Protein AF-A0A9X8ZG47-F1 (afdb_monomer_lite)

pLDDT: mean 78.27, std 25.85, range [23.31, 98.88]

Structure (mmCIF, N/CA/C/O backbone):
data_AF-A0A9X8ZG47-F1
#
_entry.id   AF-A0A9X8ZG47-F1
#
loop_
_atom_site.group_PDB
_atom_site.id
_atom_site.type_symbol
_atom_site.label_atom_id
_atom_site.label_alt_id
_atom_site.label_comp_id
_atom_site.label_asym_id
_atom_site.label_entity_id
_atom_site.label_seq_id
_atom_site.pdbx_PDB_ins_code
_atom_site.Cartn_x
_atom_site.Cartn_y
_atom_site.Cartn_z
_atom_site.occupancy
_atom_site.B_iso_or_equiv
_atom_site.auth_seq_id
_atom_site.auth_comp_id
_atom_site.auth_asym_id
_atom_site.auth_atom_id
_atom_site.pdbx_PDB_model_num
ATOM 1 N N . MET A 1 1 ? 20.220 78.985 -13.118 1.00 42.97 1 MET A N 1
ATOM 2 C CA . MET A 1 1 ? 18.973 78.542 -12.452 1.00 42.97 1 MET A CA 1
ATOM 3 C C . MET A 1 1 ? 18.704 77.088 -12.823 1.00 42.97 1 MET A C 1
ATOM 5 O O . MET A 1 1 ? 18.451 76.799 -13.985 1.00 42.97 1 MET A O 1
ATOM 9 N N . LYS A 1 2 ? 18.893 76.164 -11.870 1.00 37.84 2 LYS A N 1
ATOM 10 C CA . LYS A 1 2 ? 18.808 74.706 -12.073 1.00 37.84 2 LYS A CA 1
ATOM 11 C C . LYS A 1 2 ? 17.337 74.267 -12.140 1.00 37.84 2 LYS A C 1
ATOM 13 O O . LYS A 1 2 ? 16.583 74.550 -11.216 1.00 37.84 2 LYS A O 1
ATOM 18 N N . LYS A 1 3 ? 16.946 73.574 -13.214 1.00 39.94 3 LYS A N 1
ATOM 19 C CA . LYS A 1 3 ? 15.638 72.910 -13.342 1.00 39.94 3 LYS A CA 1
ATOM 20 C C . LYS A 1 3 ? 15.705 71.523 -12.693 1.00 39.94 3 LYS A C 1
ATOM 22 O O . LYS A 1 3 ? 16.535 70.702 -13.077 1.00 39.94 3 LYS A O 1
ATOM 27 N N . SER A 1 4 ? 14.842 71.301 -11.704 1.00 38.25 4 SER A N 1
ATOM 28 C CA . SER A 1 4 ? 14.604 70.013 -11.045 1.00 38.25 4 SER A CA 1
ATOM 29 C C . SER A 1 4 ? 13.901 69.045 -12.006 1.00 38.25 4 SER A C 1
ATOM 31 O O . SER A 1 4 ? 12.936 69.428 -12.668 1.00 38.25 4 SER A O 1
ATOM 33 N N . LYS A 1 5 ? 14.400 67.806 -12.109 1.00 45.50 5 LYS A N 1
ATOM 34 C CA . LYS A 1 5 ? 13.756 66.701 -12.837 1.00 45.50 5 LYS A CA 1
ATOM 35 C C . LYS A 1 5 ? 12.817 65.962 -11.877 1.00 45.50 5 LYS A C 1
ATOM 37 O O . LYS A 1 5 ? 13.266 65.472 -10.846 1.00 45.50 5 LYS A O 1
ATOM 42 N N . MET A 1 6 ? 11.539 65.856 -12.241 1.00 40.28 6 MET A N 1
ATOM 43 C CA . MET A 1 6 ? 10.558 64.993 -11.573 1.00 40.28 6 MET A CA 1
ATOM 44 C C . MET A 1 6 ? 10.901 63.511 -11.789 1.00 40.28 6 MET A C 1
ATOM 46 O O . MET A 1 6 ? 11.086 63.076 -12.927 1.00 40.28 6 MET A O 1
ATOM 50 N N . LEU A 1 7 ? 10.955 62.742 -10.699 1.00 38.28 7 LEU A N 1
ATOM 51 C CA . LEU A 1 7 ? 11.038 61.279 -10.693 1.00 38.28 7 LEU A CA 1
ATOM 52 C C . LEU A 1 7 ? 9.624 60.676 -10.656 1.00 38.28 7 LEU A C 1
ATOM 54 O O . LEU A 1 7 ? 8.742 61.190 -9.971 1.00 38.28 7 LEU A O 1
ATOM 58 N N . LYS A 1 8 ? 9.417 59.589 -11.409 1.00 42.28 8 LYS A N 1
ATOM 59 C CA . LYS A 1 8 ? 8.184 58.782 -11.401 1.00 42.28 8 LYS A CA 1
ATOM 60 C C . LYS A 1 8 ? 8.103 57.928 -10.121 1.00 42.28 8 LYS A C 1
ATOM 62 O O . LYS A 1 8 ? 9.154 57.526 -9.620 1.00 42.28 8 LYS A O 1
ATOM 67 N N . PRO A 1 9 ? 6.897 57.608 -9.617 1.00 36.56 9 PRO A N 1
ATOM 68 C CA . PRO A 1 9 ? 6.737 56.771 -8.433 1.00 36.56 9 PRO A CA 1
ATOM 69 C C . PRO A 1 9 ? 7.138 55.313 -8.704 1.00 36.56 9 PRO A C 1
ATOM 71 O O . PRO A 1 9 ? 6.795 54.733 -9.735 1.00 36.56 9 PRO A O 1
ATOM 74 N N . ILE A 1 10 ? 7.874 54.741 -7.750 1.00 37.72 10 ILE A N 1
ATOM 75 C CA . ILE A 1 10 ? 8.268 53.332 -7.681 1.00 37.72 10 ILE A CA 1
ATOM 76 C C . ILE A 1 10 ? 7.136 52.573 -6.980 1.00 37.72 10 ILE A C 1
ATOM 78 O O . ILE A 1 10 ? 6.814 52.877 -5.834 1.00 37.72 10 ILE A O 1
ATOM 82 N N . ASN A 1 11 ? 6.551 51.578 -7.651 1.00 34.84 11 ASN A N 1
ATOM 83 C CA . ASN A 1 11 ? 5.698 50.584 -7.000 1.00 34.84 11 ASN A CA 1
ATOM 84 C C . ASN A 1 11 ? 6.593 49.609 -6.229 1.00 34.84 11 ASN A C 1
ATOM 86 O O . ASN A 1 11 ? 7.281 48.785 -6.830 1.00 34.84 11 ASN A O 1
ATOM 90 N N . VAL A 1 12 ? 6.588 49.709 -4.901 1.00 34.34 12 VAL A N 1
ATOM 91 C CA . VAL A 1 12 ? 7.212 48.722 -4.017 1.00 34.34 12 VAL A CA 1
ATOM 92 C C . VAL A 1 12 ? 6.168 47.645 -3.732 1.00 34.34 12 VAL A C 1
ATOM 94 O O . VAL A 1 12 ? 5.206 47.892 -3.010 1.00 34.34 12 VAL A O 1
ATOM 97 N N . MET A 1 13 ? 6.335 46.455 -4.316 1.00 31.58 13 MET A N 1
ATOM 98 C CA . MET A 1 13 ? 5.649 45.258 -3.825 1.00 31.58 13 MET A CA 1
ATOM 99 C C . MET A 1 13 ? 6.174 44.955 -2.421 1.00 31.58 13 MET A C 1
ATOM 101 O O . MET A 1 13 ? 7.351 44.652 -2.241 1.00 31.58 13 MET A O 1
ATOM 105 N N . THR A 1 14 ? 5.301 45.036 -1.425 1.00 32.19 14 THR A N 1
ATOM 106 C CA . THR A 1 14 ? 5.534 44.486 -0.092 1.00 32.19 14 THR A CA 1
ATOM 107 C C . THR A 1 14 ? 5.512 42.964 -0.166 1.00 32.19 14 THR A C 1
ATOM 109 O O . THR A 1 14 ? 4.447 42.351 -0.212 1.00 32.19 14 THR A O 1
ATOM 112 N N . THR A 1 15 ? 6.691 42.349 -0.178 1.00 31.95 15 THR A N 1
ATOM 113 C CA . THR A 1 15 ? 6.857 40.917 0.072 1.00 31.95 15 THR A CA 1
ATOM 114 C C . THR A 1 15 ? 6.769 40.694 1.580 1.00 31.95 15 THR A C 1
ATOM 116 O O . THR A 1 15 ? 7.703 41.003 2.319 1.00 31.95 15 THR A O 1
ATOM 119 N N . SER A 1 16 ? 5.639 40.183 2.064 1.00 30.53 16 SER A N 1
ATOM 120 C CA . SER A 1 16 ? 5.529 39.690 3.437 1.00 30.53 16 SER A CA 1
ATOM 121 C C . SER A 1 16 ? 6.283 38.364 3.548 1.00 30.53 16 SER A C 1
ATOM 123 O O . SER A 1 16 ? 5.798 37.324 3.112 1.00 30.53 16 SER A O 1
ATOM 125 N N . PHE A 1 17 ? 7.484 38.403 4.124 1.00 26.41 17 PHE A N 1
ATOM 126 C CA . PHE A 1 17 ? 8.181 37.217 4.614 1.00 26.41 17 PHE A CA 1
ATOM 127 C C . PHE A 1 17 ? 7.493 36.743 5.902 1.00 26.41 17 PHE A C 1
ATOM 129 O O . PHE A 1 17 ? 7.670 37.337 6.963 1.00 26.41 17 PHE A O 1
ATOM 136 N N . LEU A 1 18 ? 6.706 35.671 5.817 1.00 27.38 18 LEU A N 1
ATOM 137 C CA . LEU A 1 18 ? 6.360 34.864 6.986 1.00 27.38 18 LEU A CA 1
ATOM 138 C C . LEU A 1 18 ? 7.563 33.965 7.290 1.00 27.38 18 LEU A C 1
ATOM 140 O O . LEU A 1 18 ? 7.805 32.982 6.593 1.00 27.38 18 LEU A O 1
ATOM 144 N N . LEU A 1 19 ? 8.339 34.322 8.318 1.00 26.02 19 LEU A N 1
ATOM 145 C CA . LEU A 1 19 ? 9.260 33.382 8.950 1.00 26.02 19 LEU A CA 1
ATOM 146 C C . LEU A 1 19 ? 8.425 32.293 9.631 1.00 26.02 19 LEU A C 1
ATOM 148 O O . LEU A 1 19 ? 7.833 32.520 10.685 1.00 26.02 19 LEU A O 1
ATOM 152 N N . ALA A 1 20 ? 8.390 31.103 9.038 1.00 28.97 20 ALA A N 1
ATOM 153 C CA . ALA A 1 20 ? 8.012 29.897 9.753 1.00 28.97 20 ALA A CA 1
ATOM 154 C C . ALA A 1 20 ? 9.140 29.569 10.746 1.00 28.97 20 ALA A C 1
ATOM 156 O O . ALA A 1 20 ? 10.148 28.965 10.385 1.00 28.97 20 ALA A O 1
ATOM 157 N N . SER A 1 21 ? 8.995 30.015 11.995 1.00 26.64 21 SER A N 1
ATOM 158 C CA . SER A 1 21 ? 9.805 29.508 13.101 1.00 26.64 21 SER A CA 1
ATOM 159 C C . SER A 1 21 ? 9.472 28.035 13.311 1.00 26.64 21 SER A C 1
ATOM 161 O O . SER A 1 21 ? 8.395 27.691 13.793 1.00 26.64 21 SER A O 1
ATOM 163 N N . SER A 1 22 ? 10.416 27.168 12.961 1.00 27.94 22 SER A N 1
ATOM 164 C CA . SER A 1 22 ? 10.452 25.774 13.382 1.00 27.94 22 SER A CA 1
ATOM 165 C C . SER A 1 22 ? 10.577 25.711 14.907 1.00 27.94 22 SER A C 1
ATOM 167 O O . SER A 1 22 ? 11.676 25.807 15.458 1.00 27.94 22 SER A O 1
ATOM 169 N N . LEU A 1 23 ? 9.451 25.561 15.604 1.00 26.14 23 LEU A N 1
ATOM 170 C CA . LEU A 1 23 ? 9.442 25.120 16.994 1.00 26.14 23 LEU A CA 1
ATOM 171 C C . LEU A 1 23 ? 9.782 23.626 17.022 1.00 26.14 23 LEU A C 1
ATOM 173 O O . LEU A 1 23 ? 8.924 22.758 16.892 1.00 26.14 23 LEU A O 1
ATOM 177 N N . LEU A 1 24 ? 11.077 23.358 17.177 1.00 28.17 24 LEU A N 1
ATOM 178 C CA . LEU A 1 24 ? 11.599 22.126 17.753 1.00 28.17 24 LEU A CA 1
ATOM 179 C C . LEU A 1 24 ? 10.936 21.927 19.121 1.00 28.17 24 LEU A C 1
ATOM 181 O O . LEU A 1 24 ? 11.204 22.689 20.051 1.00 28.17 24 LEU A O 1
ATOM 185 N N . MET A 1 25 ? 10.075 20.919 19.253 1.00 31.69 25 MET A N 1
ATOM 186 C CA . MET A 1 25 ? 9.689 20.432 20.574 1.00 31.69 25 MET A CA 1
ATOM 187 C C . MET A 1 25 ? 10.754 19.444 21.068 1.00 31.69 25 MET A C 1
ATOM 189 O O . MET A 1 25 ? 11.058 18.480 20.360 1.00 31.69 25 MET A O 1
ATOM 193 N N . PRO A 1 26 ? 11.346 19.671 22.252 1.00 27.97 26 PRO A N 1
ATOM 194 C CA . PRO A 1 26 ? 12.305 18.749 22.833 1.00 27.97 26 PRO A CA 1
ATOM 195 C C . PRO A 1 26 ? 11.611 17.479 23.333 1.00 27.97 26 PRO A C 1
ATOM 197 O O . PRO A 1 26 ? 10.560 17.522 23.972 1.00 27.97 26 PRO A O 1
ATOM 200 N N . SER A 1 27 ? 12.261 16.344 23.082 1.00 30.17 27 SER A N 1
ATOM 201 C CA . SER A 1 27 ? 12.022 15.085 23.776 1.00 30.17 27 SER A CA 1
ATOM 202 C C . SER A 1 27 ? 12.250 15.285 25.277 1.00 30.17 27 SER A C 1
ATOM 204 O O . SER A 1 27 ? 13.394 15.382 25.727 1.00 30.17 27 SER A O 1
ATOM 206 N N . ALA A 1 28 ? 11.179 15.354 26.061 1.00 29.38 28 ALA A N 1
ATOM 207 C CA . ALA A 1 28 ? 11.282 15.274 27.509 1.00 29.38 28 ALA A CA 1
ATOM 208 C C . ALA A 1 28 ? 11.387 13.798 27.903 1.00 29.38 28 ALA A C 1
ATOM 210 O O . ALA A 1 28 ? 10.394 13.074 27.959 1.00 29.38 28 ALA A O 1
ATOM 211 N N . GLY A 1 29 ? 12.620 13.357 28.142 1.00 23.91 29 GLY A N 1
ATOM 212 C CA . GLY A 1 29 ? 12.871 12.224 29.015 1.00 23.91 29 GLY A CA 1
ATOM 213 C C . GLY A 1 29 ? 12.545 12.630 30.448 1.00 23.91 29 GLY A C 1
ATOM 214 O O . GLY A 1 29 ? 12.997 13.672 30.915 1.00 23.91 29 GLY A O 1
ATOM 215 N N . PHE A 1 30 ? 11.775 11.799 31.136 1.00 27.14 30 PHE A N 1
ATOM 216 C CA . PHE A 1 30 ? 11.761 11.760 32.589 1.00 27.14 30 PHE A CA 1
ATOM 217 C C . PHE A 1 30 ? 12.083 10.331 33.001 1.00 27.14 30 PHE A C 1
ATOM 219 O O . PHE A 1 30 ? 11.343 9.394 32.706 1.00 27.14 30 PHE A O 1
ATOM 226 N N . ALA A 1 31 ? 13.251 10.192 33.618 1.00 25.41 31 ALA A N 1
ATOM 227 C CA . ALA A 1 31 ? 13.596 9.071 34.463 1.00 25.41 31 ALA A CA 1
ATOM 228 C C . ALA A 1 31 ? 13.069 9.379 35.866 1.00 25.41 31 ALA A C 1
ATOM 230 O O . ALA A 1 31 ? 13.272 10.490 36.353 1.00 25.41 31 ALA A O 1
ATOM 231 N N . GLU A 1 32 ? 12.461 8.397 36.523 1.00 26.39 32 GLU A N 1
ATOM 232 C CA . GLU A 1 32 ? 12.517 8.317 37.977 1.00 26.39 32 GLU A CA 1
ATOM 233 C C . GLU A 1 32 ? 12.564 6.849 38.416 1.00 26.39 32 GLU A C 1
ATOM 235 O O . GLU A 1 32 ? 11.992 5.955 37.790 1.00 26.39 32 GLU A O 1
ATOM 240 N N . GLU A 1 33 ? 13.387 6.633 39.432 1.00 25.11 33 GLU A N 1
ATOM 241 C CA . GLU A 1 33 ? 13.992 5.393 39.896 1.00 25.11 33 GLU A CA 1
ATOM 242 C C . GLU A 1 33 ? 13.132 4.636 40.927 1.00 25.11 33 GLU A C 1
ATOM 244 O O . GLU A 1 33 ? 12.466 5.234 41.763 1.00 25.11 33 GLU A O 1
ATOM 249 N N . LEU A 1 34 ? 13.293 3.305 40.907 1.00 23.31 34 LEU A N 1
ATOM 250 C CA . LEU A 1 34 ? 13.369 2.355 42.036 1.00 23.31 34 LEU A CA 1
ATOM 251 C C . LEU A 1 34 ? 12.230 2.263 43.076 1.00 23.31 34 LEU A C 1
ATOM 253 O O . LEU A 1 34 ? 12.088 3.082 43.977 1.00 23.31 34 LEU A O 1
ATOM 257 N N . SER A 1 35 ? 11.619 1.074 43.157 1.00 26.53 35 SER A N 1
ATOM 258 C CA . SER A 1 35 ? 11.989 0.080 44.192 1.00 26.53 35 SER A CA 1
ATOM 259 C C . SER A 1 35 ? 11.192 -1.231 44.067 1.00 26.53 35 SER A C 1
ATOM 261 O O . SER A 1 35 ? 9.967 -1.254 44.034 1.00 26.53 35 SER A O 1
ATOM 263 N N . THR A 1 36 ? 11.912 -2.354 44.013 1.00 26.31 36 THR A N 1
ATOM 264 C CA . THR A 1 36 ? 11.404 -3.712 44.291 1.00 26.31 36 THR A CA 1
ATOM 265 C C . THR A 1 36 ? 11.399 -3.984 45.798 1.00 26.31 36 THR A C 1
ATOM 267 O O . THR A 1 36 ? 12.233 -3.420 46.511 1.00 26.31 36 THR A O 1
ATOM 270 N N . PRO A 1 37 ? 10.612 -4.968 46.268 1.00 28.08 37 PRO A N 1
ATOM 271 C CA . PRO A 1 37 ? 11.280 -6.199 46.704 1.00 28.08 37 PRO A CA 1
ATOM 272 C C . PRO A 1 37 ? 10.606 -7.512 46.266 1.00 28.08 37 PRO A C 1
ATOM 274 O O . PRO A 1 37 ? 9.421 -7.581 45.951 1.00 28.08 37 PRO A O 1
ATOM 277 N N . LYS A 1 38 ? 11.453 -8.548 46.263 1.00 25.08 38 LYS A N 1
ATOM 278 C CA . LYS A 1 38 ? 11.225 -9.975 45.995 1.00 25.08 38 LYS A CA 1
ATOM 279 C C . LYS A 1 38 ? 10.224 -10.635 46.955 1.00 25.08 38 LYS A C 1
ATOM 281 O O . LYS A 1 38 ? 10.162 -10.250 48.118 1.00 25.08 38 LYS A O 1
ATOM 286 N N . ASN A 1 39 ? 9.617 -11.740 46.505 1.00 25.08 39 ASN A N 1
ATOM 287 C CA . ASN A 1 39 ? 9.741 -13.036 47.187 1.00 25.08 39 ASN A CA 1
ATOM 288 C C . ASN A 1 39 ? 9.451 -14.220 46.242 1.00 25.08 39 ASN A C 1
ATOM 290 O O . ASN A 1 39 ? 8.519 -14.186 45.442 1.00 25.08 39 ASN A O 1
ATOM 294 N N . GLU A 1 40 ? 10.312 -15.233 46.364 1.00 24.41 40 GLU A N 1
ATOM 295 C CA . GLU A 1 40 ? 10.196 -16.635 45.923 1.00 24.41 40 GLU A CA 1
ATOM 296 C C . GLU A 1 40 ? 9.009 -17.303 46.683 1.00 24.41 40 GLU A C 1
ATOM 298 O O . GLU A 1 40 ? 8.522 -16.736 47.655 1.00 24.41 40 GLU A O 1
ATOM 303 N N . GLU A 1 41 ? 8.421 -18.460 46.364 1.00 24.75 41 GLU A N 1
ATOM 304 C CA . GLU A 1 41 ? 8.914 -19.688 45.741 1.00 24.75 41 GLU A CA 1
ATOM 305 C C . GLU A 1 41 ? 7.727 -20.664 45.491 1.00 24.75 41 GLU A C 1
ATOM 307 O O . GLU A 1 41 ? 6.677 -20.555 46.128 1.00 24.75 41 GLU A O 1
ATOM 312 N N . SER A 1 42 ? 7.988 -21.705 44.684 1.00 24.59 42 SER A N 1
ATOM 313 C CA . SER A 1 42 ? 7.358 -23.049 44.673 1.00 24.59 42 SER A CA 1
ATOM 314 C C . SER A 1 42 ? 5.941 -23.224 44.072 1.00 24.59 42 SER A C 1
ATOM 316 O O . SER A 1 42 ? 5.104 -22.338 44.156 1.00 24.59 42 SER A O 1
ATOM 318 N N . SER A 1 43 ? 5.501 -24.363 43.519 1.00 24.88 43 SER A N 1
ATOM 319 C CA . SER A 1 43 ? 6.065 -25.509 42.770 1.00 24.88 43 SER A CA 1
ATOM 320 C C . SER A 1 43 ? 4.921 -26.534 42.598 1.00 24.88 43 SER A C 1
ATOM 322 O O . SER A 1 43 ? 4.185 -26.719 43.561 1.00 24.88 43 SER A O 1
ATOM 324 N N . ASN A 1 44 ? 4.872 -27.271 41.471 1.00 25.45 44 ASN A N 1
ATOM 325 C CA . ASN A 1 44 ? 4.183 -28.574 41.279 1.00 25.45 44 ASN A CA 1
ATOM 326 C C . ASN A 1 44 ? 2.638 -28.627 41.441 1.00 25.45 44 ASN A C 1
ATOM 328 O O . ASN A 1 44 ? 2.052 -27.943 42.257 1.00 25.45 44 ASN A O 1
ATOM 332 N N . SER A 1 45 ? 1.859 -29.472 40.762 1.00 26.94 45 SER A N 1
ATOM 333 C CA . SER A 1 45 ? 2.078 -30.465 39.708 1.00 26.94 45 SER A CA 1
ATOM 334 C C . SER A 1 45 ? 0.720 -31.086 39.324 1.00 26.94 45 SER A C 1
ATOM 336 O O . SER A 1 45 ? -0.218 -31.050 40.112 1.00 26.94 45 SER A O 1
ATOM 338 N N . GLN A 1 46 ? 0.731 -31.799 38.197 1.00 25.98 46 GLN A N 1
ATOM 339 C CA . GLN A 1 46 ? -0.046 -33.007 37.880 1.00 25.98 46 GLN A CA 1
ATOM 340 C C . GLN A 1 46 ? -1.375 -32.923 37.114 1.00 25.98 46 GLN A C 1
ATOM 342 O O . GLN A 1 46 ? -2.347 -32.260 37.455 1.00 25.98 46 GLN A O 1
ATOM 347 N N . ALA A 1 47 ? -1.340 -33.735 36.058 1.00 24.94 47 ALA A N 1
ATOM 348 C CA . ALA A 1 47 ? -2.358 -34.110 35.107 1.00 24.94 47 ALA A CA 1
ATOM 349 C C . ALA A 1 47 ? -3.326 -35.178 35.641 1.00 24.94 47 ALA A C 1
ATOM 351 O O . ALA A 1 47 ? -2.954 -36.020 36.453 1.00 24.94 47 ALA A O 1
ATOM 352 N N . SER A 1 48 ? -4.524 -35.215 35.059 1.00 27.47 48 SER A N 1
ATOM 353 C CA . SER A 1 48 ? -5.278 -36.420 34.657 1.00 27.47 48 SER A CA 1
ATOM 354 C C . SER A 1 48 ? -6.542 -35.936 33.912 1.00 27.47 48 SER A C 1
ATOM 356 O O . SER A 1 48 ? -7.104 -34.918 34.282 1.00 27.47 48 SER A O 1
ATOM 358 N N . GLY A 1 49 ? -7.050 -36.495 32.813 1.00 23.64 49 GLY A N 1
ATOM 359 C CA . GLY A 1 49 ? -6.680 -37.690 32.072 1.00 23.64 49 GLY A CA 1
ATOM 360 C C . GLY A 1 49 ? -7.749 -38.785 32.104 1.00 23.64 49 GLY A C 1
ATOM 361 O O . GLY A 1 49 ? -7.388 -39.866 32.530 1.00 23.64 49 GLY A O 1
ATOM 362 N N . VAL A 1 50 ? -8.999 -38.567 31.650 1.00 27.02 50 VAL A N 1
ATOM 363 C CA . VAL A 1 50 ? -9.969 -39.636 31.255 1.00 27.02 50 VAL A CA 1
ATOM 364 C C . VAL A 1 50 ? -11.010 -39.026 30.285 1.00 27.02 50 VAL A C 1
ATOM 366 O O . VAL A 1 50 ? -11.710 -38.096 30.660 1.00 27.02 50 VAL A O 1
ATOM 369 N N . LYS A 1 51 ? -10.956 -39.254 28.963 1.00 26.44 51 LYS A N 1
ATOM 370 C CA . LYS A 1 51 ? -11.574 -40.327 28.141 1.00 26.44 51 LYS A CA 1
ATOM 371 C C . LYS A 1 51 ? -13.101 -40.521 28.267 1.00 26.44 51 LYS A C 1
ATOM 373 O O . LYS A 1 51 ? -13.584 -41.101 29.226 1.00 26.44 51 LYS A O 1
ATOM 378 N N . ASN A 1 52 ? -13.780 -40.100 27.194 1.00 24.19 52 ASN A N 1
ATOM 379 C CA . ASN A 1 52 ? -14.954 -40.653 26.501 1.00 24.19 52 ASN A CA 1
ATOM 380 C C . ASN A 1 52 ? -15.823 -41.697 27.215 1.00 24.19 52 ASN A C 1
ATOM 382 O O . ASN A 1 52 ? -15.344 -42.786 27.517 1.00 24.19 52 ASN A O 1
ATOM 386 N N . GLN A 1 53 ? -17.140 -41.468 27.181 1.00 25.48 53 GLN A N 1
ATOM 387 C CA . GLN A 1 53 ? -18.068 -42.482 26.680 1.00 25.48 53 GLN A CA 1
ATOM 388 C C . GLN A 1 53 ? -19.339 -41.852 26.100 1.00 25.48 53 GLN A C 1
ATOM 390 O O . GLN A 1 53 ? -19.966 -40.976 26.690 1.00 25.48 53 GLN A O 1
ATOM 395 N N . GLU A 1 54 ? -19.650 -42.302 24.889 1.00 27.72 54 GLU A N 1
ATOM 396 C CA . GLU A 1 54 ? -20.809 -41.967 24.077 1.00 27.72 54 GLU A CA 1
ATOM 397 C C . GLU A 1 54 ? -22.086 -42.552 24.692 1.00 27.72 54 GLU A C 1
ATOM 399 O O . GLU A 1 54 ? -22.118 -43.716 25.087 1.00 27.72 54 GLU A O 1
ATOM 404 N N . ALA A 1 55 ? -23.171 -41.781 24.678 1.00 26.28 55 ALA A N 1
ATOM 405 C CA . ALA A 1 55 ? -24.521 -42.319 24.788 1.00 26.28 55 ALA A CA 1
ATOM 406 C C . ALA A 1 55 ? -25.405 -41.646 23.734 1.00 26.28 55 ALA A C 1
ATOM 408 O O . ALA A 1 55 ? -25.937 -40.550 23.901 1.00 26.28 55 ALA A O 1
ATOM 409 N N . ARG A 1 56 ? -25.497 -42.338 22.601 1.00 27.14 56 ARG A N 1
ATOM 410 C CA . ARG A 1 56 ? -26.400 -42.094 21.480 1.00 27.14 56 ARG A CA 1
ATOM 411 C C . ARG A 1 56 ? -27.842 -42.295 21.943 1.00 27.14 56 ARG A C 1
ATOM 413 O O . ARG A 1 56 ? -28.221 -43.416 22.262 1.00 27.14 56 ARG A O 1
ATOM 420 N N . THR A 1 57 ? -28.655 -41.244 21.886 1.00 25.69 57 THR A N 1
ATOM 421 C CA . THR A 1 57 ? -30.118 -41.379 21.925 1.00 25.69 57 THR A CA 1
ATOM 422 C C . THR A 1 57 ? -30.704 -40.572 20.774 1.00 25.69 57 THR A C 1
ATOM 424 O O . THR A 1 57 ? -30.545 -39.357 20.712 1.00 25.69 57 THR A O 1
ATOM 427 N N . GLN A 1 58 ? -31.309 -41.278 19.819 1.00 28.55 58 GLN A N 1
ATOM 428 C CA . GLN A 1 58 ? -32.142 -40.703 18.770 1.00 28.55 58 GLN A CA 1
ATOM 429 C C . GLN A 1 58 ? -33.522 -40.402 19.355 1.00 28.55 58 GLN A C 1
ATOM 431 O O . GLN A 1 58 ? -34.168 -41.307 19.878 1.00 28.55 58 GLN A O 1
ATOM 436 N N . THR A 1 59 ? -33.999 -39.176 19.175 1.00 27.59 59 THR A N 1
ATOM 437 C CA . THR A 1 59 ? -35.429 -38.863 19.144 1.00 27.59 59 THR A CA 1
ATOM 438 C C . THR A 1 59 ? -35.699 -37.897 17.997 1.00 27.59 59 THR A C 1
ATOM 440 O O . THR A 1 59 ? -34.991 -36.913 17.789 1.00 27.59 59 THR A O 1
ATOM 443 N N . THR A 1 60 ? -36.689 -38.274 17.201 1.00 26.08 60 THR A N 1
ATOM 444 C CA . THR A 1 60 ? -37.151 -37.652 15.963 1.00 26.08 60 THR A CA 1
ATOM 445 C C . THR A 1 60 ? -38.126 -36.501 16.248 1.00 26.08 60 THR A C 1
ATOM 447 O O . THR A 1 60 ? -38.886 -36.575 17.207 1.00 26.08 60 THR A O 1
ATOM 450 N N . GLU A 1 61 ? -38.127 -35.516 15.338 1.00 27.34 61 GLU A N 1
ATOM 451 C CA . GLU A 1 61 ? -39.187 -34.528 15.023 1.00 27.34 61 GLU A CA 1
ATOM 452 C C . GLU A 1 61 ? -39.476 -33.440 16.082 1.00 27.34 61 GLU A C 1
ATOM 454 O O . GLU A 1 61 ? -39.844 -33.692 17.219 1.00 27.34 61 GLU A O 1
ATOM 459 N N . THR A 1 62 ? -39.354 -32.144 15.775 1.00 25.72 62 THR A N 1
ATOM 460 C CA . THR A 1 62 ? -40.275 -31.408 14.888 1.00 25.72 62 THR A CA 1
ATOM 461 C C . THR A 1 62 ? -39.615 -30.100 14.413 1.00 25.72 62 THR A C 1
ATOM 463 O O . THR A 1 62 ? -39.090 -29.340 15.227 1.00 25.72 62 THR A O 1
ATOM 466 N N . GLN A 1 63 ? -39.646 -29.807 13.107 1.00 31.03 63 GLN A N 1
ATOM 467 C CA . GLN A 1 63 ? -39.255 -28.498 12.568 1.00 31.03 63 GLN A CA 1
ATOM 468 C C . GLN A 1 63 ? -40.297 -27.439 12.951 1.00 31.03 63 GLN A C 1
ATOM 470 O O . GLN A 1 63 ? -41.437 -27.483 12.499 1.00 31.03 63 GLN A O 1
ATOM 475 N N . SER A 1 64 ? -39.873 -26.460 13.747 1.00 27.94 64 SER A N 1
ATOM 476 C CA . SER A 1 64 ? -40.538 -25.168 13.913 1.00 27.94 64 SER A CA 1
ATOM 477 C C . SER A 1 64 ? -39.570 -24.085 13.447 1.00 27.94 64 SER A C 1
ATOM 479 O O . SER A 1 64 ? -38.420 -24.032 13.887 1.00 27.94 64 SER A O 1
ATOM 481 N N . SER A 1 65 ? -40.021 -23.253 12.510 1.00 36.69 65 SER A N 1
ATOM 482 C CA . SER A 1 65 ? -39.285 -22.127 11.940 1.00 36.69 65 SER A CA 1
ATOM 483 C C . SER A 1 65 ? -39.123 -21.010 12.976 1.00 36.69 65 SER A C 1
ATOM 485 O O . SER A 1 65 ? -39.878 -20.038 12.993 1.00 36.69 65 SER A O 1
ATOM 487 N N . GLY A 1 66 ? -38.141 -21.157 13.859 1.00 29.78 66 GLY A N 1
ATOM 488 C CA . GLY A 1 66 ? -37.671 -20.108 14.755 1.00 29.78 66 GLY A CA 1
ATOM 489 C C . GLY A 1 66 ? -36.360 -19.543 14.231 1.00 29.78 66 GLY A C 1
ATOM 490 O O . GLY A 1 66 ? -35.383 -20.274 14.090 1.00 29.78 66 GLY A O 1
ATOM 491 N N . LYS A 1 67 ? -36.337 -18.240 13.940 1.00 43.38 67 LYS A N 1
ATOM 492 C CA . LYS A 1 67 ? -35.124 -17.454 13.687 1.00 43.38 67 LYS A CA 1
ATOM 493 C C . LYS A 1 67 ? -34.144 -17.749 14.829 1.00 43.38 67 LYS A C 1
ATOM 495 O O . LYS A 1 67 ? -34.401 -17.355 15.965 1.00 43.38 67 LYS A O 1
ATOM 500 N N . ALA A 1 68 ? -33.089 -18.513 14.552 1.00 32.41 68 ALA A N 1
ATOM 501 C CA . ALA A 1 68 ? -32.104 -18.880 15.556 1.00 32.41 68 ALA A CA 1
ATOM 502 C C . ALA A 1 68 ? -31.364 -17.609 15.981 1.00 32.41 68 ALA A C 1
ATOM 504 O O . ALA A 1 68 ? -30.442 -17.159 15.306 1.00 32.41 68 ALA A O 1
ATOM 505 N N . ALA A 1 69 ? -31.806 -17.000 17.081 1.00 46.09 69 ALA A N 1
ATOM 506 C CA . ALA A 1 69 ? -30.981 -16.075 17.830 1.00 46.09 69 ALA A CA 1
ATOM 507 C C . ALA A 1 69 ? -29.815 -16.904 18.372 1.00 46.09 69 ALA A C 1
ATOM 509 O O . ALA A 1 69 ? -29.973 -17.680 19.317 1.00 46.09 69 ALA A O 1
ATOM 510 N N . SER A 1 70 ? -28.668 -16.813 17.702 1.00 44.00 70 SER A N 1
ATOM 511 C CA . SER A 1 70 ? -27.414 -17.351 18.203 1.00 44.00 70 SER A CA 1
ATOM 512 C C . SER A 1 70 ? -27.197 -16.790 19.603 1.00 44.00 70 SER A C 1
ATOM 514 O O . SER A 1 70 ? -27.166 -15.575 19.800 1.00 44.00 70 SER A O 1
ATOM 516 N N . LYS A 1 71 ? -27.103 -17.679 20.591 1.00 45.09 71 LYS A N 1
ATOM 517 C CA . LYS A 1 71 ? -26.731 -17.310 21.953 1.00 45.09 71 LYS A CA 1
ATOM 518 C C . LYS A 1 71 ? -25.333 -16.695 21.882 1.00 45.09 71 LYS A C 1
ATOM 520 O O . LYS A 1 71 ? -24.383 -17.419 21.599 1.00 45.09 71 LYS A O 1
ATOM 525 N N . MET A 1 72 ? -25.244 -15.381 22.073 1.00 59.62 72 MET A N 1
ATOM 526 C CA . MET A 1 72 ? -23.974 -14.655 22.063 1.00 59.62 72 MET A CA 1
ATOM 527 C C . MET A 1 72 ? -23.020 -15.259 23.094 1.00 59.62 72 MET A C 1
ATOM 529 O O . MET A 1 72 ? -23.446 -15.640 24.193 1.00 59.62 72 MET A O 1
ATOM 533 N N . MET A 1 73 ? -21.747 -15.386 22.727 1.00 65.62 73 MET A N 1
ATOM 534 C CA . MET A 1 73 ? -20.723 -15.852 23.660 1.00 65.62 73 MET A CA 1
ATOM 535 C C . MET A 1 73 ? -20.459 -14.788 24.738 1.00 65.62 73 MET A C 1
ATOM 537 O O . MET A 1 73 ? -20.796 -13.617 24.585 1.00 65.62 73 MET A O 1
ATOM 541 N N . VAL A 1 74 ? -19.855 -15.193 25.860 1.00 76.19 74 V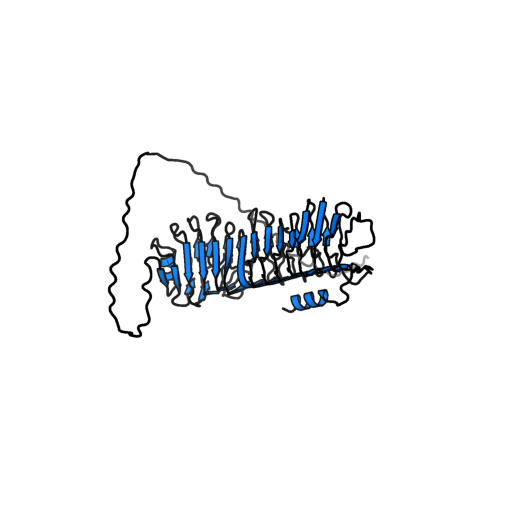AL A N 1
ATOM 542 C CA . VAL A 1 74 ? -19.616 -14.324 27.036 1.00 76.19 74 VAL A CA 1
ATOM 543 C C . VAL A 1 74 ? -18.709 -13.119 26.710 1.00 76.19 74 VAL A C 1
ATOM 545 O O . VAL A 1 74 ? -18.682 -12.149 27.459 1.00 76.19 74 VAL A O 1
ATOM 548 N N . ASN A 1 75 ? -17.993 -13.156 25.584 1.00 91.69 75 ASN A N 1
ATOM 549 C CA . ASN A 1 75 ? -17.067 -12.127 25.112 1.00 91.69 75 ASN A CA 1
ATOM 550 C C . ASN A 1 75 ? -17.612 -11.272 23.948 1.00 91.69 75 ASN A C 1
ATOM 552 O O . ASN A 1 75 ? -16.831 -10.579 23.290 1.00 91.69 75 ASN A O 1
ATOM 556 N N . GLU A 1 76 ? -18.916 -11.316 23.675 1.00 96.25 76 GLU A N 1
ATOM 557 C CA . GLU A 1 76 ? -19.541 -10.594 22.562 1.00 96.25 76 GLU A CA 1
ATOM 558 C C . GLU A 1 76 ? -20.543 -9.542 23.060 1.00 96.25 76 GLU A C 1
ATOM 560 O O . GLU A 1 76 ? -21.227 -9.747 24.063 1.00 96.25 76 GLU A O 1
ATOM 565 N N . ALA A 1 77 ? -20.690 -8.430 22.334 1.00 97.62 77 ALA A N 1
ATOM 566 C CA . ALA A 1 77 ? -21.735 -7.437 22.590 1.00 97.62 77 ALA A CA 1
ATOM 567 C C . ALA A 1 77 ? -22.321 -6.861 21.296 1.00 97.62 77 ALA A C 1
ATOM 569 O O . ALA A 1 77 ? -21.590 -6.597 20.344 1.00 97.62 77 ALA A O 1
ATOM 570 N N . VAL A 1 78 ? -23.640 -6.636 21.274 1.00 98.38 78 VAL A N 1
ATOM 571 C CA . VAL A 1 78 ? -24.298 -5.806 20.255 1.00 98.38 78 VAL A CA 1
ATOM 572 C C . VAL A 1 78 ? -24.381 -4.390 20.802 1.00 98.38 78 VAL A C 1
ATOM 574 O O . VAL A 1 78 ? -24.873 -4.196 21.912 1.00 98.38 78 VAL A O 1
ATOM 577 N N . VAL A 1 79 ? -23.911 -3.417 20.028 1.00 98.69 79 VAL A N 1
ATOM 578 C CA . VAL A 1 79 ? -23.892 -2.004 20.413 1.00 98.69 79 VAL A CA 1
ATOM 579 C C . VAL A 1 79 ? -24.719 -1.177 19.437 1.00 98.69 79 VAL A C 1
ATOM 581 O O . VAL A 1 79 ? -24.656 -1.353 18.222 1.00 98.69 79 VAL A O 1
ATOM 584 N N . ASN A 1 80 ? -25.520 -0.268 19.975 1.00 98.50 80 ASN A N 1
ATOM 585 C CA . ASN A 1 80 ? -26.522 0.498 19.237 1.00 98.50 80 ASN A CA 1
ATOM 586 C C . ASN A 1 80 ? -26.228 1.998 19.215 1.00 98.50 80 ASN A C 1
ATOM 588 O O . ASN A 1 80 ? -26.918 2.758 18.544 1.00 98.50 80 ASN A O 1
ATOM 592 N N . ASN A 1 81 ? -25.248 2.444 19.996 1.00 98.50 81 ASN A N 1
ATOM 593 C CA . ASN A 1 81 ? -24.890 3.845 20.147 1.00 98.50 81 ASN A CA 1
ATOM 594 C C . ASN A 1 81 ? -23.451 3.984 20.664 1.00 98.50 81 ASN A C 1
ATOM 596 O O . ASN A 1 81 ? -22.809 3.013 21.074 1.00 98.50 81 ASN A O 1
ATOM 600 N N . PHE A 1 82 ? -22.965 5.225 20.679 1.00 98.50 82 PHE A N 1
ATOM 601 C CA . PHE A 1 82 ? -21.627 5.575 21.149 1.00 98.50 82 PHE A CA 1
ATOM 602 C C . PHE A 1 82 ? -21.328 5.080 22.569 1.00 98.50 82 PHE A C 1
ATOM 604 O O . PHE A 1 82 ? -20.234 4.583 22.822 1.00 98.50 82 PHE A O 1
ATOM 611 N N . GLN A 1 83 ? -22.282 5.199 23.497 1.00 98.56 83 GLN A N 1
ATOM 612 C CA . GLN A 1 83 ? -22.049 4.867 24.902 1.00 98.56 83 GLN A CA 1
ATOM 613 C C . GLN A 1 83 ? -21.874 3.357 25.106 1.00 98.56 83 GLN A C 1
ATOM 615 O O . GLN A 1 83 ? -21.006 2.940 25.870 1.00 98.56 83 GLN A O 1
ATOM 620 N N . GLU A 1 84 ? -22.654 2.540 24.399 1.00 98.62 84 GLU A N 1
ATOM 621 C CA . GLU A 1 84 ? -22.514 1.081 24.406 1.00 98.62 84 GLU A CA 1
ATOM 622 C C . GLU A 1 84 ? -21.177 0.642 23.793 1.00 98.62 84 GLU A C 1
ATOM 624 O O . GLU A 1 84 ? -20.465 -0.161 24.396 1.00 98.62 84 GLU A O 1
ATOM 629 N N . LEU A 1 85 ? -20.785 1.230 22.654 1.00 98.75 85 LEU A N 1
ATOM 630 C CA . LEU A 1 85 ? -19.474 0.992 22.037 1.00 98.75 85 LEU A CA 1
ATOM 631 C C . LEU A 1 85 ? -18.326 1.385 22.980 1.00 98.75 85 LEU A C 1
ATOM 633 O O . LEU A 1 85 ? -17.369 0.629 23.152 1.00 98.75 85 LEU A O 1
ATOM 637 N N . LYS A 1 86 ? -18.442 2.547 23.631 1.00 98.62 86 LYS A N 1
ATOM 638 C CA . LYS A 1 86 ? -17.472 3.038 24.612 1.00 98.62 86 LYS A CA 1
ATOM 639 C C . LYS A 1 86 ? -17.323 2.060 25.771 1.00 98.62 86 LYS A C 1
ATOM 641 O O . LYS A 1 86 ? -16.204 1.659 26.059 1.00 98.62 86 LYS A O 1
ATOM 646 N N . VAL A 1 87 ? -18.421 1.617 26.388 1.00 98.44 87 VAL A N 1
ATOM 647 C CA . VAL A 1 87 ? -18.381 0.639 27.492 1.00 98.44 87 VAL A CA 1
ATOM 648 C C . VAL A 1 87 ? -17.760 -0.684 27.045 1.00 98.44 87 VAL A C 1
ATOM 650 O O . VAL A 1 87 ? -16.928 -1.227 27.769 1.00 98.44 87 VAL A O 1
ATOM 653 N N . ALA A 1 88 ? -18.113 -1.188 25.859 1.00 98.50 88 ALA A N 1
ATOM 654 C CA . ALA A 1 88 ? -17.559 -2.433 25.329 1.00 98.50 88 ALA A CA 1
ATOM 655 C C . ALA A 1 88 ? -16.022 -2.383 25.208 1.00 98.50 88 ALA A C 1
ATOM 657 O O . ALA A 1 88 ? -15.348 -3.355 25.551 1.00 98.50 88 ALA A O 1
ATOM 658 N N . LEU A 1 89 ? -15.472 -1.241 24.784 1.00 98.38 89 LEU A N 1
ATOM 659 C CA . LEU A 1 89 ? -14.038 -1.048 24.548 1.00 98.38 89 LEU A CA 1
ATOM 660 C C . LEU A 1 89 ? -13.244 -0.601 25.792 1.00 98.38 89 LEU A C 1
ATOM 662 O O . LEU A 1 89 ? -12.115 -1.060 25.975 1.00 98.38 89 LEU A O 1
ATOM 666 N N . GLU A 1 90 ? -13.799 0.276 26.634 1.00 97.75 90 GLU A N 1
ATOM 667 C CA . GLU A 1 90 ? -13.102 0.886 27.782 1.00 97.75 90 GLU A CA 1
ATOM 668 C C . GLU A 1 90 ? -13.152 0.062 29.065 1.00 97.75 90 GLU A C 1
ATOM 670 O O . GLU A 1 90 ? -12.250 0.193 29.890 1.00 97.75 90 GLU A O 1
ATOM 675 N N . ALA A 1 91 ? -14.187 -0.753 29.273 1.00 96.94 91 ALA A N 1
ATOM 676 C CA . ALA A 1 91 ? -14.331 -1.501 30.516 1.00 96.94 91 ALA A CA 1
ATOM 677 C C . ALA A 1 91 ? -13.577 -2.840 30.485 1.00 96.94 91 ALA A C 1
ATOM 679 O O . ALA A 1 91 ? -13.461 -3.501 29.446 1.00 96.94 91 ALA A O 1
ATOM 680 N N . ASP A 1 92 ? -13.135 -3.282 31.664 1.00 96.06 92 ASP A N 1
ATOM 681 C CA . ASP A 1 92 ? -12.636 -4.640 31.884 1.00 96.06 92 ASP A CA 1
ATOM 682 C C . ASP A 1 92 ? -13.801 -5.633 32.007 1.00 96.06 92 ASP A C 1
ATOM 684 O O . ASP A 1 92 ? -14.191 -6.065 33.088 1.00 96.06 92 ASP A O 1
ATOM 688 N N . ASN A 1 93 ? -14.454 -5.898 30.881 1.00 95.56 93 ASN A N 1
ATOM 689 C CA . ASN A 1 93 ? -15.722 -6.630 30.808 1.00 95.56 93 ASN A CA 1
ATOM 690 C C . ASN A 1 93 ? -15.621 -7.954 30.033 1.00 95.56 93 ASN A C 1
ATOM 692 O O . ASN A 1 93 ? -16.643 -8.561 29.733 1.00 95.56 93 ASN A O 1
ATOM 696 N N . GLY A 1 94 ? -14.413 -8.371 29.642 1.00 94.94 94 GLY A N 1
ATOM 697 C CA . GLY A 1 94 ? -14.193 -9.569 28.823 1.00 94.94 94 GLY A CA 1
ATOM 698 C C . GLY A 1 94 ? -14.703 -9.493 27.374 1.00 94.94 94 GLY A C 1
ATOM 699 O O . GLY A 1 94 ? -14.451 -10.421 26.613 1.00 94.94 94 GLY A O 1
ATOM 700 N N . ILE A 1 95 ? -15.369 -8.407 26.957 1.00 97.88 95 ILE A N 1
ATOM 701 C CA . ILE A 1 95 ? -15.883 -8.249 25.589 1.00 97.88 95 ILE A CA 1
ATOM 702 C C . ILE A 1 95 ? -14.722 -7.986 24.629 1.00 97.88 95 ILE A C 1
ATOM 704 O O . ILE A 1 95 ? -13.961 -7.033 24.811 1.00 97.88 95 ILE A O 1
ATOM 708 N N . THR A 1 96 ? -14.598 -8.809 23.595 1.00 96.88 96 THR A N 1
ATOM 709 C CA . THR A 1 96 ? -13.591 -8.662 22.535 1.00 96.88 96 THR A CA 1
ATOM 710 C C . THR A 1 96 ? -14.206 -8.642 21.142 1.00 96.88 96 THR A C 1
ATOM 712 O O . THR A 1 96 ? -13.577 -8.119 20.229 1.00 96.88 96 THR A O 1
ATOM 715 N N . ALA A 1 97 ? -15.439 -9.122 20.969 1.00 98.38 97 ALA A N 1
ATOM 716 C CA . ALA A 1 97 ? -16.177 -9.017 19.715 1.00 98.38 97 ALA A CA 1
ATOM 717 C C . ALA A 1 97 ? -17.388 -8.089 19.867 1.00 98.38 97 ALA A C 1
ATOM 719 O O . ALA A 1 97 ? -18.214 -8.232 20.767 1.00 98.38 97 ALA A O 1
ATOM 720 N N . ILE A 1 98 ? -17.479 -7.105 18.983 1.00 98.75 98 ILE A N 1
ATOM 721 C CA . ILE A 1 98 ? -18.471 -6.039 19.019 1.00 98.75 98 ILE A CA 1
ATOM 722 C C . ILE A 1 98 ? -19.223 -6.065 17.699 1.00 98.75 98 ILE A C 1
ATOM 724 O O . ILE A 1 98 ? -18.611 -5.969 16.641 1.00 98.75 98 ILE A O 1
ATOM 728 N N . HIS A 1 99 ? -20.543 -6.163 17.764 1.00 98.69 99 HIS A N 1
ATOM 729 C CA . HIS A 1 99 ? -21.430 -6.137 16.610 1.00 98.69 99 HIS A CA 1
ATOM 730 C C . HIS A 1 99 ? -22.213 -4.832 16.612 1.00 98.69 99 HIS A C 1
ATOM 732 O O . HIS A 1 99 ? -22.894 -4.516 17.589 1.00 98.69 99 HIS A O 1
ATOM 738 N N . LEU A 1 100 ? -22.155 -4.073 15.525 1.00 98.81 100 LEU A N 1
ATOM 739 C CA . LEU A 1 100 ? -23.017 -2.908 15.386 1.00 98.81 100 LEU A CA 1
ATOM 740 C C . LEU A 1 100 ? -24.452 -3.380 15.130 1.00 98.81 100 LEU A C 1
ATOM 742 O O . LEU A 1 100 ? -24.702 -4.196 14.242 1.00 98.81 100 LEU A O 1
ATOM 746 N N . GLY A 1 101 ? -25.391 -2.886 15.934 1.00 98.62 101 GLY A N 1
ATOM 747 C CA . GLY A 1 101 ? -26.829 -3.042 15.702 1.00 98.62 101 GLY A CA 1
ATOM 748 C C . GLY A 1 101 ? -27.438 -1.882 14.912 1.00 98.62 101 GLY A C 1
ATOM 749 O O . GLY A 1 101 ? -28.586 -1.974 14.482 1.00 98.62 101 GLY A O 1
ATOM 750 N N . GLN A 1 102 ? -26.694 -0.774 14.783 1.00 98.62 102 GLN A N 1
ATOM 751 C CA . GLN A 1 102 ? -27.103 0.485 14.153 1.00 98.62 102 GLN A CA 1
ATOM 752 C C . GLN A 1 102 ? -25.868 1.236 13.637 1.00 98.62 102 GLN A C 1
ATOM 754 O O . GLN A 1 102 ? -24.734 0.910 13.989 1.00 98.62 102 GLN A O 1
ATOM 759 N N . ASN A 1 103 ? -26.086 2.303 12.864 1.00 98.88 103 ASN A N 1
ATOM 760 C CA . ASN A 1 103 ? -25.032 3.285 12.601 1.00 98.88 103 ASN A CA 1
ATOM 761 C C . ASN A 1 103 ? -24.633 3.986 13.911 1.00 98.88 103 ASN A C 1
ATOM 763 O O . ASN A 1 103 ? -25.504 4.314 14.716 1.00 98.88 103 ASN A O 1
ATOM 767 N N . ILE A 1 104 ? -23.339 4.249 14.108 1.00 98.81 104 ILE A N 1
ATOM 768 C CA . ILE A 1 104 ? -22.816 4.886 15.323 1.00 98.81 104 ILE A CA 1
ATOM 769 C C . ILE A 1 104 ? -21.980 6.113 14.972 1.00 98.81 104 ILE A C 1
ATOM 771 O O . ILE A 1 104 ? -21.015 6.041 14.210 1.00 98.81 104 ILE A O 1
ATOM 775 N N . ASP A 1 105 ? -22.311 7.225 15.619 1.00 98.31 105 ASP A N 1
ATOM 776 C CA . ASP A 1 105 ? -21.492 8.428 15.626 1.00 98.31 105 ASP A CA 1
ATOM 777 C C . ASP A 1 105 ? -20.475 8.357 16.774 1.00 98.31 105 ASP A C 1
ATOM 779 O O . ASP A 1 105 ? -20.838 8.315 17.949 1.00 98.31 105 ASP A O 1
ATOM 783 N N . ILE A 1 106 ? -19.185 8.357 16.448 1.00 97.75 106 ILE A N 1
ATOM 784 C CA . ILE A 1 106 ? -18.081 8.410 17.407 1.00 97.75 106 ILE A CA 1
ATOM 785 C C . ILE A 1 106 ? -17.904 9.871 17.831 1.00 97.75 106 ILE A C 1
ATOM 787 O O . ILE A 1 106 ? -17.121 10.627 17.252 1.00 97.75 106 ILE A O 1
ATOM 791 N N . SER A 1 107 ? -18.689 10.282 18.827 1.00 95.75 107 SER A N 1
ATOM 792 C CA . SER A 1 107 ? -18.771 11.674 19.289 1.00 95.75 107 SER A CA 1
ATOM 793 C C . SER A 1 107 ? -17.667 12.084 20.267 1.00 95.75 107 SER A C 1
ATOM 795 O O . SER A 1 107 ? -17.602 13.246 20.666 1.00 95.75 107 SER A O 1
ATOM 797 N N . GLY A 1 108 ? -16.797 11.160 20.674 1.00 94.88 108 GLY A N 1
ATOM 798 C CA . GLY A 1 108 ? -15.696 11.452 21.585 1.00 94.88 108 GLY A CA 1
ATOM 799 C C . GLY A 1 108 ? -14.715 10.298 21.751 1.00 94.88 108 GLY A C 1
ATOM 800 O O . GLY A 1 108 ? -14.835 9.252 21.115 1.00 94.88 108 GLY A O 1
ATOM 801 N N . ALA A 1 109 ? -13.758 10.509 22.649 1.00 96.50 109 ALA A N 1
ATOM 802 C CA . ALA A 1 109 ? -12.654 9.594 22.890 1.00 96.50 109 ALA A CA 1
ATOM 803 C C . ALA A 1 109 ? -13.109 8.246 23.479 1.00 96.50 109 ALA A C 1
ATOM 805 O O . ALA A 1 109 ? -13.935 8.211 24.402 1.00 96.50 109 ALA A O 1
ATOM 806 N N . ILE A 1 110 ? -12.511 7.154 22.995 1.00 98.00 110 ILE A N 1
ATOM 807 C CA . ILE A 1 110 ? -12.639 5.801 23.552 1.00 98.00 110 ILE A CA 1
ATOM 808 C C . ILE A 1 110 ? -11.237 5.204 23.730 1.00 98.00 110 ILE A C 1
ATOM 810 O O . ILE A 1 110 ? -10.577 4.856 22.750 1.00 98.00 110 ILE A O 1
ATOM 814 N N . LYS A 1 111 ? -10.777 5.055 24.975 1.00 97.81 111 LYS A N 1
ATOM 815 C CA . LYS A 1 111 ? -9.498 4.390 25.273 1.00 97.81 111 LYS A CA 1
ATOM 816 C C . LYS A 1 111 ? -9.695 2.880 25.383 1.00 97.81 111 LYS A C 1
ATOM 818 O O . LYS A 1 111 ? -10.317 2.407 26.321 1.00 97.81 111 LYS A O 1
ATOM 823 N N . ILE A 1 112 ? -9.101 2.094 24.496 1.00 98.44 112 ILE A N 1
ATOM 824 C CA . ILE A 1 112 ? -9.148 0.630 24.606 1.00 98.44 112 ILE A CA 1
ATOM 825 C C . ILE A 1 112 ? -8.561 0.182 25.954 1.00 98.44 112 ILE A C 1
ATOM 827 O O . ILE A 1 112 ? -7.434 0.560 26.300 1.00 98.44 112 ILE A O 1
ATOM 831 N N . HIS A 1 113 ? -9.317 -0.633 26.698 1.00 97.69 113 HIS A N 1
ATOM 832 C CA . HIS A 1 113 ? -8.902 -1.131 28.008 1.00 97.69 113 HIS A CA 1
ATOM 833 C C . HIS A 1 113 ? -7.558 -1.883 27.916 1.00 97.69 113 HIS A C 1
ATOM 835 O O . HIS A 1 113 ? -7.391 -2.721 27.025 1.00 97.69 113 HIS A O 1
ATOM 841 N N . PRO A 1 114 ? -6.595 -1.640 28.829 1.00 95.88 114 PRO A N 1
ATOM 842 C CA . PRO A 1 114 ? -5.243 -2.188 28.723 1.00 95.88 114 PRO A CA 1
ATOM 843 C C . PRO A 1 114 ? -5.148 -3.716 28.757 1.00 95.88 114 PRO A C 1
ATOM 845 O O . PRO A 1 114 ? -4.163 -4.247 28.253 1.00 95.88 114 PRO A O 1
ATOM 848 N N . ALA A 1 115 ? -6.149 -4.407 29.313 1.00 95.12 115 ALA A N 1
ATOM 849 C CA . ALA A 1 115 ? -6.193 -5.870 29.386 1.00 95.12 115 ALA A CA 1
ATOM 850 C C . ALA A 1 115 ? -6.718 -6.556 28.107 1.00 95.12 115 ALA A C 1
ATOM 852 O O . ALA A 1 115 ? -6.663 -7.779 28.010 1.00 95.12 115 ALA A O 1
ATOM 853 N N . LYS A 1 116 ? -7.242 -5.807 27.125 1.00 96.75 116 LYS A N 1
ATOM 854 C CA . LYS A 1 116 ? -7.738 -6.394 25.872 1.00 96.75 116 LYS A CA 1
ATOM 855 C C . LYS A 1 116 ? -6.566 -6.656 24.928 1.00 96.75 116 LYS A C 1
ATOM 857 O O . LYS A 1 116 ? -5.890 -5.720 24.505 1.00 96.75 116 LYS A O 1
ATOM 862 N N . SER A 1 117 ? -6.341 -7.926 24.601 1.00 96.38 117 SER A N 1
ATOM 863 C CA . SER A 1 117 ? -5.315 -8.349 23.644 1.00 96.38 117 SER A CA 1
ATOM 864 C C . SER A 1 117 ? -5.816 -8.339 22.201 1.00 96.38 117 SER A C 1
ATOM 866 O O . SER A 1 117 ? -5.040 -8.079 21.295 1.00 96.38 117 SER A O 1
ATOM 868 N N . GLU A 1 118 ? -7.103 -8.580 21.966 1.00 97.44 118 GLU A N 1
ATOM 869 C CA . GLU A 1 118 ? -7.680 -8.654 20.620 1.00 97.44 118 GLU A CA 1
ATOM 870 C C . GLU A 1 118 ? -9.059 -8.005 20.600 1.00 97.44 118 GLU A C 1
ATOM 872 O O . GLU A 1 118 ? -9.812 -8.093 21.575 1.00 97.44 118 GLU A O 1
ATOM 877 N N . ILE A 1 119 ? -9.384 -7.342 19.491 1.00 98.31 119 ILE A N 1
ATOM 878 C CA . ILE A 1 119 ? -10.681 -6.696 19.285 1.00 98.31 119 ILE A CA 1
ATOM 879 C C . ILE A 1 119 ? -11.187 -7.018 17.885 1.00 98.31 119 ILE A C 1
ATOM 881 O O . ILE A 1 119 ? -10.453 -6.880 16.912 1.00 98.31 119 ILE A O 1
ATOM 885 N N . VAL A 1 120 ? -12.465 -7.371 17.782 1.00 98.69 120 VAL A N 1
ATOM 886 C CA . VAL A 1 120 ? -13.202 -7.486 16.525 1.00 98.69 120 VAL A CA 1
ATOM 887 C C . VAL A 1 120 ? -14.377 -6.513 16.558 1.00 98.69 120 VAL A C 1
ATOM 889 O O . VAL A 1 120 ? -15.188 -6.556 17.478 1.00 98.69 120 VAL A O 1
ATOM 892 N N . ILE A 1 121 ? -14.483 -5.650 15.551 1.00 98.81 121 ILE A N 1
ATOM 893 C CA . ILE A 1 121 ? -15.628 -4.774 15.303 1.00 98.81 121 ILE A CA 1
ATOM 894 C C . ILE A 1 121 ? -16.281 -5.238 14.002 1.00 98.81 121 ILE A C 1
ATOM 896 O O . ILE A 1 121 ? -15.759 -5.014 12.914 1.00 98.81 121 ILE A O 1
ATOM 900 N N . GLU A 1 122 ? -17.416 -5.909 14.135 1.00 98.69 122 GLU A N 1
ATOM 901 C CA . GLU A 1 122 ? -18.294 -6.340 13.055 1.00 98.69 122 GLU A CA 1
ATOM 902 C C . GLU A 1 122 ? -19.347 -5.258 12.805 1.00 98.69 122 GLU A C 1
ATOM 904 O O . GLU A 1 122 ? -20.199 -4.984 13.653 1.00 98.69 122 GLU A O 1
ATOM 909 N N . GLY A 1 123 ? -19.272 -4.625 11.640 1.00 98.62 123 GLY A N 1
ATOM 910 C CA . GLY A 1 123 ? -20.151 -3.534 11.264 1.00 98.62 123 GLY A CA 1
ATOM 911 C C . GLY A 1 123 ? -21.552 -3.974 10.877 1.00 98.62 123 GLY A C 1
ATOM 912 O O . GLY A 1 123 ? -22.455 -3.152 10.981 1.00 98.62 123 GLY A O 1
ATOM 913 N N . ASN A 1 124 ? -21.763 -5.226 10.447 1.00 98.12 124 ASN A N 1
ATOM 914 C CA . ASN A 1 124 ? -23.043 -5.664 9.868 1.00 98.12 124 ASN A CA 1
ATOM 915 C C . ASN A 1 124 ? -23.574 -4.668 8.807 1.00 98.12 124 ASN A C 1
ATOM 917 O O . ASN A 1 124 ? -24.752 -4.313 8.805 1.00 98.12 124 ASN A O 1
ATOM 921 N N . ASP A 1 125 ? -22.674 -4.152 7.966 1.00 97.38 125 ASP A N 1
ATOM 922 C CA . ASP A 1 125 ? -22.904 -3.123 6.943 1.00 97.38 125 ASP A CA 1
ATOM 923 C C . ASP A 1 125 ? -23.353 -1.740 7.468 1.00 97.38 125 ASP A C 1
ATOM 925 O O . ASP A 1 125 ? -23.627 -0.822 6.685 1.00 97.38 125 ASP A O 1
ATOM 929 N N . HIS A 1 126 ? -23.369 -1.527 8.787 1.00 98.88 126 HIS A N 1
ATOM 930 C CA . HIS A 1 126 ? -23.606 -0.215 9.384 1.00 98.88 126 HIS A CA 1
ATOM 931 C C . HIS A 1 126 ? -22.432 0.752 9.174 1.00 98.88 126 HIS A C 1
ATOM 933 O O . HIS A 1 126 ? -21.350 0.403 8.698 1.00 98.88 126 HIS A O 1
ATOM 939 N N . THR A 1 127 ? -22.6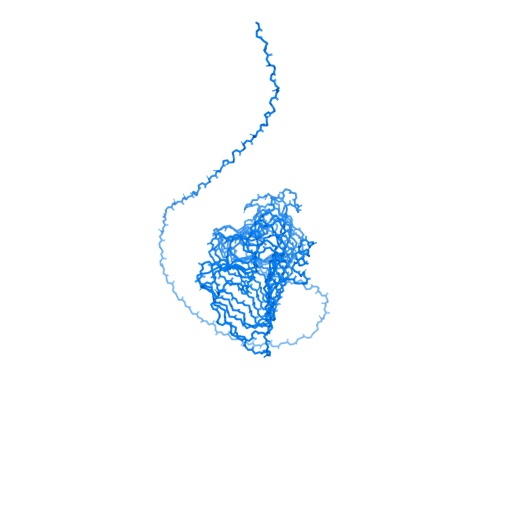74 2.022 9.505 1.00 98.88 127 THR A N 1
ATOM 940 C CA . THR A 1 127 ? -21.697 3.109 9.391 1.00 98.88 127 THR A CA 1
ATOM 941 C C . THR A 1 127 ? -21.135 3.519 10.751 1.00 98.88 127 THR A C 1
ATOM 943 O O . THR A 1 127 ? -21.901 3.781 11.677 1.00 98.88 127 THR A O 1
ATOM 946 N N . LEU A 1 128 ? -19.811 3.664 10.838 1.00 98.75 128 LEU A N 1
ATOM 947 C CA . LEU A 1 128 ? -19.109 4.408 11.884 1.00 98.75 128 LEU A CA 1
ATOM 948 C C . LEU A 1 128 ? -18.759 5.806 11.362 1.00 98.75 128 LEU A C 1
ATOM 950 O O . LEU A 1 128 ? -18.032 5.928 10.375 1.00 98.75 128 LEU A O 1
ATOM 954 N N . SER A 1 129 ? -19.255 6.858 12.016 1.00 98.50 129 SER A N 1
ATOM 955 C CA . SER A 1 129 ? -18.967 8.249 11.636 1.00 98.50 129 SER A CA 1
ATOM 956 C C . SER A 1 129 ? -18.181 8.965 12.725 1.00 98.50 129 SER A C 1
ATOM 958 O O . SER A 1 129 ? -18.653 9.091 13.850 1.00 98.50 129 SER A O 1
ATOM 960 N N . GLU A 1 130 ? -17.006 9.499 12.410 1.00 97.69 130 GLU A N 1
ATOM 961 C CA . GLU A 1 130 ? -16.238 10.305 13.360 1.00 97.69 130 GLU A CA 1
ATOM 962 C C . GLU A 1 130 ? -16.822 11.723 13.456 1.00 97.69 130 GLU A C 1
ATOM 964 O O . GLU A 1 130 ? -16.593 12.573 12.595 1.00 97.69 130 GLU A O 1
ATOM 969 N N . THR A 1 131 ? -17.599 11.999 14.505 1.00 96.25 131 THR A N 1
ATOM 970 C CA . THR A 1 131 ? -18.230 13.315 14.733 1.00 96.25 131 THR A CA 1
ATOM 971 C C . THR A 1 131 ? -17.516 14.142 15.804 1.00 96.25 131 THR A C 1
ATOM 973 O O . THR A 1 131 ? -17.651 15.369 15.817 1.00 96.25 131 THR A O 1
ATOM 976 N N . GLY A 1 132 ? -16.716 13.491 16.654 1.00 91.69 132 GLY A N 1
ATOM 977 C CA . GLY A 1 132 ? -15.949 14.096 17.742 1.00 91.69 132 GLY A CA 1
ATOM 978 C C . GLY A 1 132 ? -14.814 15.033 17.306 1.00 91.69 132 GLY A C 1
ATOM 979 O O . GLY A 1 132 ? -14.706 15.460 16.151 1.00 91.69 132 GLY A O 1
ATOM 980 N N . ALA A 1 133 ? -13.970 15.402 18.270 1.00 89.75 133 ALA A N 1
ATOM 981 C CA . ALA A 1 133 ? -12.790 16.227 18.027 1.00 89.75 133 ALA A CA 1
ATOM 982 C C . ALA A 1 133 ? -11.686 15.434 17.307 1.00 89.75 133 ALA A C 1
ATOM 984 O O . ALA A 1 133 ? -11.538 14.232 17.509 1.00 89.75 133 ALA A O 1
ATOM 985 N N . VAL A 1 134 ? -10.881 16.127 16.500 1.00 91.38 134 VAL A N 1
ATOM 986 C CA . VAL A 1 134 ? -9.674 15.551 15.890 1.00 91.38 134 VAL A CA 1
ATOM 987 C C . VAL A 1 134 ? -8.540 15.462 16.917 1.00 91.38 134 VAL A C 1
ATOM 989 O O . VAL A 1 134 ? -8.482 16.255 17.858 1.00 91.38 134 VAL A O 1
ATOM 992 N N . GLY A 1 135 ? -7.621 14.517 16.731 1.00 91.38 135 GLY A N 1
ATOM 993 C CA . GLY A 1 135 ? -6.436 14.349 17.574 1.00 91.38 135 GLY A CA 1
ATOM 994 C C . GLY A 1 135 ? -6.140 12.889 17.910 1.00 91.38 135 GLY A C 1
ATOM 995 O O . GLY A 1 135 ? -6.997 12.016 17.779 1.00 91.38 135 GLY A O 1
ATOM 996 N N . ALA A 1 136 ? -4.926 12.622 18.398 1.00 87.25 136 ALA A N 1
ATOM 997 C CA . ALA A 1 136 ? -4.431 11.262 18.657 1.00 87.25 136 ALA A CA 1
ATOM 998 C C . ALA A 1 136 ? -5.198 10.504 19.760 1.00 87.25 136 ALA A C 1
ATOM 1000 O O . ALA A 1 136 ? -5.058 9.293 19.906 1.00 87.25 136 ALA A O 1
ATOM 1001 N N . SER A 1 137 ? -6.005 11.224 20.540 1.00 89.44 137 SER A N 1
ATOM 1002 C CA . SER A 1 137 ? -6.924 10.670 21.540 1.00 89.44 137 SER A CA 1
ATOM 1003 C C . SER A 1 137 ? -8.361 11.167 21.322 1.00 89.44 137 SER A C 1
ATOM 1005 O O . SER A 1 137 ? -9.152 11.170 22.257 1.00 89.44 137 SER A O 1
ATOM 1007 N N . GLY A 1 138 ? -8.682 11.664 20.119 1.00 86.50 138 GLY A N 1
ATOM 1008 C CA . GLY A 1 138 ? -9.992 12.233 19.777 1.00 86.50 138 GLY A CA 1
ATOM 1009 C C . GLY A 1 138 ? -11.051 11.193 19.390 1.00 86.50 138 GLY A C 1
ATOM 1010 O O . GLY A 1 138 ? -12.241 11.446 19.572 1.00 86.50 138 GLY A O 1
ATOM 1011 N N . GLY A 1 139 ? -10.615 10.020 18.915 1.00 92.56 139 GLY A N 1
ATOM 1012 C CA . GLY A 1 139 ? -11.456 8.879 18.533 1.00 92.56 139 GLY A CA 1
ATOM 1013 C C . GLY A 1 139 ? -11.185 7.636 19.386 1.00 92.56 139 GLY A C 1
ATOM 1014 O O . GLY A 1 139 ? -10.988 7.734 20.601 1.00 92.56 139 GLY A O 1
ATOM 1015 N N . ILE A 1 140 ? -11.162 6.458 18.758 1.00 97.69 140 ILE A N 1
ATOM 1016 C CA . ILE A 1 140 ? -10.793 5.201 19.423 1.00 97.69 140 ILE A CA 1
ATOM 1017 C C . ILE A 1 140 ? -9.267 5.094 19.442 1.00 97.69 140 ILE A C 1
ATOM 1019 O O . ILE A 1 140 ? -8.622 5.310 18.419 1.00 97.69 140 ILE A O 1
ATOM 1023 N N . TYR A 1 141 ? -8.659 4.761 20.580 1.00 97.94 141 TYR A N 1
ATOM 1024 C CA . TYR A 1 141 ? -7.202 4.662 20.655 1.00 97.94 141 TYR A CA 1
ATOM 1025 C C . TYR A 1 141 ? -6.691 3.613 21.642 1.00 97.94 141 TYR A C 1
ATOM 1027 O O . TYR A 1 141 ? -7.305 3.313 22.666 1.00 97.94 141 TYR A O 1
ATOM 1035 N N . ALA A 1 142 ? -5.510 3.087 21.333 1.00 97.62 142 ALA A N 1
ATOM 1036 C CA . ALA A 1 142 ? -4.719 2.173 22.142 1.00 97.62 142 ALA A CA 1
ATOM 1037 C C . ALA A 1 142 ? -3.441 2.878 22.608 1.00 97.62 142 ALA A C 1
ATOM 1039 O O . ALA A 1 142 ? -2.729 3.470 21.799 1.00 97.62 142 ALA A O 1
ATOM 1040 N N . ASN A 1 143 ? -3.147 2.834 23.909 1.00 94.88 143 ASN A N 1
ATOM 1041 C CA . ASN A 1 143 ? -1.968 3.484 24.481 1.00 94.88 143 ASN A CA 1
ATOM 1042 C C . ASN A 1 143 ? -1.481 2.720 25.722 1.00 94.88 143 ASN A C 1
ATOM 1044 O O . ASN A 1 143 ? -2.126 2.783 26.773 1.00 94.88 143 ASN A O 1
ATOM 1048 N N . GLY A 1 144 ? -0.361 2.003 25.577 1.00 86.69 144 GLY A N 1
ATOM 1049 C CA . GLY A 1 144 ? 0.288 1.251 26.653 1.00 86.69 144 GLY A CA 1
ATOM 1050 C C . GLY A 1 144 ? -0.462 -0.029 27.022 1.00 86.69 144 GLY A C 1
ATOM 1051 O O . GLY A 1 144 ? -0.586 -0.345 28.202 1.00 86.69 144 GLY A O 1
ATOM 1052 N N . ASN A 1 145 ? -1.022 -0.724 26.029 1.00 86.81 145 ASN A N 1
ATOM 1053 C CA . ASN A 1 145 ? -1.831 -1.934 26.211 1.00 86.81 145 ASN A CA 1
ATOM 1054 C C . ASN A 1 145 ? -1.184 -3.178 25.577 1.00 86.81 145 ASN A C 1
ATOM 1056 O O . ASN A 1 145 ? -0.262 -3.062 24.775 1.00 86.81 145 ASN A O 1
ATOM 1060 N N . ILE A 1 146 ? -1.676 -4.369 25.945 1.00 93.94 146 ILE A N 1
ATOM 1061 C CA . ILE A 1 146 ? -1.186 -5.672 25.441 1.00 93.94 146 ILE A CA 1
ATOM 1062 C C . ILE A 1 146 ? -1.803 -6.078 24.091 1.00 93.94 146 ILE A C 1
ATOM 1064 O O . ILE A 1 146 ? -1.774 -7.249 23.718 1.00 93.94 146 ILE A O 1
ATOM 1068 N N . LEU A 1 147 ? -2.421 -5.122 23.397 1.00 97.50 147 LEU A N 1
ATOM 1069 C CA . LEU A 1 147 ? -3.164 -5.344 22.165 1.00 97.50 147 LEU A CA 1
ATOM 1070 C C . LEU A 1 147 ? -2.235 -5.932 21.094 1.00 97.50 147 LEU A C 1
ATOM 1072 O O . LEU A 1 147 ? -1.204 -5.345 20.786 1.00 97.50 147 LEU A O 1
ATOM 1076 N N . SER A 1 148 ? -2.598 -7.080 20.534 1.00 97.75 148 SER A N 1
ATOM 1077 C CA . SER A 1 148 ? -1.919 -7.733 19.415 1.00 97.75 148 SER A CA 1
ATOM 1078 C C . SER A 1 148 ? -2.657 -7.505 18.099 1.00 97.75 148 SER A C 1
ATOM 1080 O O . SER A 1 148 ? -2.015 -7.425 17.054 1.00 97.75 148 SER A O 1
ATOM 1082 N N . SER A 1 149 ? -3.987 -7.362 18.119 1.00 98.44 149 SER A N 1
ATOM 1083 C CA . SER A 1 149 ? -4.761 -7.123 16.899 1.00 98.44 149 SER A CA 1
ATOM 1084 C C . SER A 1 149 ? -6.052 -6.333 17.106 1.00 98.44 149 SER A C 1
ATOM 1086 O O . SER A 1 149 ? -6.679 -6.358 18.168 1.00 98.44 149 SER A O 1
ATOM 1088 N N . VAL A 1 150 ? -6.461 -5.640 16.045 1.00 98.50 150 VAL A N 1
ATOM 1089 C CA . VAL A 1 150 ? -7.782 -5.031 15.894 1.00 98.50 150 VAL A CA 1
ATOM 1090 C C . VAL A 1 150 ? -8.313 -5.366 14.511 1.00 98.50 150 VAL A C 1
ATOM 1092 O O . VAL A 1 150 ? -7.712 -4.985 13.511 1.00 98.50 150 VAL A O 1
ATOM 1095 N N . HIS A 1 151 ? -9.447 -6.050 14.451 1.00 98.81 151 HIS A N 1
ATOM 1096 C CA . HIS A 1 151 ? -10.105 -6.446 13.217 1.00 98.81 151 HIS A CA 1
ATOM 1097 C C . HIS A 1 151 ? -11.412 -5.674 13.044 1.00 98.81 151 HIS A C 1
ATOM 1099 O O . HIS A 1 151 ? -12.350 -5.849 13.812 1.00 98.81 151 HIS A O 1
ATOM 1105 N N . VAL A 1 152 ? -11.482 -4.827 12.026 1.00 98.81 152 VAL A N 1
ATOM 1106 C CA . VAL A 1 152 ? -12.670 -4.060 11.652 1.00 98.81 152 VAL A CA 1
ATOM 1107 C C . VAL A 1 152 ? -13.230 -4.643 10.360 1.00 98.81 152 VAL A C 1
ATOM 1109 O O . VAL A 1 152 ? -12.508 -4.698 9.363 1.00 98.81 152 VAL A O 1
ATOM 1112 N N . LYS A 1 153 ? -14.490 -5.089 10.360 1.00 98.81 153 LYS A N 1
ATOM 1113 C CA . LYS A 1 153 ? -15.067 -5.779 9.202 1.00 98.81 153 LYS A CA 1
ATOM 1114 C C . LYS A 1 153 ? -16.514 -5.440 8.879 1.00 98.81 153 LYS A C 1
ATOM 1116 O O . LYS A 1 153 ? -17.258 -5.056 9.773 1.00 98.81 153 LYS A O 1
ATOM 1121 N N . ASN A 1 154 ? -16.872 -5.578 7.599 1.00 98.88 154 ASN A N 1
ATOM 1122 C CA . ASN A 1 154 ? -18.190 -5.304 7.005 1.00 98.88 154 ASN A CA 1
ATOM 1123 C C . ASN A 1 154 ? -18.785 -3.977 7.498 1.00 98.88 154 ASN A C 1
ATOM 1125 O O . ASN A 1 154 ? -19.843 -3.935 8.127 1.00 98.88 154 ASN A O 1
ATOM 1129 N N . VAL A 1 155 ? -18.054 -2.881 7.292 1.00 98.81 155 VAL A N 1
ATOM 1130 C CA . VAL A 1 155 ? -18.413 -1.572 7.848 1.00 98.81 155 VAL A CA 1
ATOM 1131 C C . VAL A 1 155 ? -18.127 -0.447 6.861 1.00 98.81 155 VAL A C 1
ATOM 1133 O O . VAL A 1 155 ? -17.133 -0.453 6.128 1.00 98.81 155 VAL A O 1
ATOM 1136 N N . ASN A 1 156 ? -18.994 0.560 6.889 1.00 98.88 156 ASN A N 1
ATOM 1137 C CA . ASN A 1 156 ? -18.761 1.843 6.242 1.00 98.88 156 ASN A CA 1
ATOM 1138 C C . ASN A 1 156 ? -18.139 2.809 7.258 1.00 98.88 156 ASN A C 1
ATOM 1140 O O . ASN A 1 156 ? -18.658 2.974 8.358 1.00 98.88 156 ASN A O 1
ATOM 1144 N N . ILE A 1 157 ? -17.045 3.478 6.912 1.00 98.81 157 ILE A N 1
ATOM 1145 C CA . ILE A 1 157 ? -16.335 4.390 7.812 1.00 98.81 157 ILE A CA 1
ATOM 1146 C C . ILE A 1 157 ? -16.292 5.779 7.183 1.00 98.81 157 ILE A C 1
ATOM 1148 O O . ILE A 1 157 ? -15.729 5.974 6.103 1.00 98.81 157 ILE A O 1
ATOM 1152 N N . LYS A 1 158 ? -16.856 6.755 7.895 1.00 98.69 158 LYS A N 1
ATOM 1153 C CA . LYS A 1 158 ? -16.740 8.181 7.585 1.00 98.69 158 LYS A CA 1
ATOM 1154 C C . LYS A 1 158 ? -15.731 8.814 8.532 1.00 98.69 158 LYS A C 1
ATOM 1156 O O . LYS A 1 158 ? -16.059 9.154 9.669 1.00 98.69 158 LYS A O 1
ATOM 1161 N N . GLY A 1 159 ? -14.502 8.926 8.052 1.00 97.69 159 GLY A N 1
ATOM 1162 C CA . GLY A 1 159 ? -13.376 9.467 8.789 1.00 97.69 159 GLY A CA 1
ATOM 1163 C C . GLY A 1 159 ? -13.374 10.994 8.845 1.00 97.69 159 GLY A C 1
ATOM 1164 O O . GLY A 1 159 ? -13.784 11.691 7.914 1.00 97.69 159 GLY A O 1
ATOM 1165 N N . LYS A 1 160 ? -12.847 11.498 9.953 1.00 96.62 160 LYS A N 1
ATOM 1166 C CA . LYS A 1 160 ? -12.599 12.907 10.264 1.00 96.62 160 LYS A CA 1
ATOM 1167 C C . LYS A 1 160 ? -11.201 13.106 10.853 1.00 96.62 160 LYS A C 1
ATOM 1169 O O . LYS A 1 160 ? -10.639 14.192 10.719 1.00 96.62 160 LYS A O 1
ATOM 1174 N N . ASN A 1 161 ? -10.644 12.091 11.513 1.00 94.81 161 ASN A N 1
ATOM 1175 C CA . ASN A 1 161 ? -9.400 12.195 12.261 1.00 94.81 161 ASN A CA 1
ATOM 1176 C C . ASN A 1 161 ? -8.169 11.848 11.408 1.00 94.81 161 ASN A C 1
ATOM 1178 O O . ASN A 1 161 ? -8.154 10.846 10.701 1.00 94.81 161 ASN A O 1
ATOM 1182 N N . TYR A 1 162 ? -7.105 12.643 11.538 1.00 92.56 162 TYR A N 1
ATOM 1183 C CA . TYR A 1 162 ? -5.805 12.368 10.909 1.00 92.56 162 TYR A CA 1
ATOM 1184 C C . TYR A 1 162 ? -5.124 11.114 11.493 1.00 92.56 162 TYR A C 1
ATOM 1186 O O . TYR A 1 162 ? -4.347 10.449 10.825 1.00 92.56 162 TYR A O 1
ATOM 1194 N N . TYR A 1 163 ? -5.459 10.720 12.722 1.00 95.69 163 TYR A N 1
ATOM 1195 C CA . TYR A 1 163 ? -4.852 9.561 13.385 1.00 95.69 163 TYR A CA 1
ATOM 1196 C C . TYR A 1 163 ? -5.585 8.229 13.124 1.00 95.69 163 TYR A C 1
ATOM 1198 O O . TYR A 1 163 ? -5.415 7.273 13.887 1.00 95.69 163 TYR A O 1
ATOM 1206 N N . GLY A 1 164 ? -6.404 8.155 12.069 1.00 94.94 164 GLY A N 1
ATOM 1207 C CA . GLY A 1 164 ? -7.197 6.970 11.739 1.00 94.94 164 GLY A CA 1
ATOM 1208 C C . GLY A 1 164 ? -8.424 6.761 12.630 1.00 94.94 164 GLY A C 1
ATOM 1209 O O . GLY A 1 164 ? -8.581 7.419 13.658 1.00 94.94 164 GLY A O 1
ATOM 1210 N N . LEU A 1 165 ? -9.270 5.792 12.249 1.00 95.19 165 LEU A N 1
ATOM 1211 C CA . LEU A 1 165 ? -10.442 5.377 13.043 1.00 95.19 165 LEU A CA 1
ATOM 1212 C C . LEU A 1 165 ? -10.024 4.857 14.428 1.00 95.19 165 LEU A C 1
ATOM 1214 O O . LEU A 1 165 ? -10.697 5.099 15.432 1.00 95.19 165 LEU A O 1
ATOM 1218 N N . ILE A 1 166 ? -8.926 4.093 14.455 1.00 97.50 166 ILE A N 1
ATOM 1219 C CA . ILE A 1 166 ? -8.345 3.503 15.660 1.00 97.50 166 ILE A CA 1
ATOM 1220 C C . ILE A 1 166 ? -6.861 3.854 15.683 1.00 97.50 166 ILE A C 1
ATOM 1222 O O . ILE A 1 166 ? -6.076 3.319 14.901 1.00 97.50 166 ILE A O 1
ATOM 1226 N N . THR A 1 167 ? -6.467 4.740 16.590 1.00 97.81 167 THR A N 1
ATOM 1227 C CA . THR A 1 167 ? -5.073 5.164 16.741 1.00 97.81 167 THR A CA 1
ATOM 1228 C C . THR A 1 167 ? -4.305 4.185 17.626 1.00 97.81 167 THR A C 1
ATOM 1230 O O . THR A 1 167 ? -4.649 4.005 18.796 1.00 97.81 167 THR A O 1
ATOM 1233 N N . ILE A 1 168 ? -3.223 3.592 17.120 1.00 97.88 168 ILE A N 1
ATOM 1234 C CA . ILE A 1 168 ? -2.268 2.833 17.939 1.00 97.88 168 ILE A CA 1
ATOM 1235 C C . ILE A 1 168 ? -1.087 3.745 18.267 1.00 97.88 168 ILE A C 1
ATOM 1237 O O . ILE A 1 168 ? -0.279 4.071 17.397 1.00 97.88 168 ILE A O 1
ATOM 1241 N N . HIS A 1 169 ? -0.987 4.185 19.522 1.00 96.62 169 HIS A N 1
ATOM 1242 C CA . HIS A 1 169 ? 0.148 4.993 19.973 1.00 96.62 169 HIS A CA 1
ATOM 1243 C C . HIS A 1 169 ? 1.433 4.168 19.970 1.00 96.62 169 HIS A C 1
ATOM 1245 O O . HIS A 1 169 ? 1.410 2.990 20.306 1.00 96.62 169 HIS A O 1
ATOM 1251 N N . ASP A 1 170 ? 2.570 4.806 19.688 1.00 95.06 170 ASP A N 1
ATOM 1252 C CA . ASP A 1 170 ? 3.873 4.143 19.505 1.00 95.06 170 ASP A CA 1
ATOM 1253 C C . ASP A 1 170 ? 4.336 3.251 20.664 1.00 95.06 170 ASP A C 1
ATOM 1255 O O . ASP A 1 170 ? 5.160 2.353 20.466 1.00 95.06 170 ASP A O 1
ATOM 1259 N N . VAL A 1 171 ? 3.856 3.528 21.880 1.00 94.88 171 VAL A N 1
ATOM 1260 C CA . VAL A 1 171 ? 4.155 2.719 23.066 1.00 94.88 171 VAL A CA 1
ATOM 1261 C C . VAL A 1 171 ? 3.513 1.329 22.995 1.00 94.88 171 VAL A C 1
ATOM 1263 O O . VAL A 1 171 ? 4.045 0.396 23.590 1.00 94.88 171 VAL A O 1
ATOM 1266 N N . THR A 1 172 ? 2.421 1.175 22.241 1.00 95.69 172 THR A N 1
ATOM 1267 C CA . THR A 1 172 ? 1.835 -0.113 21.868 1.00 95.69 172 THR A CA 1
ATOM 1268 C C . THR A 1 172 ? 2.445 -0.543 20.530 1.00 95.69 172 THR A C 1
ATOM 1270 O O . THR A 1 172 ? 2.351 0.165 19.529 1.00 95.69 172 THR A O 1
ATOM 1273 N N . LYS A 1 173 ? 3.102 -1.704 20.500 1.00 94.25 173 LYS A N 1
ATOM 1274 C CA . LYS A 1 173 ? 3.892 -2.173 19.349 1.00 94.25 173 LYS A CA 1
ATOM 1275 C C . LYS A 1 173 ? 3.347 -3.480 18.798 1.00 94.25 173 LYS A C 1
ATOM 1277 O O . LYS A 1 173 ? 2.699 -4.223 19.523 1.00 94.25 173 LYS A O 1
ATOM 1282 N N . ASN A 1 174 ? 3.701 -3.787 17.550 1.00 95.62 174 ASN A N 1
ATOM 1283 C CA . ASN A 1 174 ? 3.397 -5.058 16.889 1.00 95.62 174 ASN A CA 1
ATOM 1284 C C . ASN A 1 174 ? 1.892 -5.365 16.791 1.00 95.62 174 ASN A C 1
ATOM 1286 O O . ASN A 1 174 ? 1.508 -6.529 16.771 1.00 95.62 174 ASN A O 1
ATOM 1290 N N . VAL A 1 175 ? 1.048 -4.330 16.732 1.00 98.12 175 VAL A N 1
ATOM 1291 C CA . VAL A 1 175 ? -0.398 -4.500 16.543 1.00 98.12 175 VAL A CA 1
ATOM 1292 C C . VAL A 1 175 ? -0.689 -4.750 15.072 1.00 98.12 175 VAL A C 1
ATOM 1294 O O . VAL A 1 175 ? -0.216 -3.998 14.217 1.00 98.12 175 VAL A O 1
ATOM 1297 N N . GLU A 1 176 ? -1.509 -5.746 14.767 1.00 98.56 176 GLU A N 1
ATOM 1298 C CA . GLU A 1 176 ? -2.114 -5.899 13.446 1.00 98.56 176 GLU A CA 1
ATOM 1299 C C . GLU A 1 176 ? -3.459 -5.164 13.388 1.00 98.56 176 GLU A C 1
ATOM 1301 O O . GLU A 1 176 ? -4.382 -5.473 14.138 1.00 98.56 176 GLU A O 1
ATOM 1306 N N . GLN A 1 177 ? -3.588 -4.189 12.490 1.00 98.62 177 GLN A N 1
ATOM 1307 C CA . GLN A 1 177 ? -4.875 -3.590 12.140 1.00 98.62 177 GLN A CA 1
ATOM 1308 C C . GLN A 1 177 ? -5.400 -4.243 10.868 1.00 98.62 177 GLN A C 1
ATOM 1310 O O . GLN A 1 177 ? -4.827 -4.069 9.794 1.00 98.62 177 GLN A O 1
ATOM 1315 N N . ILE A 1 178 ? -6.473 -5.012 11.001 1.00 98.88 178 ILE A N 1
ATOM 1316 C CA . ILE A 1 178 ? -7.069 -5.804 9.930 1.00 98.88 178 ILE A CA 1
ATOM 1317 C C . ILE A 1 178 ? -8.368 -5.122 9.497 1.00 98.88 178 ILE A C 1
ATOM 1319 O O . ILE A 1 178 ? -9.244 -4.885 10.325 1.00 98.88 178 ILE A O 1
ATOM 1323 N N . PHE A 1 179 ? -8.499 -4.833 8.207 1.00 98.88 179 PHE A N 1
ATOM 1324 C CA . PHE A 1 179 ? -9.698 -4.264 7.594 1.00 98.88 179 PHE A CA 1
ATOM 1325 C C . PHE A 1 179 ? -10.261 -5.265 6.586 1.00 98.88 179 PHE A C 1
ATOM 1327 O O . PHE A 1 179 ? -9.589 -5.577 5.604 1.00 98.88 179 PHE A O 1
ATOM 1334 N N . GLU A 1 180 ? -11.462 -5.788 6.830 1.00 98.88 180 GLU A N 1
ATOM 1335 C CA . GLU A 1 180 ? -12.108 -6.783 5.965 1.00 98.88 180 GLU A CA 1
ATOM 1336 C C . GLU A 1 180 ? -13.462 -6.285 5.452 1.00 98.88 180 GLU A C 1
ATOM 1338 O O . GLU A 1 180 ? -14.360 -6.008 6.237 1.00 98.88 180 GLU A O 1
ATOM 1343 N N . ASN A 1 181 ? -13.648 -6.190 4.136 1.00 98.81 181 ASN A N 1
ATOM 1344 C CA . ASN A 1 181 ? -14.889 -5.663 3.548 1.00 98.81 181 ASN A CA 1
ATOM 1345 C C . ASN A 1 181 ? -15.227 -4.235 4.031 1.00 98.81 181 ASN A C 1
ATOM 1347 O O . ASN A 1 181 ? -16.332 -3.959 4.505 1.00 98.81 181 ASN A O 1
ATOM 1351 N N . VAL A 1 182 ? -14.242 -3.334 3.976 1.00 98.81 182 VAL A N 1
ATOM 1352 C CA . VAL A 1 182 ? -14.363 -1.966 4.493 1.00 98.81 182 VAL A CA 1
ATOM 1353 C C . VAL A 1 182 ? -14.503 -0.944 3.370 1.00 98.81 182 VAL A C 1
ATOM 1355 O O . VAL A 1 182 ? -13.706 -0.894 2.430 1.00 98.81 182 VAL A O 1
ATOM 1358 N N . HIS A 1 183 ? -15.474 -0.047 3.531 1.00 98.81 183 HIS A N 1
ATOM 1359 C CA . HIS A 1 183 ? -15.601 1.168 2.732 1.00 98.81 183 HIS A CA 1
ATOM 1360 C C . HIS A 1 183 ? -15.184 2.369 3.577 1.00 98.81 183 HIS A C 1
ATOM 1362 O O . HIS A 1 183 ? -15.900 2.755 4.497 1.00 98.81 183 HIS A O 1
ATOM 1368 N N . TYR A 1 184 ? -14.034 2.967 3.277 1.00 98.81 184 TYR A N 1
ATOM 1369 C CA . TYR A 1 184 ? -13.515 4.121 4.007 1.00 98.81 184 TYR A CA 1
ATOM 1370 C C . TYR A 1 184 ? -13.528 5.377 3.145 1.00 98.81 184 TYR A C 1
ATOM 1372 O O . TYR A 1 184 ? -13.080 5.366 1.999 1.00 98.81 184 TYR A O 1
ATOM 1380 N N . SER A 1 185 ? -13.966 6.482 3.739 1.00 98.56 185 SER A N 1
ATOM 1381 C CA . SER A 1 185 ? -13.812 7.821 3.185 1.00 98.56 185 SER A CA 1
ATOM 1382 C C . SER A 1 185 ? -13.395 8.769 4.306 1.00 98.56 185 SER A C 1
ATOM 1384 O O . SER A 1 185 ? -14.101 8.864 5.306 1.00 98.56 185 SER A O 1
ATOM 1386 N N . GLY A 1 186 ? -12.258 9.448 4.178 1.00 97.81 186 GLY A N 1
ATOM 1387 C CA . GLY A 1 186 ? -11.740 10.342 5.218 1.00 97.81 186 GLY A CA 1
ATOM 1388 C C . GLY A 1 186 ? -10.250 10.659 5.057 1.00 97.81 186 GLY A C 1
ATOM 1389 O O . GLY A 1 186 ? -9.648 10.246 4.066 1.00 97.81 186 GLY A O 1
ATOM 1390 N N . PRO A 1 187 ? -9.646 11.419 5.987 1.00 96.88 187 PRO A N 1
ATOM 1391 C CA . PRO A 1 187 ? -8.335 12.027 5.753 1.00 96.88 187 PRO A CA 1
ATOM 1392 C C . PRO A 1 187 ? -7.143 11.077 5.899 1.00 96.88 187 PRO A C 1
ATOM 1394 O O . PRO A 1 187 ? -6.126 11.313 5.254 1.00 96.88 187 PRO A O 1
ATOM 1397 N N . GLN A 1 188 ? -7.264 10.033 6.722 1.00 97.25 188 GLN A N 1
ATOM 1398 C CA . GLN A 1 188 ? -6.265 8.982 6.939 1.00 97.25 188 GLN A CA 1
ATOM 1399 C C . GLN A 1 188 ? -6.929 7.795 7.645 1.00 97.25 188 GLN A C 1
ATOM 1401 O O . GLN A 1 188 ? -7.676 7.983 8.606 1.00 97.25 188 GLN A O 1
ATOM 1406 N N . LEU A 1 189 ? -6.680 6.566 7.187 1.00 98.00 189 LEU A N 1
ATOM 1407 C CA . LEU A 1 189 ? -7.322 5.371 7.746 1.00 98.00 189 LEU A CA 1
ATOM 1408 C C . LEU A 1 189 ? -6.532 4.785 8.923 1.00 98.00 189 LEU A C 1
ATOM 1410 O O . LEU A 1 189 ? -7.132 4.368 9.916 1.00 98.00 189 LEU A O 1
ATOM 1414 N N . ILE A 1 190 ? -5.202 4.746 8.812 1.00 98.31 190 ILE A N 1
ATOM 1415 C CA . ILE A 1 190 ? -4.328 3.994 9.721 1.00 98.31 190 ILE A CA 1
ATOM 1416 C C . ILE A 1 190 ? -3.289 4.898 10.378 1.00 98.31 190 ILE A C 1
ATOM 1418 O O . ILE A 1 190 ? -2.512 5.576 9.704 1.00 98.31 190 ILE A O 1
ATOM 1422 N N . TRP A 1 191 ? -3.203 4.792 11.703 1.00 97.88 191 TRP A N 1
ATOM 1423 C CA . TRP A 1 191 ? -2.052 5.220 12.493 1.00 97.88 191 TRP A CA 1
ATOM 1424 C C . TRP A 1 191 ? -1.591 4.057 13.376 1.00 97.88 191 TRP A C 1
ATOM 1426 O O . TRP A 1 191 ? -2.185 3.767 14.416 1.00 97.88 191 TRP A O 1
ATOM 1436 N N . ASN A 1 192 ? -0.545 3.362 12.935 1.00 97.62 192 ASN A N 1
ATOM 1437 C CA . ASN A 1 192 ? 0.014 2.175 13.578 1.00 97.62 192 ASN A CA 1
ATOM 1438 C C . ASN A 1 192 ? 1.499 2.005 13.209 1.00 97.62 192 ASN A C 1
ATOM 1440 O O . ASN A 1 192 ? 1.903 1.037 12.554 1.00 97.62 192 ASN A O 1
ATOM 1444 N N . ARG A 1 193 ? 2.314 2.994 13.596 1.00 96.00 193 ARG A N 1
ATOM 1445 C CA . ARG A 1 193 ? 3.697 3.193 13.117 1.00 96.00 193 ARG A CA 1
ATOM 1446 C C . ARG A 1 193 ? 4.658 2.044 13.420 1.00 96.00 193 ARG A C 1
ATOM 1448 O O . ARG A 1 193 ? 5.607 1.839 12.671 1.00 96.00 193 ARG A O 1
ATOM 1455 N N . ASN A 1 194 ? 4.398 1.290 14.488 1.00 95.50 194 ASN A N 1
ATOM 1456 C CA . ASN A 1 194 ? 5.195 0.136 14.922 1.00 95.50 194 ASN A CA 1
ATOM 1457 C C . ASN A 1 194 ? 4.461 -1.203 14.732 1.00 95.50 194 ASN A C 1
ATOM 1459 O O . ASN A 1 194 ? 4.805 -2.186 15.388 1.00 95.50 194 ASN A O 1
ATOM 1463 N N . GLY A 1 195 ? 3.419 -1.234 13.904 1.00 96.88 195 GLY A N 1
ATOM 1464 C CA . GLY A 1 195 ? 2.632 -2.432 13.629 1.00 96.88 195 GLY A CA 1
ATOM 1465 C C . GLY A 1 195 ? 2.455 -2.684 12.137 1.00 96.88 195 GLY A C 1
ATOM 1466 O O . GLY A 1 195 ? 3.264 -2.248 11.313 1.00 96.88 195 GLY A O 1
ATOM 1467 N N . LYS A 1 196 ? 1.392 -3.410 11.800 1.00 97.69 196 LYS A N 1
ATOM 1468 C CA . LYS A 1 196 ? 1.071 -3.841 10.440 1.00 97.69 196 LYS A CA 1
ATOM 1469 C C . LYS A 1 196 ? -0.384 -3.523 10.115 1.00 97.69 196 LYS A C 1
ATOM 1471 O O . LYS A 1 196 ? -1.254 -3.710 10.964 1.00 97.69 196 LYS A O 1
ATOM 1476 N N . ALA A 1 197 ? -0.654 -3.085 8.892 1.00 98.44 197 ALA A N 1
ATOM 1477 C CA . ALA A 1 197 ? -2.003 -3.027 8.341 1.00 98.44 197 ALA A CA 1
ATOM 1478 C C . ALA A 1 197 ? -2.243 -4.209 7.392 1.00 98.44 197 ALA A C 1
ATOM 1480 O O . ALA A 1 197 ? -1.378 -4.550 6.584 1.00 98.44 197 ALA A O 1
ATOM 1481 N N . VAL A 1 198 ? -3.417 -4.828 7.481 1.00 98.75 198 VAL A N 1
ATOM 1482 C CA . VAL A 1 198 ? -3.821 -5.966 6.651 1.00 98.75 198 VAL A CA 1
ATOM 1483 C C . VAL A 1 198 ? -5.191 -5.678 6.056 1.00 98.75 198 VAL A C 1
ATOM 1485 O O . VAL A 1 198 ? -6.139 -5.420 6.789 1.00 98.75 198 VAL A O 1
ATOM 1488 N N . PHE A 1 199 ? -5.317 -5.752 4.738 1.00 98.81 199 PHE A N 1
ATOM 1489 C CA . PHE A 1 199 ? -6.597 -5.616 4.044 1.00 98.81 199 PHE A CA 1
ATOM 1490 C C . PHE A 1 199 ? -7.074 -6.984 3.573 1.00 98.81 199 PHE A C 1
ATOM 1492 O O . PHE A 1 199 ? -6.310 -7.688 2.921 1.00 98.81 199 PHE A O 1
ATOM 1499 N N . LYS A 1 200 ? -8.320 -7.348 3.877 1.00 98.75 200 LYS A N 1
ATOM 1500 C CA . LYS A 1 200 ? -8.951 -8.617 3.492 1.00 98.75 200 LYS A CA 1
ATOM 1501 C C . LYS A 1 200 ? -10.272 -8.398 2.762 1.00 98.75 200 LYS A C 1
ATOM 1503 O O . LYS A 1 200 ? -10.931 -7.380 2.960 1.00 98.75 200 LYS A O 1
ATOM 1508 N N . GLY A 1 201 ? -10.690 -9.350 1.934 1.00 98.50 201 GLY A N 1
ATOM 1509 C CA . GLY A 1 201 ? -11.992 -9.265 1.261 1.00 98.50 201 GLY A CA 1
ATOM 1510 C C . GLY A 1 201 ? -12.064 -8.101 0.264 1.00 98.50 201 GLY A C 1
ATOM 1511 O O . GLY A 1 201 ? -11.121 -7.911 -0.498 1.00 98.50 201 GLY A O 1
ATOM 1512 N N . VAL A 1 202 ? -13.171 -7.352 0.235 1.00 98.81 202 VAL A N 1
ATOM 1513 C CA . VAL A 1 202 ? -13.405 -6.257 -0.731 1.00 98.81 202 VAL A CA 1
ATOM 1514 C C . VAL A 1 202 ? -13.329 -4.884 -0.059 1.00 98.81 202 VAL A C 1
ATOM 1516 O O . VAL A 1 202 ? -14.263 -4.473 0.618 1.00 98.81 202 VAL A O 1
ATOM 1519 N N . ASN A 1 203 ? -12.251 -4.132 -0.278 1.00 98.88 203 ASN A N 1
ATOM 1520 C CA . ASN A 1 203 ? -12.052 -2.816 0.330 1.00 98.88 203 ASN A CA 1
ATOM 1521 C C . ASN A 1 203 ? -12.093 -1.688 -0.702 1.00 98.88 203 ASN A C 1
ATOM 1523 O O . ASN A 1 203 ? -11.516 -1.788 -1.787 1.00 98.88 203 ASN A O 1
ATOM 1527 N N . ASN A 1 204 ? -12.719 -0.573 -0.331 1.00 98.75 204 ASN A N 1
ATOM 1528 C CA . ASN A 1 204 ? -12.703 0.659 -1.115 1.00 98.75 204 ASN A CA 1
ATOM 1529 C C . ASN A 1 204 ? -12.332 1.839 -0.216 1.00 98.75 204 ASN A C 1
ATOM 1531 O O . ASN A 1 204 ? -13.085 2.195 0.689 1.00 98.75 204 ASN A O 1
ATOM 1535 N N . ILE A 1 205 ? -11.160 2.419 -0.459 1.00 98.75 205 ILE A N 1
ATOM 1536 C CA . ILE A 1 205 ? -10.533 3.415 0.405 1.00 98.75 205 ILE A CA 1
ATOM 1537 C C . ILE A 1 205 ? -10.370 4.722 -0.370 1.00 98.75 205 ILE A C 1
ATOM 1539 O O . ILE A 1 205 ? -9.659 4.779 -1.375 1.00 98.75 205 ILE A O 1
ATOM 1543 N N . TYR A 1 206 ? -11.001 5.787 0.116 1.00 98.12 206 TYR A N 1
ATOM 1544 C CA . TYR A 1 206 ? -10.919 7.117 -0.474 1.00 98.12 206 TYR A CA 1
ATOM 1545 C C . TYR A 1 206 ? -10.345 8.132 0.515 1.00 98.12 206 TYR A C 1
ATOM 1547 O O . TYR A 1 206 ? -10.999 8.512 1.488 1.00 98.12 206 TYR A O 1
ATOM 1555 N N . ILE A 1 207 ? -9.126 8.597 0.246 1.00 97.62 207 ILE A N 1
ATOM 1556 C CA . ILE A 1 207 ? -8.434 9.565 1.097 1.00 97.62 207 ILE A CA 1
ATOM 1557 C C . ILE A 1 207 ? -8.803 10.992 0.686 1.00 97.62 207 ILE A C 1
ATOM 1559 O O . ILE A 1 207 ? -8.521 11.411 -0.438 1.00 97.62 207 ILE A O 1
ATOM 1563 N N . ASN A 1 208 ? -9.461 11.721 1.590 1.00 95.94 208 ASN A N 1
ATOM 1564 C CA . ASN A 1 208 ? -10.007 13.062 1.368 1.00 95.94 208 ASN A CA 1
ATOM 1565 C C . ASN A 1 208 ? -10.329 13.780 2.693 1.00 95.94 208 ASN A C 1
ATOM 1567 O O . ASN A 1 208 ? -10.514 13.146 3.724 1.00 95.94 208 ASN A O 1
ATOM 1571 N N . ASP A 1 209 ? -10.494 15.096 2.669 1.00 94.75 209 ASP A N 1
ATOM 1572 C CA . ASP A 1 209 ? -10.828 15.926 3.836 1.00 94.75 209 ASP A CA 1
ATOM 1573 C C . ASP A 1 209 ? -12.224 16.563 3.750 1.00 94.75 209 ASP A C 1
ATOM 1575 O O . ASP A 1 209 ? -12.539 17.499 4.482 1.00 94.75 209 ASP A O 1
ATOM 1579 N N . GLN A 1 210 ? -13.098 16.047 2.879 1.00 95.00 210 GLN A N 1
ATOM 1580 C CA . GLN A 1 210 ? -14.462 16.560 2.691 1.00 95.00 210 GLN A CA 1
ATOM 1581 C C . GLN A 1 210 ? -15.555 15.629 3.230 1.00 95.00 210 GLN A C 1
ATOM 1583 O O . GLN A 1 210 ? -16.728 15.999 3.211 1.00 95.00 210 GLN A O 1
ATOM 1588 N N . THR A 1 211 ? -15.210 14.425 3.700 1.00 95.38 211 THR A N 1
ATOM 1589 C CA . THR A 1 211 ? -16.217 13.432 4.121 1.00 95.38 211 THR A CA 1
ATOM 1590 C C . THR A 1 211 ? -17.039 13.890 5.325 1.00 95.38 211 THR A C 1
ATOM 1592 O O . THR A 1 211 ? -18.250 13.668 5.353 1.00 95.38 211 THR A O 1
ATOM 1595 N N . MET A 1 212 ? -16.398 14.524 6.311 1.00 96.19 212 MET A N 1
ATOM 1596 C CA . MET A 1 212 ? -17.038 14.986 7.541 1.00 96.19 212 MET A CA 1
ATOM 1597 C C . MET A 1 212 ? -16.788 16.487 7.762 1.00 96.19 212 MET A C 1
ATOM 1599 O O . MET A 1 212 ? -15.709 16.997 7.455 1.00 96.19 212 MET A O 1
ATOM 1603 N N . PRO A 1 213 ? -17.755 17.236 8.327 1.00 94.50 213 PRO A N 1
ATOM 1604 C CA . PRO A 1 213 ? -17.533 18.631 8.691 1.00 94.50 213 PRO A CA 1
ATOM 1605 C C . PRO A 1 213 ? -16.385 18.782 9.695 1.00 94.50 213 PRO A C 1
ATOM 1607 O O . PRO A 1 213 ? -16.386 18.164 10.764 1.00 94.50 213 PRO A O 1
ATOM 1610 N N . GLY A 1 214 ? -15.418 19.638 9.361 1.00 94.25 214 GLY A N 1
ATOM 1611 C CA . GLY A 1 214 ? -14.229 19.845 10.186 1.00 94.25 214 GLY A CA 1
ATOM 1612 C C . GLY A 1 214 ? -13.279 18.646 10.200 1.00 94.25 214 GLY A C 1
ATOM 1613 O O . GLY A 1 214 ? -12.593 18.450 11.203 1.00 94.25 214 GLY A O 1
ATOM 1614 N N . SER A 1 215 ? -13.277 17.829 9.139 1.00 95.25 215 SER A N 1
ATOM 1615 C CA . SER A 1 215 ? -12.217 16.849 8.894 1.00 95.25 215 SER A CA 1
ATOM 1616 C C . SER A 1 215 ? -10.843 17.501 8.966 1.00 95.25 215 SER A C 1
ATOM 1618 O O . SER A 1 215 ? -10.647 18.644 8.546 1.00 95.25 215 SER A O 1
ATOM 1620 N N . ALA A 1 216 ? -9.889 16.752 9.514 1.00 96.25 216 ALA A N 1
ATOM 1621 C CA . ALA A 1 216 ? -8.484 17.090 9.386 1.00 96.25 216 ALA A CA 1
ATOM 1622 C C . ALA A 1 216 ? -8.078 17.118 7.898 1.00 96.25 216 ALA A C 1
ATOM 1624 O O . ALA A 1 216 ? -8.736 16.462 7.086 1.00 96.25 216 ALA A O 1
ATOM 1625 N N . PRO A 1 217 ? -7.001 17.839 7.538 1.00 95.56 217 PRO A N 1
ATOM 1626 C CA . PRO A 1 217 ? -6.444 17.785 6.192 1.00 95.56 217 PRO A CA 1
ATOM 1627 C C . PRO A 1 217 ? -6.134 16.350 5.763 1.00 95.56 217 PRO A C 1
ATOM 1629 O O . PRO A 1 217 ? -5.704 15.530 6.577 1.00 95.56 217 PRO A O 1
ATOM 1632 N N . ALA A 1 218 ? -6.332 16.064 4.478 1.00 95.44 218 ALA A N 1
ATOM 1633 C CA . ALA A 1 218 ? -6.017 14.763 3.910 1.00 95.44 218 ALA A CA 1
ATOM 1634 C C . ALA A 1 218 ? -4.502 14.532 3.929 1.00 95.44 218 ALA A C 1
ATOM 1636 O O . ALA A 1 218 ? -3.727 15.424 3.576 1.00 95.44 218 ALA A O 1
ATOM 1637 N N . HIS A 1 219 ? -4.103 13.327 4.315 1.00 94.06 219 HIS A N 1
ATOM 1638 C CA . HIS A 1 219 ? -2.713 12.945 4.542 1.00 94.06 219 HIS A CA 1
ATOM 1639 C C . HIS A 1 219 ? -2.447 11.558 3.939 1.00 94.06 219 HIS A C 1
ATOM 1641 O O . HIS A 1 219 ? -3.132 11.175 2.991 1.00 94.06 219 HIS A O 1
ATOM 1647 N N . GLU A 1 220 ? -1.444 10.820 4.418 1.00 95.75 220 GLU A N 1
ATOM 1648 C CA . GLU A 1 220 ? -1.233 9.411 4.094 1.00 95.75 220 GLU A CA 1
ATOM 1649 C C . GLU A 1 220 ? -2.508 8.565 4.297 1.00 95.75 220 GLU A C 1
ATOM 1651 O O . GLU A 1 220 ? -3.312 8.806 5.195 1.00 95.75 220 GLU A O 1
ATOM 1656 N N . MET A 1 221 ? -2.681 7.489 3.521 1.00 96.81 221 MET A N 1
ATOM 1657 C CA . MET A 1 221 ? -3.674 6.460 3.870 1.00 96.81 221 MET A CA 1
ATOM 1658 C C . MET A 1 221 ? -3.274 5.766 5.174 1.00 96.81 221 MET A C 1
ATOM 1660 O O . MET A 1 221 ? -4.130 5.459 6.012 1.00 96.81 221 MET A O 1
ATOM 1664 N N . ALA A 1 222 ? -1.977 5.487 5.316 1.00 97.06 222 ALA A N 1
ATOM 1665 C CA . ALA A 1 222 ? -1.438 4.752 6.442 1.00 97.06 222 ALA A CA 1
ATOM 1666 C C . ALA A 1 222 ? -0.062 5.261 6.870 1.00 97.06 222 ALA A C 1
ATOM 1668 O O . ALA A 1 222 ? 0.897 5.224 6.100 1.00 97.06 222 ALA A O 1
ATOM 1669 N N . GLU A 1 223 ? 0.049 5.594 8.151 1.00 97.00 223 GLU A N 1
ATOM 1670 C CA . GLU A 1 223 ? 1.325 5.604 8.856 1.00 97.00 223 GLU A CA 1
ATOM 1671 C C . GLU A 1 223 ? 1.496 4.265 9.567 1.00 97.00 223 GLU A C 1
ATOM 1673 O O . GLU A 1 223 ? 0.906 4.023 10.624 1.00 97.00 223 GLU A O 1
ATOM 1678 N N . THR A 1 224 ? 2.258 3.349 8.970 1.00 97.06 224 THR A N 1
ATOM 1679 C CA . THR A 1 224 ? 2.393 1.992 9.501 1.00 97.06 224 THR A CA 1
ATOM 1680 C C . THR A 1 224 ? 3.730 1.346 9.183 1.00 97.06 224 THR A C 1
ATOM 1682 O O . THR A 1 224 ? 4.413 1.721 8.232 1.00 97.06 224 THR A O 1
ATOM 1685 N N . GLY A 1 225 ? 4.113 0.358 9.992 1.00 95.31 225 GLY A N 1
ATOM 1686 C CA . GLY A 1 225 ? 5.354 -0.374 9.802 1.00 95.31 225 GLY A CA 1
ATOM 1687 C C . GLY A 1 225 ? 5.350 -1.184 8.512 1.00 95.31 225 GLY A C 1
ATOM 1688 O O . GLY A 1 225 ? 6.306 -1.114 7.746 1.00 95.31 225 GLY A O 1
ATOM 1689 N N . SER A 1 226 ? 4.281 -1.933 8.247 1.00 96.19 226 SER A N 1
ATOM 1690 C CA . SER A 1 226 ? 4.149 -2.797 7.066 1.00 96.19 226 SER A CA 1
ATOM 1691 C C . SER A 1 226 ? 2.700 -2.907 6.602 1.00 96.19 226 SER A C 1
ATOM 1693 O O . SER A 1 226 ? 1.775 -2.703 7.386 1.00 96.19 226 SER A O 1
ATOM 1695 N N . VAL A 1 227 ? 2.499 -3.258 5.333 1.00 97.81 227 VAL A N 1
ATOM 1696 C CA . VAL A 1 227 ? 1.174 -3.415 4.722 1.00 97.81 227 VAL A CA 1
ATOM 1697 C C . VAL A 1 227 ? 1.079 -4.748 3.986 1.00 97.81 227 VAL A C 1
ATOM 1699 O O . VAL A 1 227 ? 1.960 -5.102 3.203 1.00 97.81 227 VAL A O 1
ATOM 1702 N N . GLU A 1 228 ? -0.026 -5.461 4.199 1.00 98.62 228 GLU A N 1
ATOM 1703 C CA . GLU A 1 228 ? -0.427 -6.628 3.412 1.00 98.62 228 GLU A CA 1
ATOM 1704 C C . GLU A 1 228 ? -1.822 -6.419 2.808 1.00 98.62 228 GLU A C 1
ATOM 1706 O O . GLU A 1 228 ? -2.746 -5.997 3.501 1.00 98.62 228 GLU A O 1
ATOM 1711 N N . ILE A 1 229 ? -1.982 -6.712 1.516 1.00 98.75 229 ILE A N 1
ATOM 1712 C CA . ILE A 1 229 ? -3.269 -6.666 0.814 1.00 98.75 229 ILE A CA 1
ATOM 1713 C C . ILE A 1 229 ? -3.628 -8.077 0.339 1.00 98.75 229 ILE A C 1
ATOM 1715 O O . ILE A 1 229 ? -2.988 -8.611 -0.564 1.00 98.75 229 ILE A O 1
ATOM 1719 N N . ASP A 1 230 ? -4.662 -8.655 0.943 1.00 98.25 230 ASP A N 1
ATOM 1720 C CA . ASP A 1 230 ? -5.169 -10.016 0.750 1.00 98.25 230 ASP A CA 1
ATOM 1721 C C . ASP A 1 230 ? -6.649 -10.003 0.329 1.00 98.25 230 ASP A C 1
ATOM 1723 O O . ASP A 1 230 ? -7.562 -10.357 1.076 1.00 98.25 230 ASP A O 1
ATOM 1727 N N . GLY A 1 231 ? -6.914 -9.509 -0.879 1.00 97.88 231 GLY A N 1
ATOM 1728 C CA . GLY A 1 231 ? -8.276 -9.389 -1.387 1.00 97.88 231 GLY A CA 1
ATOM 1729 C C . GLY A 1 231 ? -8.397 -8.451 -2.579 1.00 97.88 231 GLY A C 1
ATOM 1730 O O . GLY A 1 231 ? -7.412 -8.154 -3.257 1.00 97.88 231 GLY A O 1
ATOM 1731 N N . GLU A 1 232 ? -9.620 -8.001 -2.844 1.00 98.75 232 GLU A N 1
ATOM 1732 C CA . GLU A 1 232 ? -9.908 -6.945 -3.807 1.00 98.75 232 GLU A CA 1
ATOM 1733 C C . GLU A 1 232 ? -9.866 -5.586 -3.102 1.00 98.75 232 GLU A C 1
ATOM 1735 O O . GLU A 1 232 ? -10.744 -5.274 -2.309 1.00 98.75 232 GLU A O 1
ATOM 1740 N N . THR A 1 233 ? -8.860 -4.763 -3.383 1.00 98.81 233 THR A N 1
ATOM 1741 C CA . THR A 1 233 ? -8.685 -3.467 -2.716 1.00 98.81 233 THR A CA 1
ATOM 1742 C C . THR A 1 233 ? -8.488 -2.362 -3.739 1.00 98.81 233 THR A C 1
ATOM 1744 O O . THR A 1 233 ? -7.576 -2.417 -4.566 1.00 98.81 233 THR A O 1
ATOM 1747 N N . LYS A 1 234 ? -9.334 -1.334 -3.647 1.00 98.75 234 LYS A N 1
ATOM 1748 C CA . LYS A 1 234 ? -9.229 -0.099 -4.426 1.00 98.75 234 LYS A CA 1
ATOM 1749 C C . LYS A 1 234 ? -8.875 1.056 -3.508 1.00 98.75 234 LYS A C 1
ATOM 1751 O O . LYS A 1 234 ? -9.539 1.256 -2.494 1.00 98.75 234 LYS A O 1
ATOM 1756 N N . ILE A 1 235 ? -7.841 1.809 -3.863 1.00 98.44 235 ILE A N 1
ATOM 1757 C CA . ILE A 1 235 ? -7.377 2.956 -3.084 1.00 98.44 235 ILE A CA 1
ATOM 1758 C C . ILE A 1 235 ? -7.261 4.171 -3.997 1.00 98.44 235 ILE A C 1
ATOM 1760 O O . ILE A 1 235 ? -6.554 4.138 -5.003 1.00 98.44 235 ILE A O 1
ATOM 1764 N N . SER A 1 236 ? -7.924 5.259 -3.617 1.00 96.88 236 SER A N 1
ATOM 1765 C CA . SER A 1 236 ? -7.801 6.564 -4.260 1.00 96.88 236 SER A CA 1
ATOM 1766 C C . SER A 1 236 ? -7.214 7.569 -3.275 1.00 96.88 236 SER A C 1
ATOM 1768 O O . SER A 1 236 ? -7.843 7.911 -2.274 1.00 96.88 236 SER A O 1
ATOM 1770 N N . HIS A 1 237 ? -6.014 8.055 -3.584 1.00 94.38 237 HIS A N 1
ATOM 1771 C CA . HIS A 1 237 ? -5.233 8.978 -2.767 1.00 94.38 237 HIS A CA 1
ATOM 1772 C C . HIS A 1 237 ? -4.785 10.162 -3.617 1.00 94.38 237 HIS A C 1
ATOM 1774 O O . HIS A 1 237 ? -3.854 10.069 -4.415 1.00 94.38 237 HIS A O 1
ATOM 1780 N N . ASN A 1 238 ? -5.477 11.287 -3.478 1.00 86.56 238 ASN A N 1
ATOM 1781 C CA . ASN A 1 238 ? -5.290 12.432 -4.362 1.00 86.56 238 ASN A CA 1
ATOM 1782 C C . ASN A 1 238 ? -4.869 13.685 -3.588 1.00 86.56 238 ASN A C 1
ATOM 1784 O O . ASN A 1 238 ? -5.497 14.731 -3.699 1.00 86.56 238 ASN A O 1
ATOM 1788 N N . ASN A 1 239 ? -3.818 13.559 -2.779 1.00 91.50 239 ASN A N 1
ATOM 1789 C CA . ASN A 1 239 ? -3.202 14.661 -2.040 1.00 91.50 239 ASN A CA 1
ATOM 1790 C C . ASN A 1 239 ? -1.667 14.593 -2.146 1.00 91.50 239 ASN A C 1
ATOM 1792 O O . ASN A 1 239 ? -1.130 13.621 -2.673 1.00 91.50 239 ASN A O 1
ATOM 1796 N N . GLY A 1 240 ? -0.969 15.614 -1.637 1.00 92.38 240 GLY A N 1
ATOM 1797 C CA . GLY A 1 240 ? 0.486 15.772 -1.764 1.00 92.38 240 GLY A CA 1
ATOM 1798 C C . GLY A 1 240 ? 1.357 14.818 -0.933 1.00 92.38 240 GLY A C 1
ATOM 1799 O O . GLY A 1 240 ? 2.577 14.831 -1.098 1.00 92.38 240 GLY A O 1
ATOM 1800 N N . TYR A 1 241 ? 0.781 13.982 -0.073 1.00 93.69 241 TYR A N 1
ATOM 1801 C CA . TYR A 1 241 ? 1.521 13.070 0.803 1.00 93.69 241 TYR A CA 1
ATOM 1802 C C . TYR A 1 241 ? 1.814 11.722 0.129 1.00 93.69 241 TYR A C 1
ATOM 1804 O O . TYR A 1 241 ? 1.332 11.435 -0.977 1.00 93.69 241 TYR A O 1
ATOM 1812 N N . ALA A 1 242 ? 2.646 10.894 0.765 1.00 93.25 242 ALA A N 1
ATOM 1813 C CA . ALA A 1 242 ? 2.811 9.498 0.355 1.00 93.25 242 ALA A CA 1
ATOM 1814 C C . ALA A 1 242 ? 1.500 8.728 0.573 1.00 93.25 242 ALA A C 1
ATOM 1816 O O . ALA A 1 242 ? 0.672 9.144 1.376 1.00 93.25 242 ALA A O 1
ATOM 1817 N N . LEU A 1 243 ? 1.299 7.594 -0.102 1.00 95.38 243 LEU A N 1
ATOM 1818 C CA . LEU A 1 243 ? 0.176 6.725 0.268 1.00 95.38 243 LEU A CA 1
ATOM 1819 C C . LEU A 1 243 ? 0.440 6.045 1.621 1.00 95.38 243 LEU A C 1
ATOM 1821 O O . LEU A 1 243 ? -0.435 6.005 2.484 1.00 95.38 243 LEU A O 1
ATOM 1825 N N . ILE A 1 244 ? 1.648 5.506 1.785 1.00 94.94 244 ILE A N 1
ATOM 1826 C CA . ILE A 1 244 ? 2.099 4.802 2.983 1.00 94.94 244 ILE A CA 1
ATOM 1827 C C . ILE A 1 244 ? 3.387 5.460 3.473 1.00 94.94 244 ILE A C 1
ATOM 1829 O O . ILE A 1 244 ? 4.369 5.533 2.727 1.00 94.94 244 ILE A O 1
ATOM 1833 N N . TRP A 1 245 ? 3.407 5.863 4.741 1.00 94.62 245 TRP A N 1
ATOM 1834 C CA . TRP A 1 245 ? 4.626 6.272 5.431 1.00 94.62 245 TRP A CA 1
ATOM 1835 C C . TRP A 1 245 ? 5.014 5.230 6.479 1.00 94.62 245 TRP A C 1
ATOM 1837 O O . TRP A 1 245 ? 4.230 4.890 7.366 1.00 94.62 245 TRP A O 1
ATOM 1847 N N . SER A 1 246 ? 6.243 4.722 6.380 1.00 93.50 246 SER A N 1
ATOM 1848 C CA . SER A 1 246 ? 6.826 3.824 7.374 1.00 93.50 246 SER A CA 1
ATOM 1849 C C . SER A 1 246 ? 8.074 4.418 8.012 1.00 93.50 246 SER A C 1
ATOM 1851 O O . SER A 1 246 ? 9.000 4.882 7.344 1.00 93.50 246 SER A O 1
ATOM 1853 N N . VAL A 1 247 ? 8.127 4.342 9.338 1.00 91.38 247 VAL A N 1
ATOM 1854 C CA . VAL A 1 247 ? 9.294 4.724 10.148 1.00 91.38 247 VAL A CA 1
ATOM 1855 C C . VAL A 1 247 ? 10.089 3.506 10.629 1.00 91.38 247 VAL A C 1
ATOM 1857 O O . VAL A 1 247 ? 11.046 3.644 11.390 1.00 91.38 247 VAL A O 1
ATOM 1860 N N . THR A 1 248 ? 9.703 2.300 10.202 1.00 90.69 248 THR A N 1
ATOM 1861 C CA . THR A 1 248 ? 10.374 1.057 10.606 1.00 90.69 248 THR A CA 1
ATOM 1862 C C . THR A 1 248 ? 11.607 0.775 9.750 1.00 90.69 248 THR A C 1
ATOM 1864 O O . THR A 1 248 ? 11.745 1.294 8.644 1.00 90.69 248 THR A O 1
ATOM 1867 N N . LYS A 1 249 ? 12.535 -0.033 10.281 1.00 90.50 249 LYS A N 1
ATOM 1868 C CA . LYS A 1 249 ? 13.814 -0.342 9.616 1.00 90.50 249 LYS A CA 1
ATOM 1869 C C . LYS A 1 249 ? 13.692 -1.321 8.452 1.00 90.50 249 LYS A C 1
ATOM 1871 O O . LYS A 1 249 ? 14.503 -1.265 7.536 1.00 90.50 249 LYS A O 1
ATOM 1876 N N . GLU A 1 250 ? 12.722 -2.223 8.515 1.00 89.38 250 GLU A N 1
ATOM 1877 C CA . GLU A 1 250 ? 12.513 -3.270 7.510 1.00 89.38 250 GLU A CA 1
ATOM 1878 C C . GLU A 1 250 ? 11.022 -3.370 7.164 1.00 89.38 250 GLU A C 1
ATOM 1880 O O . GLU A 1 250 ? 10.358 -4.346 7.514 1.00 89.38 250 GLU A O 1
ATOM 1885 N N . PRO A 1 251 ? 10.457 -2.320 6.549 1.00 92.81 251 PRO A N 1
ATOM 1886 C CA . PRO A 1 251 ? 9.061 -2.324 6.156 1.00 92.81 251 PRO A CA 1
ATOM 1887 C C . PRO A 1 251 ? 8.795 -3.345 5.051 1.00 92.81 251 PRO A C 1
ATOM 1889 O O . PRO A 1 251 ? 9.587 -3.506 4.124 1.00 92.81 251 PRO A O 1
ATOM 1892 N N . GLN A 1 252 ? 7.638 -3.994 5.114 1.00 94.50 252 GLN A N 1
ATOM 1893 C CA . GLN A 1 252 ? 7.171 -4.915 4.086 1.00 94.50 252 GLN A CA 1
ATOM 1894 C C . GLN A 1 252 ? 5.928 -4.358 3.407 1.00 94.50 252 GLN A C 1
ATOM 1896 O O . GLN A 1 252 ? 4.982 -3.928 4.073 1.00 94.50 252 GLN A O 1
ATOM 1901 N N . PHE A 1 253 ? 5.912 -4.425 2.081 1.00 95.19 253 PHE A N 1
ATOM 1902 C CA . PHE A 1 253 ? 4.707 -4.256 1.289 1.00 95.19 253 PHE A CA 1
ATOM 1903 C C . PH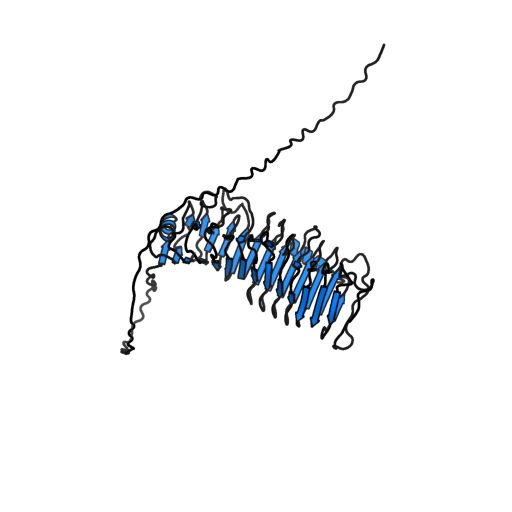E A 1 253 ? 4.429 -5.546 0.528 1.00 95.19 253 PHE A C 1
ATOM 1905 O O . PHE A 1 253 ? 5.232 -6.008 -0.285 1.00 95.19 253 PHE A O 1
ATOM 1912 N N . LYS A 1 254 ? 3.295 -6.165 0.833 1.00 98.12 254 LYS A N 1
ATOM 1913 C CA . LYS A 1 254 ? 2.941 -7.474 0.302 1.00 98.12 254 LYS A CA 1
ATOM 1914 C C . LYS A 1 254 ? 1.557 -7.433 -0.315 1.00 98.12 254 LYS A C 1
ATOM 1916 O O . LYS A 1 254 ? 0.587 -7.054 0.331 1.00 98.12 254 LYS A O 1
ATOM 1921 N N . ILE A 1 255 ? 1.463 -7.886 -1.553 1.00 98.81 255 ILE A N 1
ATOM 1922 C CA . ILE A 1 255 ? 0.197 -8.216 -2.197 1.00 98.81 255 ILE A CA 1
ATOM 1923 C C . ILE A 1 255 ? 0.096 -9.740 -2.188 1.00 98.81 255 ILE A C 1
ATOM 1925 O O . ILE A 1 255 ? 0.986 -10.422 -2.690 1.00 98.81 255 ILE A O 1
ATOM 1929 N N . ALA A 1 256 ? -0.936 -10.284 -1.550 1.00 98.75 256 ALA A N 1
ATOM 1930 C CA . ALA A 1 256 ? -1.095 -11.722 -1.368 1.00 98.75 256 ALA A CA 1
ATOM 1931 C C . ALA A 1 256 ? -1.472 -12.433 -2.687 1.00 98.75 256 ALA A C 1
ATOM 1933 O O . ALA A 1 256 ? -1.904 -11.787 -3.648 1.00 98.75 256 ALA A O 1
ATOM 1934 N N . PRO A 1 257 ? -1.328 -13.770 -2.764 1.00 98.81 257 PRO A N 1
ATOM 1935 C CA . PRO A 1 257 ? -1.753 -14.533 -3.931 1.00 98.81 257 PRO A CA 1
ATOM 1936 C C . PRO A 1 257 ? -3.227 -14.312 -4.292 1.00 98.81 257 PRO A C 1
ATOM 1938 O O . PRO A 1 257 ? -4.093 -14.300 -3.424 1.00 98.81 257 PRO A O 1
ATOM 1941 N N . ASN A 1 258 ? -3.522 -14.214 -5.588 1.00 98.69 258 ASN A N 1
ATOM 1942 C CA . ASN A 1 258 ? -4.857 -13.980 -6.158 1.00 98.69 258 ASN A CA 1
ATOM 1943 C C . ASN A 1 258 ? -5.526 -12.645 -5.766 1.00 98.69 258 ASN A C 1
ATOM 1945 O O . ASN A 1 258 ? -6.673 -12.413 -6.161 1.00 98.69 258 ASN A O 1
ATOM 1949 N N . ALA A 1 259 ? -4.842 -11.761 -5.031 1.00 98.88 259 ALA A N 1
ATOM 1950 C CA . ALA A 1 259 ? -5.360 -10.437 -4.702 1.00 98.88 259 ALA A CA 1
ATOM 1951 C C . ALA A 1 259 ? -5.573 -9.592 -5.970 1.00 98.88 259 ALA A C 1
ATOM 1953 O O . ALA A 1 259 ? -4.882 -9.762 -6.977 1.00 98.88 259 ALA A O 1
ATOM 1954 N N . LYS A 1 260 ? -6.528 -8.661 -5.919 1.00 98.88 260 LYS A N 1
ATOM 1955 C CA . LYS A 1 260 ? -6.804 -7.691 -6.986 1.00 98.88 260 LYS A CA 1
ATOM 1956 C C . LYS A 1 260 ? -6.650 -6.287 -6.425 1.00 98.88 260 LYS A C 1
ATOM 1958 O O . LYS A 1 260 ? -7.447 -5.863 -5.597 1.00 98.88 260 LYS A O 1
ATOM 1963 N N . VAL A 1 261 ? -5.635 -5.565 -6.862 1.00 98.81 261 VAL A N 1
ATOM 1964 C CA . VAL A 1 261 ? -5.258 -4.287 -6.260 1.00 98.81 261 VAL A CA 1
ATOM 1965 C C . VAL A 1 261 ? -5.271 -3.195 -7.314 1.00 98.81 261 VAL A C 1
ATOM 1967 O O . VAL A 1 261 ? -4.601 -3.314 -8.335 1.00 98.81 261 VAL A O 1
ATOM 1970 N N . GLU A 1 262 ? -6.009 -2.123 -7.047 1.00 98.50 262 GLU A N 1
ATOM 1971 C CA . GLU A 1 262 ? -6.006 -0.901 -7.852 1.00 98.50 262 GLU A CA 1
ATOM 1972 C C . GLU A 1 262 ? -5.662 0.282 -6.946 1.00 98.50 262 GLU A C 1
ATOM 1974 O O . GLU A 1 262 ? -6.382 0.579 -5.993 1.00 98.50 262 GLU A O 1
ATOM 1979 N N . ILE A 1 263 ? -4.550 0.958 -7.225 1.00 97.88 263 ILE A N 1
ATOM 1980 C CA . ILE A 1 263 ? -4.087 2.108 -6.445 1.00 97.88 263 ILE A CA 1
ATOM 1981 C C . ILE A 1 263 ? -3.922 3.304 -7.374 1.00 97.88 263 ILE A C 1
ATOM 1983 O O . ILE A 1 263 ? -3.180 3.234 -8.353 1.00 97.88 263 ILE A O 1
ATOM 1987 N N . LYS A 1 264 ? -4.569 4.415 -7.016 1.00 95.94 264 LYS A N 1
ATOM 1988 C CA . LYS A 1 264 ? -4.464 5.702 -7.705 1.00 95.94 264 LYS A CA 1
ATOM 1989 C C . LYS A 1 264 ? -3.840 6.753 -6.795 1.00 95.94 264 LYS A C 1
ATOM 1991 O O . LYS A 1 264 ? -4.420 7.092 -5.765 1.00 95.94 264 LYS A O 1
ATOM 1996 N N . THR A 1 265 ? -2.685 7.291 -7.186 1.00 94.12 265 THR A N 1
ATOM 1997 C CA . THR A 1 265 ? -1.952 8.341 -6.449 1.00 94.12 265 THR A CA 1
ATOM 1998 C C . THR A 1 265 ? -1.704 9.583 -7.311 1.00 94.12 265 THR A C 1
ATOM 2000 O O . THR A 1 265 ? -0.570 10.026 -7.507 1.00 94.12 265 THR A O 1
ATOM 2003 N N . LEU A 1 266 ? -2.773 10.153 -7.874 1.00 87.88 266 LEU A N 1
ATOM 2004 C CA . LEU A 1 266 ? -2.699 11.146 -8.959 1.00 87.88 266 LEU A CA 1
ATOM 2005 C C . LEU A 1 266 ? -2.195 12.544 -8.545 1.00 87.88 266 LEU A C 1
ATOM 2007 O O . LEU A 1 266 ? -1.896 13.358 -9.415 1.00 87.88 266 LEU A O 1
ATOM 2011 N N . GLN A 1 267 ? -2.041 12.821 -7.248 1.00 90.00 267 GLN A N 1
ATOM 2012 C CA . GLN A 1 267 ? -1.454 14.072 -6.734 1.00 90.00 267 GLN A CA 1
ATOM 2013 C C . GLN A 1 267 ? -0.337 13.855 -5.700 1.00 90.00 267 GLN A C 1
ATOM 2015 O O . GLN A 1 267 ? 0.149 14.827 -5.123 1.00 90.00 267 GLN A O 1
ATOM 2020 N N . SER A 1 268 ? 0.107 12.611 -5.481 1.00 86.19 268 SER A N 1
ATOM 2021 C CA . SER A 1 268 ? 1.129 12.314 -4.465 1.00 86.19 268 SER A CA 1
ATOM 2022 C C . SER A 1 268 ? 2.446 13.049 -4.723 1.00 86.19 268 SER A C 1
ATOM 2024 O O . SER A 1 268 ? 2.950 13.088 -5.845 1.00 86.19 268 SER A O 1
ATOM 2026 N N . GLY A 1 269 ? 3.044 13.605 -3.666 1.00 85.06 269 GLY A N 1
ATOM 2027 C CA . GLY A 1 269 ? 4.365 14.233 -3.707 1.00 85.06 269 GLY A CA 1
ATOM 2028 C C . GLY A 1 269 ? 5.521 13.245 -3.529 1.00 85.06 269 GLY A C 1
ATOM 2029 O O . GLY A 1 269 ? 6.601 13.470 -4.085 1.00 85.06 269 GLY A O 1
ATOM 2030 N N . TYR A 1 270 ? 5.282 12.136 -2.822 1.00 84.75 270 TYR A N 1
ATOM 2031 C CA . TYR A 1 270 ? 6.323 11.227 -2.321 1.00 84.75 270 TYR A CA 1
ATOM 2032 C C . TYR A 1 270 ? 6.216 9.782 -2.825 1.00 84.75 270 TYR A C 1
ATOM 2034 O O . TYR A 1 270 ? 7.094 8.990 -2.507 1.00 84.75 270 TYR A O 1
ATOM 2042 N N . GLY A 1 271 ? 5.212 9.433 -3.638 1.00 87.00 271 GLY A N 1
ATOM 2043 C CA . GLY A 1 271 ? 5.054 8.069 -4.159 1.00 87.00 271 GLY A CA 1
ATOM 2044 C C . GLY A 1 271 ? 4.055 7.223 -3.389 1.00 87.00 271 GLY A C 1
ATOM 2045 O O . GLY A 1 271 ? 3.337 7.697 -2.508 1.00 87.00 271 GLY A O 1
ATOM 2046 N N . LEU A 1 272 ? 3.999 5.941 -3.748 1.00 90.19 272 LEU A N 1
ATOM 2047 C CA . LEU A 1 272 ? 3.235 4.963 -2.975 1.00 90.19 272 LEU A CA 1
ATOM 2048 C C . LEU A 1 272 ? 3.849 4.808 -1.582 1.00 90.19 272 LEU A C 1
ATOM 2050 O O . LEU A 1 272 ? 3.131 4.775 -0.587 1.00 90.19 272 LEU A O 1
ATOM 2054 N N . PHE A 1 273 ? 5.176 4.750 -1.516 1.00 88.06 273 PHE A N 1
ATOM 2055 C CA . PHE A 1 273 ? 5.883 4.424 -0.300 1.00 88.06 273 PHE A CA 1
ATOM 2056 C C . PHE A 1 273 ? 6.946 5.456 0.055 1.00 88.06 273 PHE A C 1
ATOM 2058 O O . PHE A 1 273 ? 7.861 5.732 -0.719 1.00 88.06 273 PHE A O 1
ATOM 2065 N N . TYR A 1 274 ? 6.856 5.957 1.281 1.00 89.56 274 TYR A N 1
ATOM 2066 C CA . TYR A 1 274 ? 7.884 6.760 1.916 1.00 89.56 274 TYR A CA 1
ATOM 2067 C C . TYR A 1 274 ? 8.384 5.997 3.142 1.00 89.56 274 TYR A C 1
ATOM 2069 O O . TYR A 1 274 ? 7.707 5.969 4.163 1.00 89.56 274 TYR A O 1
ATOM 2077 N N . ALA A 1 275 ? 9.547 5.342 3.065 1.00 85.31 275 ALA A N 1
ATOM 2078 C CA . ALA A 1 275 ? 10.213 4.846 4.270 1.00 85.31 275 ALA A CA 1
ATOM 2079 C C . ALA A 1 275 ? 11.340 5.761 4.698 1.00 85.31 275 ALA A C 1
ATOM 2081 O O . ALA A 1 275 ? 12.301 5.976 3.963 1.00 85.31 275 ALA A O 1
ATOM 2082 N N . THR A 1 276 ? 11.245 6.237 5.932 1.00 86.81 276 THR A N 1
ATOM 2083 C CA . THR A 1 276 ? 12.305 7.018 6.573 1.00 86.81 276 THR A CA 1
ATOM 2084 C C . THR A 1 276 ? 13.144 6.187 7.536 1.00 86.81 276 THR A C 1
ATOM 2086 O O . THR A 1 276 ? 14.263 6.580 7.855 1.00 86.81 276 THR A O 1
ATOM 2089 N N . GLY A 1 277 ? 12.630 5.042 7.997 1.00 81.94 277 GLY A N 1
ATOM 2090 C CA . GLY A 1 277 ? 13.341 4.154 8.920 1.00 81.94 277 GLY A CA 1
ATOM 2091 C C . GLY A 1 277 ? 14.298 3.164 8.252 1.00 81.94 277 GLY A C 1
ATOM 2092 O O . GLY A 1 277 ? 15.231 2.695 8.907 1.00 81.94 277 GLY A O 1
ATOM 2093 N N . GLY A 1 278 ? 14.091 2.855 6.969 1.00 85.56 278 GLY A N 1
ATOM 2094 C CA . GLY A 1 278 ? 14.874 1.881 6.211 1.00 85.56 278 GLY A CA 1
ATOM 2095 C C . GLY A 1 278 ? 14.339 1.662 4.796 1.00 85.56 278 GLY A C 1
ATOM 2096 O O . GLY A 1 278 ? 13.612 2.497 4.274 1.00 85.56 278 GLY A O 1
ATOM 2097 N N . ASP A 1 279 ? 14.707 0.546 4.174 1.00 89.38 279 ASP A N 1
ATOM 2098 C CA . ASP A 1 279 ? 14.345 0.225 2.788 1.00 89.38 279 ASP A CA 1
ATOM 2099 C C . ASP A 1 279 ? 13.359 -0.954 2.764 1.00 89.38 279 ASP A C 1
ATOM 2101 O O . ASP A 1 279 ? 13.519 -1.895 3.543 1.00 89.38 279 ASP A O 1
ATOM 2105 N N . ALA A 1 280 ? 12.350 -0.917 1.888 1.00 90.50 280 ALA A N 1
ATOM 2106 C CA . ALA A 1 280 ? 11.258 -1.896 1.911 1.00 90.50 280 ALA A CA 1
ATOM 2107 C C . ALA A 1 280 ? 11.523 -3.167 1.102 1.00 90.50 280 ALA A C 1
ATOM 2109 O O . ALA A 1 280 ? 12.137 -3.122 0.035 1.00 90.50 280 ALA A O 1
ATOM 2110 N N . ASP A 1 281 ? 10.952 -4.278 1.560 1.00 94.44 281 ASP A N 1
ATOM 2111 C CA . ASP A 1 281 ? 10.697 -5.449 0.722 1.00 94.44 281 ASP A CA 1
ATOM 2112 C C . ASP A 1 281 ? 9.332 -5.295 0.039 1.00 94.44 281 ASP A C 1
ATOM 2114 O O . ASP A 1 281 ? 8.324 -5.066 0.713 1.00 94.44 281 ASP A O 1
ATOM 2118 N N . PHE A 1 282 ? 9.284 -5.432 -1.290 1.00 96.56 282 PHE A N 1
ATOM 2119 C CA . PHE A 1 282 ? 8.032 -5.406 -2.049 1.00 96.56 282 PHE A CA 1
ATOM 2120 C C . PHE A 1 282 ? 7.806 -6.737 -2.769 1.00 96.56 282 PHE A C 1
ATOM 2122 O O . PHE A 1 282 ? 8.632 -7.171 -3.573 1.00 96.56 282 PHE A O 1
ATOM 2129 N N . SER A 1 283 ? 6.671 -7.380 -2.493 1.00 98.19 283 SER A N 1
ATOM 2130 C CA . SER A 1 283 ? 6.284 -8.649 -3.113 1.00 98.19 283 SER A CA 1
ATOM 2131 C C . SER A 1 283 ? 4.851 -8.633 -3.637 1.00 98.19 283 SER A C 1
ATOM 2133 O O . SER A 1 283 ? 3.941 -8.089 -3.006 1.00 98.19 283 SER A O 1
ATOM 2135 N N . ILE A 1 284 ? 4.659 -9.261 -4.794 1.00 98.81 284 ILE A N 1
ATOM 2136 C CA . ILE A 1 284 ? 3.364 -9.472 -5.436 1.00 98.81 284 ILE A CA 1
ATOM 2137 C C . ILE A 1 284 ? 3.179 -10.972 -5.627 1.00 98.81 284 ILE A C 1
ATOM 2139 O O . ILE A 1 284 ? 3.925 -11.581 -6.386 1.00 98.81 284 ILE A O 1
ATOM 2143 N N . GLY A 1 285 ? 2.210 -11.551 -4.920 1.00 98.69 285 GLY A N 1
ATOM 2144 C CA . GLY A 1 285 ? 1.992 -12.990 -4.824 1.00 98.69 285 GLY A CA 1
ATOM 2145 C C . GLY A 1 285 ? 1.402 -13.636 -6.079 1.00 98.69 285 GLY A C 1
ATOM 2146 O O . GLY A 1 285 ? 0.893 -12.967 -6.980 1.00 98.69 285 GLY A O 1
ATOM 2147 N N . ASN A 1 286 ? 1.448 -14.973 -6.113 1.00 98.62 286 ASN A N 1
ATOM 2148 C CA . ASN A 1 286 ? 1.011 -15.779 -7.258 1.00 98.62 286 ASN A CA 1
ATOM 2149 C C . ASN A 1 286 ? -0.378 -15.370 -7.774 1.00 98.62 286 ASN A C 1
ATOM 2151 O O . ASN A 1 286 ? -1.317 -15.245 -6.989 1.00 98.62 286 ASN A O 1
ATOM 2155 N N . ASN A 1 287 ? -0.533 -15.239 -9.093 1.00 98.75 287 ASN A N 1
ATOM 2156 C CA . ASN A 1 287 ? -1.794 -14.907 -9.773 1.00 98.75 287 ASN A CA 1
ATOM 2157 C C . ASN A 1 287 ? -2.474 -13.598 -9.317 1.00 98.75 287 ASN A C 1
ATOM 2159 O O . ASN A 1 287 ? -3.646 -13.377 -9.640 1.00 98.75 287 ASN A O 1
ATOM 2163 N N . ALA A 1 288 ? -1.792 -12.736 -8.555 1.00 98.88 288 ALA A N 1
ATOM 2164 C CA . ALA A 1 288 ? -2.336 -11.437 -8.181 1.00 98.88 288 ALA A CA 1
ATOM 2165 C C . ALA A 1 288 ? -2.477 -10.532 -9.413 1.00 98.88 288 ALA A C 1
ATOM 2167 O O . ALA A 1 288 ? -1.693 -10.624 -10.357 1.00 98.88 288 ALA A O 1
ATOM 2168 N N . LYS A 1 289 ? -3.467 -9.639 -9.396 1.00 98.88 289 LYS A N 1
ATOM 2169 C CA . LYS A 1 289 ? -3.678 -8.612 -10.422 1.00 98.88 289 LYS A CA 1
ATOM 2170 C C . LYS A 1 289 ? -3.481 -7.245 -9.801 1.00 98.88 289 LYS A C 1
ATOM 2172 O O . LYS A 1 289 ? -4.206 -6.892 -8.876 1.00 98.88 289 LYS A O 1
ATOM 2177 N N . VAL A 1 290 ? -2.516 -6.483 -10.293 1.00 98.81 290 VAL A N 1
ATOM 2178 C CA . VAL A 1 290 ? -2.115 -5.215 -9.681 1.00 98.81 290 VAL A CA 1
ATOM 2179 C C . VAL A 1 290 ? -2.091 -4.123 -10.732 1.00 98.81 290 VAL A C 1
ATOM 2181 O O . VAL A 1 290 ? -1.448 -4.261 -11.768 1.00 98.81 290 VAL A O 1
ATOM 2184 N N . THR A 1 291 ? -2.758 -3.014 -10.443 1.00 98.31 291 THR A N 1
ATOM 2185 C CA . THR A 1 291 ? -2.664 -1.777 -11.211 1.00 98.31 291 THR A CA 1
ATOM 2186 C C . THR A 1 291 ? -2.302 -0.635 -10.275 1.00 98.31 291 THR A C 1
ATOM 2188 O O . THR A 1 291 ? -2.999 -0.373 -9.295 1.00 98.31 291 THR A O 1
ATOM 2191 N N . PHE A 1 292 ? -1.205 0.047 -10.584 1.00 97.06 292 PHE A N 1
ATOM 2192 C CA . PHE A 1 292 ? -0.788 1.269 -9.912 1.00 97.06 292 PHE A CA 1
ATOM 2193 C C . PHE A 1 292 ? -0.706 2.406 -10.928 1.00 97.06 292 PHE A C 1
ATOM 2195 O O . PHE A 1 292 ? 0.131 2.361 -11.828 1.00 97.06 292 PHE A O 1
ATOM 2202 N N . ASP A 1 293 ? -1.549 3.420 -10.755 1.00 95.81 293 ASP A N 1
ATOM 2203 C CA . ASP A 1 293 ? -1.597 4.619 -11.589 1.00 95.81 293 ASP A CA 1
ATOM 2204 C C . ASP A 1 293 ? -1.260 5.838 -10.709 1.00 95.81 293 ASP A C 1
ATOM 2206 O O . ASP A 1 293 ? -2.008 6.200 -9.799 1.00 95.81 293 ASP A O 1
ATOM 2210 N N . GLY A 1 294 ? -0.115 6.481 -10.939 1.00 94.00 294 GLY A N 1
ATOM 2211 C CA . GLY A 1 294 ? 0.358 7.553 -10.058 1.00 94.00 294 GLY A CA 1
ATOM 2212 C C . GLY A 1 294 ? 1.185 8.616 -10.764 1.00 94.00 294 GLY A C 1
ATOM 2213 O O . GLY A 1 294 ? 1.829 8.360 -11.779 1.00 94.00 294 GLY A O 1
ATOM 2214 N N . VAL A 1 295 ? 1.225 9.830 -10.205 1.00 92.62 295 VAL A N 1
ATOM 2215 C CA . VAL A 1 295 ? 2.180 10.854 -10.680 1.00 92.62 295 VAL A CA 1
ATOM 2216 C C . VAL A 1 295 ? 3.605 10.569 -10.199 1.00 92.62 295 VAL A C 1
ATOM 2218 O O . VAL A 1 295 ? 4.579 10.999 -10.813 1.00 92.62 295 VAL A O 1
ATOM 2221 N N . LYS A 1 296 ? 3.752 9.787 -9.131 1.00 93.19 296 LYS A N 1
ATOM 2222 C CA . LYS A 1 296 ? 5.035 9.348 -8.574 1.00 93.19 296 LYS A CA 1
ATOM 2223 C C . LYS A 1 296 ? 5.186 7.838 -8.701 1.00 93.19 296 LYS A C 1
ATOM 2225 O O . LYS A 1 296 ? 4.221 7.130 -8.964 1.00 93.19 296 LYS A O 1
ATOM 2230 N N . GLY A 1 297 ? 6.418 7.365 -8.534 1.00 93.06 297 GLY A N 1
ATOM 2231 C CA . GLY A 1 297 ? 6.716 5.938 -8.535 1.00 93.06 297 GLY A CA 1
ATOM 2232 C C . GLY A 1 297 ? 6.238 5.234 -7.270 1.00 93.06 297 GLY A C 1
ATOM 2233 O O . GLY A 1 297 ? 5.777 5.872 -6.321 1.00 93.06 297 GLY A O 1
ATOM 2234 N N . VAL A 1 298 ? 6.429 3.917 -7.228 1.00 92.62 298 VAL A N 1
ATOM 2235 C CA . VAL A 1 298 ? 6.254 3.123 -6.008 1.00 92.62 298 VAL A CA 1
ATOM 2236 C C . VAL A 1 298 ? 7.176 3.647 -4.911 1.00 92.62 298 VAL A C 1
ATOM 2238 O O . VAL A 1 298 ? 6.737 3.855 -3.786 1.00 92.62 298 VAL A O 1
ATOM 2241 N N . THR A 1 299 ? 8.437 3.911 -5.247 1.00 87.31 299 THR A N 1
ATOM 2242 C CA . THR A 1 299 ? 9.458 4.274 -4.259 1.00 87.31 299 THR A CA 1
ATOM 2243 C C . THR A 1 299 ? 9.579 5.771 -4.006 1.00 87.31 299 THR A C 1
ATOM 2245 O O . THR A 1 299 ? 10.134 6.158 -2.985 1.00 87.31 299 THR A O 1
ATOM 2248 N N . GLY A 1 300 ? 9.098 6.624 -4.917 1.00 80.38 300 GLY A N 1
ATOM 2249 C CA . GLY A 1 300 ? 9.287 8.073 -4.823 1.00 80.38 300 GLY A CA 1
ATOM 2250 C C . GLY A 1 300 ? 10.759 8.457 -4.642 1.00 80.38 300 GLY A C 1
ATOM 2251 O O . GLY A 1 300 ? 11.550 8.276 -5.562 1.00 80.38 300 GLY A O 1
ATOM 2252 N N . THR A 1 301 ? 11.119 8.976 -3.462 1.00 74.88 301 THR A N 1
ATOM 2253 C CA . THR A 1 301 ? 12.514 9.287 -3.078 1.00 74.88 301 THR A CA 1
ATOM 2254 C C . THR A 1 301 ? 13.221 8.166 -2.303 1.00 74.88 301 THR A C 1
ATOM 2256 O O . THR A 1 301 ? 14.397 8.305 -1.973 1.00 74.88 301 THR A O 1
ATOM 2259 N N . GLY A 1 302 ? 12.505 7.103 -1.932 1.00 82.88 302 GLY A N 1
ATOM 2260 C CA . GLY A 1 302 ? 13.037 5.907 -1.281 1.00 82.88 302 GLY A CA 1
ATOM 2261 C C . GLY A 1 302 ? 13.511 4.847 -2.280 1.00 82.88 302 GLY A C 1
ATOM 2262 O O . GLY A 1 302 ? 13.567 5.082 -3.488 1.00 82.88 302 GLY A O 1
ATOM 2263 N N . LYS A 1 303 ? 13.836 3.658 -1.765 1.00 88.56 303 LYS A N 1
ATOM 2264 C CA . LYS A 1 303 ? 14.314 2.503 -2.542 1.00 88.56 303 LYS A CA 1
ATOM 2265 C C . LYS A 1 303 ? 13.878 1.183 -1.909 1.00 88.56 303 LYS A C 1
ATOM 2267 O O . LYS A 1 303 ? 13.571 1.122 -0.718 1.00 88.56 303 LYS A O 1
ATOM 2272 N N . LEU A 1 304 ? 13.872 0.126 -2.714 1.00 93.19 304 LEU A N 1
ATOM 2273 C CA . LEU A 1 304 ? 13.538 -1.228 -2.288 1.00 93.19 304 LEU A CA 1
ATOM 2274 C C . LEU A 1 304 ? 14.794 -2.053 -1.991 1.00 93.19 304 LEU A C 1
ATOM 2276 O O . LEU A 1 304 ? 15.768 -2.063 -2.752 1.00 93.19 304 LEU A O 1
ATOM 2280 N N . LYS A 1 305 ? 14.734 -2.799 -0.890 1.00 93.88 305 LYS A N 1
ATOM 2281 C CA . LYS A 1 305 ? 15.681 -3.861 -0.550 1.00 93.88 305 LYS A CA 1
ATOM 2282 C C . LYS A 1 305 ? 15.440 -5.102 -1.409 1.00 93.88 305 LYS A C 1
ATOM 2284 O O . LYS A 1 305 ? 16.405 -5.771 -1.759 1.00 93.88 305 LYS A O 1
ATOM 2289 N N . SER A 1 306 ? 14.197 -5.388 -1.792 1.00 95.62 306 SER A N 1
ATOM 2290 C CA . SER A 1 306 ? 13.872 -6.451 -2.748 1.00 95.62 306 SER A CA 1
ATOM 2291 C C . SER A 1 306 ? 12.596 -6.148 -3.533 1.00 95.62 306 SER A C 1
ATOM 2293 O O . SER A 1 306 ? 11.734 -5.393 -3.074 1.00 95.62 306 SER A O 1
ATOM 2295 N N . PHE A 1 307 ? 12.487 -6.728 -4.731 1.00 97.50 307 PHE A N 1
ATOM 2296 C CA . PHE A 1 307 ? 11.313 -6.589 -5.594 1.00 97.50 307 PHE A CA 1
ATOM 2297 C C . PHE A 1 307 ? 10.957 -7.920 -6.262 1.00 97.50 307 PHE A C 1
ATOM 2299 O O . PHE A 1 307 ? 11.656 -8.370 -7.169 1.00 97.50 307 PHE A O 1
ATOM 2306 N N . ASN A 1 308 ? 9.861 -8.543 -5.826 1.00 98.25 308 ASN A N 1
ATOM 2307 C CA . ASN A 1 308 ? 9.467 -9.876 -6.279 1.00 98.25 308 ASN A CA 1
ATOM 2308 C C . ASN A 1 308 ? 8.066 -9.880 -6.897 1.00 98.25 308 ASN A C 1
ATOM 2310 O O . ASN A 1 308 ? 7.104 -9.397 -6.298 1.00 98.25 308 ASN A O 1
ATOM 2314 N N . VAL A 1 309 ? 7.956 -10.471 -8.083 1.00 98.69 309 VAL A N 1
ATOM 2315 C CA . VAL A 1 309 ? 6.701 -10.726 -8.790 1.00 98.69 309 VAL A CA 1
ATOM 2316 C C . VAL A 1 309 ? 6.575 -12.230 -8.992 1.00 98.69 309 VAL A C 1
ATOM 2318 O O . VAL A 1 309 ? 7.324 -12.834 -9.763 1.00 98.69 309 VAL A O 1
ATOM 2321 N N . ASP A 1 310 ? 5.643 -12.835 -8.267 1.00 98.62 310 ASP A N 1
ATOM 2322 C CA . ASP A 1 310 ? 5.454 -14.277 -8.214 1.00 98.62 310 ASP A CA 1
ATOM 2323 C C . ASP A 1 310 ? 4.699 -14.831 -9.432 1.00 98.62 310 ASP A C 1
ATOM 2325 O O . ASP A 1 310 ? 4.270 -14.112 -10.338 1.00 98.62 310 ASP A O 1
ATOM 2329 N N . SER A 1 311 ? 4.576 -16.159 -9.478 1.00 98.56 311 SER A N 1
ATOM 2330 C CA . SER A 1 311 ? 4.144 -16.875 -10.674 1.00 98.56 311 SER A CA 1
ATOM 2331 C C . SER A 1 311 ? 2.722 -16.501 -11.092 1.00 98.56 311 SER A C 1
ATOM 2333 O O . SER A 1 311 ? 1.810 -16.447 -10.268 1.00 98.56 311 SER A O 1
ATOM 2335 N N . GLY A 1 312 ? 2.523 -16.261 -12.386 1.00 98.50 312 GLY A N 1
ATOM 2336 C CA . GLY A 1 312 ? 1.219 -15.926 -12.963 1.00 98.50 312 GLY A CA 1
ATOM 2337 C C . GLY A 1 312 ? 0.646 -14.560 -12.561 1.00 98.50 312 GLY A C 1
ATOM 2338 O O . GLY A 1 312 ? -0.476 -14.252 -12.960 1.00 98.50 312 GLY A O 1
ATOM 2339 N N . ALA A 1 313 ? 1.366 -13.740 -11.783 1.00 98.88 313 ALA A N 1
ATOM 2340 C CA . ALA A 1 313 ? 0.912 -12.395 -11.432 1.00 98.88 313 ALA A CA 1
ATOM 2341 C C . ALA A 1 313 ? 0.821 -11.488 -12.675 1.00 98.88 313 ALA A C 1
ATOM 2343 O O . ALA A 1 313 ? 1.646 -11.592 -13.582 1.00 98.88 313 ALA A O 1
ATOM 2344 N N . ASP A 1 314 ? -0.164 -10.591 -12.708 1.00 98.81 314 ASP A N 1
ATOM 2345 C CA . ASP A 1 314 ? -0.402 -9.618 -13.778 1.00 98.81 314 ASP A CA 1
ATOM 2346 C C . ASP A 1 314 ? -0.315 -8.199 -13.214 1.00 98.81 314 ASP A C 1
ATOM 2348 O O . ASP A 1 314 ? -1.174 -7.763 -12.445 1.00 98.81 314 ASP A O 1
ATOM 2352 N N . VAL A 1 315 ? 0.776 -7.507 -13.530 1.00 98.75 315 VAL A N 1
ATOM 2353 C CA . VAL A 1 315 ? 1.190 -6.276 -12.859 1.00 98.75 315 VAL A CA 1
ATOM 2354 C C . VAL A 1 315 ? 1.357 -5.157 -13.874 1.00 98.75 315 VAL A C 1
ATOM 2356 O O . VAL A 1 315 ? 2.204 -5.240 -14.764 1.00 98.75 315 VAL A O 1
ATOM 2359 N N . GLN A 1 316 ? 0.605 -4.075 -13.685 1.00 98.31 316 GLN A N 1
ATOM 2360 C CA . GLN A 1 316 ? 0.732 -2.827 -14.427 1.00 98.31 316 GLN A CA 1
ATOM 2361 C C . GLN A 1 316 ? 1.061 -1.665 -13.482 1.00 98.31 316 GLN A C 1
ATOM 2363 O O . GLN A 1 316 ? 0.386 -1.449 -12.477 1.00 98.31 316 GLN A O 1
ATOM 2368 N N . MET A 1 317 ? 2.097 -0.900 -13.815 1.00 97.94 317 MET A N 1
ATOM 2369 C CA . MET A 1 317 ? 2.560 0.257 -13.053 1.00 97.94 317 MET A CA 1
ATOM 2370 C C . MET A 1 317 ? 2.801 1.436 -14.002 1.00 97.94 317 MET A C 1
ATOM 2372 O O . MET A 1 317 ? 3.773 1.434 -14.757 1.00 97.94 317 MET A O 1
ATOM 2376 N N . ASN A 1 318 ? 1.955 2.464 -13.935 1.00 95.25 318 ASN A N 1
ATOM 2377 C CA . ASN A 1 318 ? 2.016 3.644 -14.793 1.00 95.25 318 ASN A CA 1
ATOM 2378 C C . ASN A 1 318 ? 2.372 4.897 -13.982 1.00 95.25 318 ASN A C 1
ATOM 2380 O O . ASN A 1 318 ? 1.656 5.288 -13.058 1.00 95.25 318 ASN A O 1
ATOM 2384 N N . ARG A 1 319 ? 3.481 5.550 -14.346 1.00 94.12 319 ARG A N 1
ATOM 2385 C CA . ARG A 1 319 ? 3.956 6.791 -13.723 1.00 94.12 319 ARG A CA 1
ATOM 2386 C C . ARG A 1 319 ? 3.831 7.971 -14.679 1.00 94.12 319 ARG A C 1
ATOM 2388 O O . ARG A 1 319 ? 4.619 8.110 -15.615 1.00 94.12 319 ARG A O 1
ATOM 2395 N N . SER A 1 320 ? 2.890 8.858 -14.393 1.00 91.69 320 SER A N 1
ATOM 2396 C CA . SER A 1 320 ? 2.484 9.956 -15.274 1.00 91.69 320 SER A CA 1
ATOM 2397 C C . SER A 1 320 ? 3.092 11.322 -14.940 1.00 91.69 320 SER A C 1
ATOM 2399 O O . SER A 1 320 ? 2.863 12.284 -15.674 1.00 91.69 320 SER A O 1
ATOM 2401 N N . GLY A 1 321 ? 3.845 11.436 -13.842 1.00 89.00 321 GLY A N 1
ATOM 2402 C CA . GLY A 1 321 ? 4.424 12.706 -13.412 1.00 89.00 321 GLY A CA 1
ATOM 2403 C C . GLY A 1 321 ? 5.676 13.122 -14.177 1.00 89.00 321 GLY A C 1
ATOM 2404 O O . GLY A 1 321 ? 6.304 12.357 -14.913 1.00 89.00 321 GLY A O 1
ATOM 2405 N N . THR A 1 322 ? 6.051 14.383 -13.967 1.00 87.44 322 THR A N 1
ATOM 2406 C CA . THR A 1 322 ? 7.064 15.076 -14.769 1.00 87.44 322 THR A CA 1
ATOM 2407 C C . THR A 1 322 ? 8.447 15.157 -14.123 1.00 87.44 322 THR A C 1
ATOM 2409 O O . THR A 1 322 ? 9.373 15.677 -14.745 1.00 87.44 322 THR A O 1
ATOM 2412 N N . ASP A 1 323 ? 8.626 14.692 -12.889 1.00 87.81 323 ASP A N 1
ATOM 2413 C CA . ASP A 1 323 ? 9.961 14.624 -12.285 1.00 87.81 323 ASP A CA 1
ATOM 2414 C C . ASP A 1 323 ? 10.786 13.448 -12.844 1.00 87.81 323 ASP A C 1
ATOM 2416 O O . ASP A 1 323 ? 10.316 12.662 -13.671 1.00 87.81 323 ASP A O 1
ATOM 2420 N N . SER A 1 324 ? 12.042 13.336 -12.418 1.00 85.44 324 SER A N 1
ATOM 2421 C CA . SER A 1 324 ? 12.975 12.325 -12.921 1.00 85.44 324 SER A CA 1
ATOM 2422 C C . SER A 1 324 ? 13.079 11.061 -12.064 1.00 85.44 324 SER A C 1
ATOM 2424 O O . SER A 1 324 ? 13.859 10.187 -12.433 1.00 85.44 324 SER A O 1
ATOM 2426 N N . TYR A 1 325 ? 12.343 10.942 -10.950 1.00 90.50 325 TYR A N 1
ATOM 2427 C CA . TYR A 1 325 ? 12.420 9.753 -10.088 1.00 90.50 325 TYR A CA 1
ATOM 2428 C C . TYR A 1 325 ? 11.960 8.490 -10.835 1.00 90.50 325 TYR A C 1
ATOM 2430 O O . TYR A 1 325 ? 11.148 8.588 -11.753 1.00 90.50 325 TYR A O 1
ATOM 2438 N N . PRO A 1 326 ? 12.458 7.293 -10.505 1.00 92.44 326 PRO A N 1
ATOM 2439 C CA . PRO A 1 326 ? 12.018 6.069 -11.169 1.00 92.44 326 PRO A CA 1
ATOM 2440 C C . PRO A 1 326 ? 10.608 5.633 -10.729 1.00 92.44 326 PRO A C 1
ATOM 2442 O O . PRO A 1 326 ? 10.072 6.117 -9.730 1.00 92.44 326 PRO A O 1
ATOM 2445 N N . MET A 1 327 ? 9.988 4.699 -11.463 1.00 94.69 327 MET A N 1
ATOM 2446 C CA . MET A 1 327 ? 8.827 3.957 -10.944 1.00 94.69 327 MET A CA 1
ATOM 2447 C C . MET A 1 327 ? 9.257 3.036 -9.796 1.00 94.69 327 MET A C 1
ATOM 2449 O O . MET A 1 327 ? 8.627 3.044 -8.740 1.00 94.69 327 MET A O 1
ATOM 2453 N N . VAL A 1 328 ? 10.350 2.292 -9.987 1.00 95.69 328 VAL A N 1
ATOM 2454 C CA . VAL A 1 328 ? 10.965 1.439 -8.964 1.00 95.69 328 VAL A CA 1
ATOM 2455 C C . VAL A 1 328 ? 12.463 1.734 -8.876 1.00 95.69 328 VAL A C 1
ATOM 2457 O O . VAL A 1 328 ? 13.170 1.570 -9.867 1.00 95.69 328 VAL A O 1
ATOM 2460 N N . SER A 1 329 ? 12.948 2.129 -7.695 1.00 94.12 329 SER A N 1
ATOM 2461 C CA . SER A 1 329 ? 14.377 2.099 -7.332 1.00 94.12 329 SER A CA 1
ATOM 2462 C C . SER A 1 329 ? 14.658 0.912 -6.405 1.00 94.12 329 SER A C 1
ATOM 2464 O O . SER A 1 329 ? 13.896 0.675 -5.466 1.00 94.12 329 SER A O 1
ATOM 2466 N N . LEU A 1 330 ? 15.735 0.157 -6.640 1.00 95.06 330 LEU A N 1
ATOM 2467 C CA . LEU A 1 330 ? 16.138 -0.969 -5.792 1.00 95.06 330 LEU A CA 1
ATOM 2468 C C . LEU A 1 330 ? 17.655 -1.154 -5.706 1.00 95.06 330 LEU A C 1
ATOM 2470 O O . LEU A 1 330 ? 18.390 -0.712 -6.582 1.00 95.06 330 LEU A O 1
ATOM 2474 N N . TYR A 1 331 ? 18.121 -1.885 -4.690 1.00 90.44 331 TYR A N 1
ATOM 2475 C CA . TYR A 1 331 ? 19.528 -2.308 -4.595 1.00 90.44 331 TYR A CA 1
ATOM 2476 C C . TYR A 1 331 ? 19.761 -3.783 -4.255 1.00 90.44 331 TYR A C 1
ATOM 2478 O O . TYR A 1 331 ? 20.900 -4.239 -4.343 1.00 90.44 331 TYR A O 1
ATOM 2486 N N . GLY A 1 332 ? 18.753 -4.520 -3.790 1.00 89.06 332 GLY A N 1
ATOM 2487 C CA . GLY A 1 332 ? 18.902 -5.947 -3.496 1.00 89.06 332 GLY A CA 1
ATOM 2488 C C . GLY A 1 332 ? 18.252 -6.826 -4.562 1.00 89.06 332 GLY A C 1
ATOM 2489 O O . GLY A 1 332 ? 18.016 -6.354 -5.672 1.00 89.06 332 GLY A O 1
ATOM 2490 N N . PRO A 1 333 ? 18.019 -8.115 -4.276 1.00 93.88 333 PRO A N 1
ATOM 2491 C CA . PRO A 1 333 ? 17.570 -9.061 -5.287 1.00 93.88 333 PRO A CA 1
ATOM 2492 C C . PRO A 1 333 ? 16.169 -8.723 -5.808 1.00 93.88 333 PRO A C 1
ATOM 2494 O O . PRO A 1 333 ? 15.286 -8.317 -5.046 1.00 93.88 333 PRO A O 1
ATOM 2497 N N . ALA A 1 334 ? 15.962 -8.950 -7.103 1.00 97.12 334 ALA A N 1
ATOM 2498 C CA . ALA A 1 334 ? 14.647 -8.923 -7.724 1.00 97.12 334 ALA A CA 1
ATOM 2499 C C . ALA A 1 334 ? 14.374 -10.204 -8.508 1.00 97.12 334 ALA A C 1
ATOM 2501 O O . ALA A 1 334 ? 15.263 -10.730 -9.178 1.00 97.12 334 ALA A O 1
ATOM 2502 N N . GLN A 1 335 ? 13.134 -10.686 -8.447 1.00 97.31 335 GLN A N 1
ATOM 2503 C CA . GLN A 1 335 ? 12.703 -11.887 -9.157 1.00 97.31 335 GLN A CA 1
ATOM 2504 C C . GLN A 1 335 ? 11.376 -11.657 -9.868 1.00 97.31 335 GLN A C 1
ATOM 2506 O O . GLN A 1 335 ? 10.424 -11.139 -9.288 1.00 97.31 335 GLN A O 1
ATOM 2511 N N . ILE A 1 336 ? 11.311 -12.059 -11.134 1.00 97.88 336 ILE A N 1
ATOM 2512 C CA . ILE A 1 336 ? 10.091 -12.044 -11.933 1.00 97.88 336 ILE A CA 1
ATOM 2513 C C . ILE A 1 336 ? 9.867 -13.478 -12.408 1.00 97.88 336 ILE A C 1
ATOM 2515 O O . ILE A 1 336 ? 10.609 -13.984 -13.250 1.00 97.88 336 ILE A O 1
ATOM 2519 N N . ASN A 1 337 ? 8.881 -14.142 -11.812 1.00 97.81 337 ASN A N 1
ATOM 2520 C CA . ASN A 1 337 ? 8.740 -15.594 -11.846 1.00 97.81 337 ASN A CA 1
ATOM 2521 C C . ASN A 1 337 ? 7.835 -16.113 -12.976 1.00 97.81 337 ASN A C 1
ATOM 2523 O O . ASN A 1 337 ? 7.292 -15.366 -13.793 1.00 97.81 337 ASN A O 1
ATOM 2527 N N . ASN A 1 338 ? 7.711 -17.440 -13.024 1.00 97.12 338 ASN A N 1
ATOM 2528 C CA . ASN A 1 338 ? 7.088 -18.194 -14.102 1.00 97.12 338 ASN A CA 1
ATOM 2529 C C . ASN A 1 338 ? 5.697 -17.662 -14.473 1.00 97.12 338 ASN A C 1
ATOM 2531 O O . ASN A 1 338 ? 4.844 -17.482 -13.610 1.00 97.12 338 ASN A O 1
ATOM 2535 N N . GLN A 1 339 ? 5.448 -17.448 -15.765 1.00 96.62 339 GLN A N 1
ATOM 2536 C CA . GLN A 1 339 ? 4.175 -16.936 -16.301 1.00 96.62 339 GLN A CA 1
ATOM 2537 C C . GLN A 1 339 ? 3.743 -15.546 -15.797 1.00 96.62 339 GLN A C 1
ATOM 2539 O O . GLN A 1 339 ? 2.660 -15.091 -16.157 1.00 96.62 339 GLN A O 1
ATOM 2544 N N . ALA A 1 340 ? 4.563 -14.837 -15.017 1.00 98.31 340 ALA A N 1
ATOM 2545 C CA . ALA A 1 340 ? 4.241 -13.475 -14.616 1.00 98.31 340 ALA A CA 1
ATOM 2546 C C . ALA A 1 340 ? 4.229 -12.516 -15.821 1.00 98.31 340 ALA A C 1
ATOM 2548 O O . ALA A 1 340 ? 4.959 -12.697 -16.806 1.00 98.31 340 ALA A O 1
ATOM 2549 N N . LYS A 1 341 ? 3.410 -11.470 -15.711 1.00 98.31 341 LYS A N 1
ATOM 2550 C CA . LYS A 1 341 ? 3.324 -10.328 -16.620 1.00 98.31 341 LYS A CA 1
ATOM 2551 C C . LYS A 1 341 ? 3.665 -9.075 -15.834 1.00 98.31 341 LYS A C 1
ATOM 2553 O O . LYS A 1 341 ? 2.947 -8.710 -14.911 1.00 98.31 341 LYS A O 1
ATOM 2558 N N . LEU A 1 342 ? 4.754 -8.416 -16.208 1.00 97.94 342 LEU A N 1
ATOM 2559 C CA . LEU A 1 342 ? 5.152 -7.139 -15.623 1.00 97.94 342 LEU A CA 1
ATOM 2560 C C . LEU A 1 342 ? 5.152 -6.066 -16.706 1.00 97.94 342 LEU A C 1
ATOM 2562 O O . LEU A 1 342 ? 5.875 -6.184 -17.694 1.00 97.94 342 LEU A O 1
ATOM 2566 N N . HIS A 1 343 ? 4.369 -5.015 -16.505 1.00 95.75 343 HIS A N 1
ATOM 2567 C CA . HIS A 1 343 ? 4.317 -3.851 -17.372 1.00 95.75 343 HIS A CA 1
ATOM 2568 C C . HIS A 1 343 ? 4.545 -2.581 -16.555 1.00 95.75 343 HIS A C 1
ATOM 2570 O O . HIS A 1 343 ? 3.725 -2.208 -15.722 1.00 95.75 343 HIS A O 1
ATOM 2576 N N . VAL A 1 344 ? 5.667 -1.912 -16.800 1.00 96.00 344 VAL A N 1
ATOM 2577 C CA . VAL A 1 344 ? 6.025 -0.652 -16.154 1.00 96.00 344 VAL A CA 1
ATOM 2578 C C . VAL A 1 344 ? 6.195 0.422 -17.213 1.00 96.00 344 VAL A C 1
ATOM 2580 O O . VAL A 1 344 ? 7.010 0.267 -18.122 1.00 96.00 344 VAL A O 1
ATOM 2583 N N . THR A 1 345 ? 5.458 1.519 -17.081 1.00 91.06 345 THR A N 1
ATOM 2584 C CA . THR A 1 345 ? 5.499 2.653 -18.005 1.00 91.06 345 THR A CA 1
ATOM 2585 C C . THR 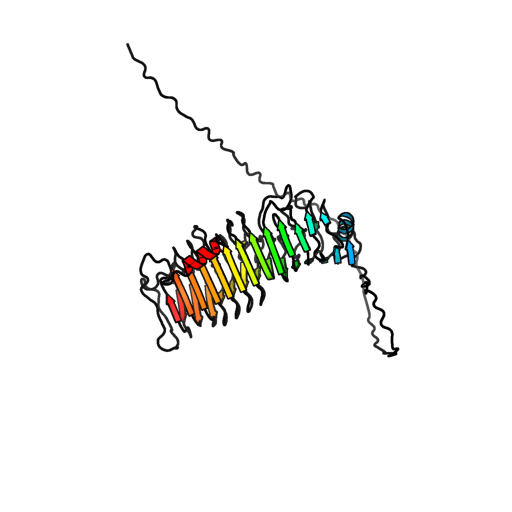A 1 345 ? 5.681 3.956 -17.253 1.00 91.06 345 THR A C 1
ATOM 2587 O O . THR A 1 345 ? 5.060 4.195 -16.220 1.00 91.06 345 THR A O 1
ATOM 2590 N N . THR A 1 346 ? 6.547 4.822 -17.772 1.00 90.56 346 THR A N 1
ATOM 2591 C CA . THR A 1 346 ? 6.871 6.106 -17.147 1.00 90.56 346 THR A CA 1
ATOM 2592 C C . THR A 1 346 ? 6.966 7.228 -18.176 1.00 90.56 346 THR A C 1
ATOM 2594 O O . THR A 1 346 ? 7.365 6.995 -19.316 1.00 90.56 346 THR A O 1
ATOM 2597 N N . GLU A 1 347 ? 6.633 8.462 -17.785 1.00 85.25 347 GLU A N 1
ATOM 2598 C CA . GLU A 1 347 ? 6.830 9.623 -18.662 1.00 85.25 347 GLU A CA 1
ATOM 2599 C C . GLU A 1 347 ? 8.277 10.155 -18.596 1.00 85.25 347 GLU A C 1
ATOM 2601 O O . GLU A 1 347 ? 9.032 10.026 -19.558 1.00 85.25 347 GLU A O 1
ATOM 2606 N N . ASN A 1 348 ? 8.680 10.741 -17.458 1.00 85.38 348 ASN A N 1
ATOM 2607 C CA . ASN A 1 348 ? 9.926 11.520 -17.336 1.00 85.38 348 ASN A CA 1
ATOM 2608 C C . ASN A 1 348 ? 11.062 10.858 -16.535 1.00 85.38 348 ASN A C 1
ATOM 2610 O O . ASN A 1 348 ? 12.165 11.405 -16.489 1.00 85.38 348 ASN A O 1
ATOM 2614 N N . GLY A 1 349 ? 10.816 9.715 -15.895 1.00 86.06 349 GLY A N 1
ATOM 2615 C CA . GLY A 1 349 ? 11.834 8.974 -15.133 1.00 86.06 349 GLY A CA 1
ATOM 2616 C C . GLY A 1 349 ? 12.090 7.595 -15.717 1.00 86.06 349 GLY A C 1
ATOM 2617 O O . GLY A 1 349 ? 11.615 7.294 -16.806 1.00 86.06 349 GLY A O 1
ATOM 2618 N N . HIS A 1 350 ? 12.845 6.770 -15.004 1.00 88.19 350 HIS A N 1
ATOM 2619 C CA . HIS A 1 350 ? 13.142 5.399 -15.419 1.00 88.19 350 HIS A CA 1
ATOM 2620 C C . HIS A 1 350 ? 12.032 4.440 -14.974 1.00 88.19 350 HIS A C 1
ATOM 2622 O O . HIS A 1 350 ? 11.423 4.643 -13.923 1.00 88.19 350 HIS A O 1
ATOM 2628 N N . ALA A 1 351 ? 11.774 3.374 -15.732 1.00 91.56 351 ALA A N 1
ATOM 2629 C CA . ALA A 1 351 ? 10.910 2.297 -15.247 1.00 91.56 351 ALA A CA 1
ATOM 2630 C C . ALA A 1 351 ? 11.575 1.572 -14.068 1.00 91.56 351 ALA A C 1
ATOM 2632 O O . ALA A 1 351 ? 10.928 1.305 -13.058 1.00 91.56 351 ALA A O 1
ATOM 2633 N N . LEU A 1 352 ? 12.883 1.335 -14.180 1.00 93.62 352 LEU A N 1
ATOM 2634 C CA . LEU A 1 352 ? 13.693 0.689 -13.158 1.00 93.62 352 LEU A CA 1
ATOM 2635 C C . LEU A 1 352 ? 14.997 1.454 -12.928 1.00 93.62 352 LEU A C 1
ATOM 2637 O O . LEU A 1 352 ? 15.699 1.790 -13.880 1.00 93.62 352 LEU A O 1
ATOM 2641 N N . GLU A 1 353 ? 15.355 1.672 -11.672 1.00 92.44 353 GLU A N 1
ATOM 2642 C CA . GLU A 1 353 ? 16.666 2.164 -11.258 1.00 92.44 353 GLU A CA 1
ATOM 2643 C C . GLU A 1 353 ? 17.327 1.149 -10.329 1.00 92.44 353 GLU A C 1
ATOM 2645 O O . GLU A 1 353 ? 16.746 0.733 -9.329 1.00 92.44 353 GLU A O 1
ATOM 2650 N N . VAL A 1 354 ? 18.540 0.735 -10.685 1.00 91.62 354 VAL A N 1
ATOM 2651 C CA . VAL A 1 354 ? 19.363 -0.166 -9.881 1.00 91.62 354 VAL A CA 1
ATOM 2652 C C . VAL A 1 354 ? 20.447 0.665 -9.217 1.00 91.62 354 VAL A C 1
ATOM 2654 O O . VAL A 1 354 ? 21.334 1.189 -9.884 1.00 91.62 354 VAL A O 1
ATOM 2657 N N . GLU A 1 355 ? 20.356 0.802 -7.906 1.00 92.31 355 GLU A N 1
ATOM 2658 C CA . GLU A 1 355 ? 21.214 1.638 -7.074 1.00 92.31 355 GLU A CA 1
ATOM 2659 C C . GLU A 1 355 ? 22.648 1.108 -6.964 1.00 92.31 355 GLU A C 1
ATOM 2661 O O . GLU A 1 355 ? 22.942 -0.044 -7.276 1.00 92.31 355 GLU A O 1
ATOM 2666 N N . ASN A 1 356 ? 23.545 1.950 -6.445 1.00 88.12 356 ASN A N 1
ATOM 2667 C CA . ASN A 1 356 ? 24.987 1.701 -6.340 1.00 88.12 356 ASN A CA 1
ATOM 2668 C C . ASN A 1 356 ? 25.383 0.652 -5.274 1.00 88.12 356 ASN A C 1
ATOM 2670 O O . ASN A 1 356 ? 26.105 0.946 -4.318 1.00 88.12 356 ASN A O 1
ATOM 2674 N N . LYS A 1 357 ? 24.896 -0.582 -5.425 1.00 89.44 357 LYS A N 1
ATOM 2675 C CA . LYS A 1 357 ? 25.281 -1.783 -4.670 1.00 89.44 357 LYS A CA 1
ATOM 2676 C C . LYS A 1 357 ? 25.228 -3.015 -5.579 1.00 89.44 357 LYS A C 1
ATOM 2678 O O . LYS A 1 357 ? 24.581 -2.942 -6.619 1.00 89.44 357 LYS A O 1
ATOM 2683 N N . PRO A 1 358 ? 25.855 -4.144 -5.204 1.00 87.81 358 PRO A N 1
ATOM 2684 C CA . PRO A 1 358 ? 25.701 -5.390 -5.944 1.00 87.81 358 PRO A CA 1
ATOM 2685 C C . PRO A 1 358 ? 24.236 -5.840 -5.973 1.00 87.81 358 PRO A C 1
ATOM 2687 O O . PRO A 1 358 ? 23.608 -5.944 -4.919 1.00 87.81 358 PRO A O 1
ATOM 2690 N N . THR A 1 359 ? 23.713 -6.125 -7.163 1.00 90.38 359 THR A N 1
ATOM 2691 C CA . THR A 1 359 ? 22.297 -6.446 -7.377 1.00 90.38 359 THR A CA 1
ATOM 2692 C C . THR A 1 359 ? 22.139 -7.601 -8.362 1.00 90.38 359 THR A C 1
ATOM 2694 O O . THR A 1 359 ? 22.842 -7.681 -9.370 1.00 90.38 359 THR A O 1
ATOM 2697 N N . THR A 1 360 ? 21.185 -8.489 -8.082 1.00 92.00 360 THR A N 1
ATOM 2698 C CA . THR A 1 360 ? 20.781 -9.579 -8.975 1.00 92.00 360 THR A CA 1
ATOM 2699 C C . THR A 1 360 ? 19.332 -9.394 -9.402 1.00 92.00 360 THR A C 1
ATOM 2701 O O . THR A 1 360 ? 18.475 -9.097 -8.569 1.00 92.00 360 THR A O 1
ATOM 2704 N N . ILE A 1 361 ? 19.048 -9.576 -10.691 1.00 94.12 361 ILE A N 1
ATOM 2705 C CA . ILE A 1 361 ? 17.681 -9.583 -11.221 1.00 94.12 361 ILE A CA 1
ATOM 2706 C C . ILE A 1 361 ? 17.470 -10.863 -12.018 1.00 94.12 361 ILE A C 1
ATOM 2708 O O . ILE A 1 361 ? 18.093 -11.059 -13.062 1.00 94.12 361 ILE A O 1
ATOM 2712 N N . ASP A 1 362 ? 16.565 -11.709 -11.541 1.00 94.12 362 ASP A N 1
ATOM 2713 C CA . ASP A 1 362 ? 16.270 -12.999 -12.151 1.00 94.12 362 ASP A CA 1
ATOM 2714 C C . ASP A 1 362 ? 14.899 -12.973 -12.828 1.00 94.12 362 ASP A C 1
ATOM 2716 O O . ASP A 1 362 ? 13.851 -12.908 -12.183 1.00 94.12 362 ASP A O 1
ATOM 2720 N N . PHE A 1 363 ? 14.900 -13.068 -14.155 1.00 93.38 363 PHE A N 1
ATOM 2721 C CA . PHE A 1 363 ? 13.708 -13.370 -14.936 1.00 93.38 363 PHE A CA 1
ATOM 2722 C C . PHE A 1 363 ? 13.620 -14.888 -15.070 1.00 93.38 363 PHE A C 1
ATOM 2724 O O . PHE A 1 363 ? 14.295 -15.488 -15.906 1.00 93.38 363 PHE A O 1
ATOM 2731 N N . ASN A 1 364 ? 12.814 -15.502 -14.209 1.00 93.44 364 ASN A N 1
ATOM 2732 C CA . ASN A 1 364 ? 12.659 -16.945 -14.095 1.00 93.44 364 ASN A CA 1
ATOM 2733 C C . ASN A 1 364 ? 11.385 -17.405 -14.813 1.00 93.44 364 ASN A C 1
ATOM 2735 O O . ASN A 1 364 ? 10.367 -17.706 -14.195 1.00 93.44 364 ASN A O 1
ATOM 2739 N N . THR A 1 365 ? 11.438 -17.459 -16.138 1.00 92.56 365 THR A N 1
ATOM 2740 C CA . THR A 1 365 ? 10.361 -17.866 -17.060 1.00 92.56 365 THR A CA 1
ATOM 2741 C C . THR A 1 365 ? 9.074 -17.012 -17.068 1.00 92.56 365 THR A C 1
ATOM 2743 O O . THR A 1 365 ? 7.994 -17.572 -17.288 1.00 92.56 365 THR A O 1
ATOM 2746 N N . PRO A 1 366 ? 9.099 -15.671 -16.886 1.00 95.50 366 PRO A N 1
ATOM 2747 C CA . PRO A 1 366 ? 7.879 -14.881 -17.032 1.00 95.50 366 PRO A CA 1
ATOM 2748 C C . PRO A 1 366 ? 7.328 -14.941 -18.460 1.00 95.50 366 PRO A C 1
ATOM 2750 O O . PRO A 1 366 ? 8.060 -15.164 -19.430 1.00 95.50 366 PRO A O 1
ATOM 2753 N N . GLU A 1 367 ? 6.018 -14.724 -18.598 1.00 92.44 367 GLU A N 1
ATOM 2754 C CA . GLU A 1 367 ? 5.373 -14.677 -19.913 1.00 92.44 367 GLU A CA 1
ATOM 2755 C C . GLU A 1 367 ? 5.834 -13.433 -20.678 1.00 92.44 367 GLU A C 1
ATOM 2757 O O . GLU A 1 367 ? 6.210 -13.520 -21.852 1.00 92.44 367 GLU A O 1
ATOM 2762 N N . LYS A 1 368 ? 5.814 -12.274 -20.006 1.00 88.56 368 LYS A N 1
ATOM 2763 C CA . LYS A 1 368 ? 6.112 -10.979 -20.619 1.00 88.56 368 LYS A CA 1
ATOM 2764 C C . LYS A 1 368 ? 6.607 -9.967 -19.590 1.00 88.56 368 LYS A C 1
ATOM 2766 O O . LYS A 1 368 ? 5.980 -9.767 -18.556 1.00 88.56 368 LYS A O 1
ATOM 2771 N N . VAL A 1 369 ? 7.676 -9.256 -19.932 1.00 91.81 369 VAL A N 1
ATOM 2772 C CA . VAL A 1 369 ? 8.160 -8.087 -19.192 1.00 91.81 369 VAL A CA 1
ATOM 2773 C C . VAL A 1 369 ? 8.278 -6.903 -20.142 1.00 91.81 369 VAL A C 1
ATOM 2775 O O . VAL A 1 369 ? 8.911 -7.010 -21.191 1.00 91.81 369 VAL A O 1
ATOM 2778 N N . VAL A 1 370 ? 7.678 -5.775 -19.776 1.00 88.69 370 VAL A N 1
ATOM 2779 C CA . VAL A 1 370 ? 7.771 -4.499 -20.488 1.00 88.69 370 VAL A CA 1
ATOM 2780 C C . VAL A 1 370 ? 8.204 -3.428 -19.501 1.00 88.69 370 VAL A C 1
ATOM 2782 O O . VAL A 1 370 ? 7.498 -3.162 -18.534 1.00 88.69 370 VAL A O 1
ATOM 2785 N N . LEU A 1 371 ? 9.351 -2.810 -19.758 1.00 89.75 371 LEU A N 1
ATOM 2786 C CA . LEU A 1 371 ? 9.841 -1.645 -19.030 1.00 89.75 371 LEU A CA 1
ATOM 2787 C C . LEU A 1 371 ? 9.986 -0.502 -20.033 1.00 89.75 371 LEU A C 1
ATOM 2789 O O . LEU A 1 371 ? 10.722 -0.638 -21.012 1.00 89.75 371 LEU A O 1
ATOM 2793 N N . SER A 1 372 ? 9.292 0.610 -19.812 1.00 85.75 372 SER A N 1
ATOM 2794 C CA . SER A 1 372 ? 9.270 1.724 -20.759 1.00 85.75 372 SER A CA 1
ATOM 2795 C C . SER A 1 372 ? 9.393 3.095 -20.091 1.00 85.75 372 SER A C 1
ATOM 2797 O O . SER A 1 372 ? 8.915 3.344 -18.979 1.00 85.75 372 SER A O 1
ATOM 2799 N N . SER A 1 373 ? 10.053 4.009 -20.800 1.00 83.06 373 SER A N 1
ATOM 2800 C CA . SER A 1 373 ? 10.102 5.428 -20.453 1.00 83.06 373 SER A CA 1
ATOM 2801 C C . SER A 1 373 ? 9.970 6.310 -21.691 1.00 83.06 373 SER A C 1
ATOM 2803 O O . SER A 1 373 ? 10.698 6.142 -22.666 1.00 83.06 373 SER A O 1
ATOM 2805 N N . VAL A 1 374 ? 9.064 7.289 -21.659 1.00 81.25 374 VAL A N 1
ATOM 2806 C CA . VAL A 1 374 ? 8.815 8.177 -22.806 1.00 81.25 374 VAL A CA 1
ATOM 2807 C C . VAL A 1 374 ? 9.907 9.230 -22.977 1.00 81.25 374 VAL A C 1
ATOM 2809 O O . VAL A 1 374 ? 10.109 9.686 -24.095 1.00 81.25 374 VAL A O 1
ATOM 2812 N N . LYS A 1 375 ? 10.624 9.650 -21.926 1.00 80.12 375 LYS A N 1
ATOM 2813 C CA . LYS A 1 375 ? 11.678 10.689 -22.026 1.00 80.12 375 LYS A CA 1
ATOM 2814 C C . LYS A 1 375 ? 13.044 10.273 -21.474 1.00 80.12 375 LYS A C 1
ATOM 2816 O O . LYS A 1 375 ? 13.994 11.052 -21.570 1.00 80.12 375 LYS A O 1
ATOM 2821 N N . LYS A 1 376 ? 13.172 9.076 -20.897 1.00 77.69 376 LYS A N 1
ATOM 2822 C CA . LYS A 1 376 ? 14.427 8.536 -20.345 1.00 77.69 376 LYS A CA 1
ATOM 2823 C C . LYS A 1 376 ? 14.685 7.115 -20.842 1.00 77.69 376 LYS A C 1
ATOM 2825 O O . LYS A 1 376 ? 13.961 6.586 -21.677 1.00 77.69 376 LYS A O 1
ATOM 2830 N N . GLN A 1 377 ? 15.756 6.514 -20.333 1.00 78.81 377 GLN A N 1
ATOM 2831 C CA . GLN A 1 377 ? 16.034 5.086 -20.432 1.00 78.81 377 GLN A CA 1
ATOM 2832 C C . GLN A 1 377 ? 15.010 4.279 -19.627 1.00 78.81 377 GLN A C 1
ATOM 2834 O O . GLN A 1 377 ? 14.605 4.708 -18.548 1.00 78.81 377 GLN A O 1
ATOM 2839 N N . ALA A 1 378 ? 14.632 3.094 -20.109 1.00 82.31 378 ALA A N 1
ATOM 2840 C CA . ALA A 1 378 ? 13.787 2.175 -19.347 1.00 82.31 378 ALA A CA 1
ATOM 2841 C C . ALA A 1 378 ? 14.475 1.749 -18.042 1.00 82.31 378 ALA A C 1
ATOM 2843 O O . ALA A 1 378 ? 13.844 1.742 -16.987 1.00 82.31 378 ALA A O 1
ATOM 2844 N N . VAL A 1 379 ? 15.776 1.448 -18.112 1.00 85.69 379 VAL A N 1
ATOM 2845 C CA . VAL A 1 379 ? 16.586 1.038 -16.961 1.00 85.69 379 VAL A CA 1
ATOM 2846 C C . VAL A 1 379 ? 17.746 2.009 -16.754 1.00 85.69 379 VAL A C 1
ATOM 2848 O O . VAL A 1 379 ? 18.479 2.313 -17.697 1.00 85.69 379 VAL A O 1
ATOM 2851 N N . ASN A 1 380 ? 17.944 2.461 -15.518 1.00 86.31 380 ASN A N 1
ATOM 2852 C CA . ASN A 1 380 ? 19.149 3.163 -15.085 1.00 86.31 380 ASN A CA 1
ATOM 2853 C C . ASN A 1 380 ? 19.978 2.255 -14.172 1.00 86.31 380 ASN A C 1
ATOM 2855 O O . ASN A 1 380 ? 19.517 1.876 -13.099 1.00 86.31 380 ASN A O 1
ATOM 2859 N N . ASN A 1 381 ? 21.183 1.878 -14.596 1.00 83.88 381 ASN A N 1
ATOM 2860 C CA . ASN A 1 381 ? 22.067 1.008 -13.827 1.00 83.88 381 ASN A CA 1
ATOM 2861 C C . ASN A 1 381 ? 23.179 1.810 -13.138 1.00 83.88 381 ASN A C 1
ATOM 2863 O O . ASN A 1 381 ? 24.218 2.088 -13.733 1.00 83.88 381 ASN A O 1
ATOM 2867 N N . LEU A 1 382 ? 23.000 2.134 -11.865 1.00 85.56 382 LEU A N 1
ATOM 2868 C CA . LEU A 1 382 ? 24.014 2.777 -11.027 1.00 85.56 382 LEU A CA 1
ATOM 2869 C C . LEU A 1 382 ? 24.831 1.768 -10.206 1.00 85.56 382 LEU A C 1
ATOM 2871 O O . LEU A 1 382 ? 25.717 2.177 -9.461 1.00 85.56 382 LEU A O 1
ATOM 2875 N N . SER A 1 383 ? 24.559 0.469 -10.347 1.00 81.19 383 SER A N 1
ATOM 2876 C CA . SER A 1 383 ? 25.159 -0.607 -9.558 1.00 81.19 383 SER A CA 1
ATOM 2877 C C . SER A 1 383 ? 26.687 -0.685 -9.659 1.00 81.19 383 SER A C 1
ATOM 2879 O O . SER A 1 383 ? 27.299 -0.391 -10.694 1.00 81.19 383 SER A O 1
ATOM 2881 N N . THR A 1 384 ? 27.310 -1.158 -8.573 1.00 80.56 384 THR A N 1
ATOM 2882 C CA . THR A 1 384 ? 28.714 -1.597 -8.577 1.00 80.56 384 THR A CA 1
ATOM 2883 C C . THR A 1 384 ? 28.902 -2.953 -9.254 1.00 80.56 384 THR A C 1
ATOM 2885 O O . THR A 1 384 ? 30.006 -3.262 -9.690 1.00 80.56 384 THR A O 1
ATOM 2888 N N . SER A 1 385 ? 27.850 -3.772 -9.328 1.00 79.19 385 SER A N 1
ATOM 2889 C CA . SER A 1 385 ? 27.825 -5.060 -10.021 1.00 79.19 385 SER A CA 1
ATOM 2890 C C . SER A 1 385 ? 26.376 -5.508 -10.192 1.00 79.19 385 SER A C 1
ATOM 2892 O O . SER A 1 385 ? 25.718 -5.877 -9.217 1.00 79.19 385 SER A O 1
ATOM 2894 N N . LEU A 1 386 ? 25.887 -5.487 -11.426 1.00 80.88 386 LEU A N 1
ATOM 2895 C CA . LEU A 1 386 ? 24.551 -5.942 -11.776 1.00 80.88 386 LEU A CA 1
ATOM 2896 C C . LEU A 1 386 ? 24.640 -7.226 -12.595 1.00 80.88 386 LEU A C 1
ATOM 2898 O O . LEU A 1 386 ? 25.194 -7.232 -13.697 1.00 80.88 386 LEU A O 1
ATOM 2902 N N . ALA A 1 387 ? 24.058 -8.296 -12.060 1.00 81.75 387 ALA A N 1
ATOM 2903 C CA . ALA A 1 387 ? 23.839 -9.546 -12.773 1.00 81.75 387 ALA A CA 1
ATOM 2904 C C . ALA A 1 387 ? 22.352 -9.689 -13.120 1.00 81.75 387 ALA A C 1
ATOM 2906 O O . ALA A 1 387 ? 21.502 -9.680 -12.231 1.00 81.75 387 ALA A O 1
ATOM 2907 N N . MET A 1 388 ? 22.037 -9.827 -14.408 1.00 83.44 388 MET A N 1
ATOM 2908 C CA . MET A 1 388 ? 20.685 -10.146 -14.867 1.00 83.44 388 MET A CA 1
ATOM 2909 C C . MET A 1 388 ? 20.649 -11.535 -15.501 1.00 83.44 388 MET A C 1
ATOM 2911 O O . MET A 1 388 ? 21.313 -11.759 -16.513 1.00 83.44 388 MET A O 1
ATOM 2915 N N . SER A 1 389 ? 19.844 -12.441 -14.948 1.00 82.38 389 SER A N 1
ATOM 2916 C CA . SER A 1 389 ? 19.548 -13.742 -15.555 1.00 82.38 389 SER A CA 1
ATOM 2917 C C . SER A 1 389 ? 18.243 -13.651 -16.337 1.00 82.38 389 SER A C 1
ATOM 2919 O O . SER A 1 389 ? 17.203 -13.305 -15.781 1.00 82.38 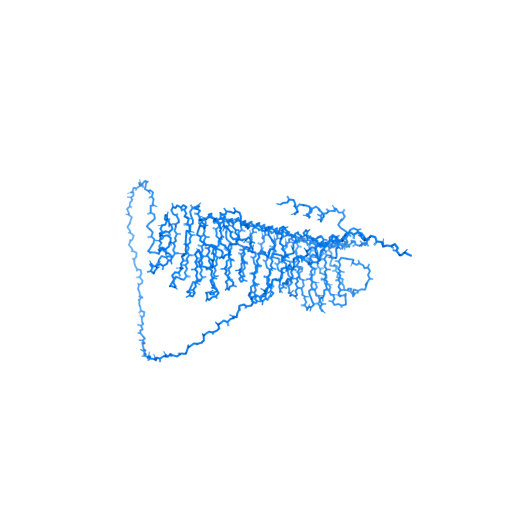389 SER A O 1
ATOM 2921 N N . MET A 1 390 ? 18.288 -13.924 -17.640 1.00 80.06 390 MET A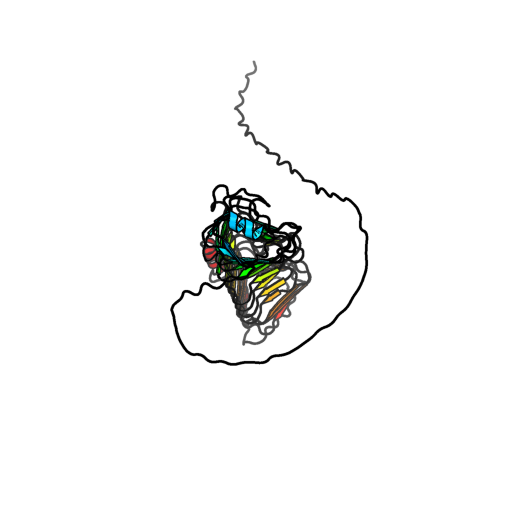 N 1
ATOM 2922 C CA . MET A 1 390 ? 17.151 -13.774 -18.545 1.00 80.06 390 MET A CA 1
ATOM 2923 C C . MET A 1 390 ? 16.720 -15.121 -19.137 1.00 80.06 390 MET A C 1
ATOM 2925 O O . MET A 1 390 ? 17.240 -15.577 -20.166 1.00 80.06 390 MET A O 1
ATOM 2929 N N . ASP A 1 391 ? 15.705 -15.721 -18.514 1.00 83.06 391 ASP A N 1
ATOM 2930 C CA . ASP A 1 391 ? 14.870 -16.783 -19.075 1.00 83.06 391 ASP A CA 1
ATOM 2931 C C . ASP A 1 391 ? 13.435 -16.253 -19.181 1.00 83.06 391 ASP A C 1
ATOM 2933 O O . ASP A 1 391 ? 12.700 -16.276 -18.210 1.00 83.06 391 ASP A O 1
ATOM 2937 N N . THR A 1 392 ? 13.024 -15.685 -20.316 1.00 79.38 392 THR A N 1
ATOM 2938 C CA . THR A 1 392 ? 11.685 -15.074 -20.450 1.00 79.38 392 THR A CA 1
ATOM 2939 C C . THR A 1 392 ? 11.028 -15.370 -21.793 1.00 79.38 392 THR A C 1
ATOM 2941 O O . THR A 1 392 ? 11.690 -15.511 -22.827 1.00 79.38 392 THR A O 1
ATOM 2944 N N . GLY A 1 393 ? 9.694 -15.434 -21.801 1.00 74.31 393 GLY A N 1
ATOM 2945 C CA . GLY A 1 393 ? 8.912 -15.486 -23.032 1.00 74.31 393 GLY A CA 1
ATOM 2946 C C . GLY A 1 393 ? 9.133 -14.243 -23.898 1.00 74.31 393 GLY A C 1
ATOM 2947 O O . GLY A 1 393 ? 9.387 -14.362 -25.099 1.00 74.31 393 GLY A O 1
ATOM 2948 N N . MET A 1 394 ? 9.084 -13.055 -23.296 1.00 77.06 394 MET A N 1
ATOM 2949 C CA . MET A 1 394 ? 9.301 -11.785 -23.985 1.00 77.06 394 MET A CA 1
ATOM 2950 C C . MET A 1 394 ? 9.836 -10.721 -23.027 1.00 77.06 394 MET A C 1
ATOM 2952 O O . MET A 1 394 ? 9.253 -10.487 -21.970 1.00 77.06 394 MET A O 1
ATOM 2956 N N . LEU A 1 395 ? 10.884 -10.014 -23.448 1.00 79.62 395 LEU A N 1
ATOM 2957 C CA . LEU A 1 395 ? 11.361 -8.794 -22.798 1.00 79.62 395 LEU A CA 1
ATOM 2958 C C . LEU A 1 395 ? 11.263 -7.612 -23.762 1.00 79.62 395 LEU A C 1
ATOM 2960 O O . LEU A 1 395 ? 11.744 -7.696 -24.894 1.00 79.62 395 LEU A O 1
ATOM 2964 N N . LYS A 1 396 ? 10.684 -6.507 -23.293 1.00 77.62 396 LYS A N 1
ATOM 2965 C CA . LYS A 1 396 ? 10.651 -5.225 -23.994 1.00 77.62 396 LYS A CA 1
ATOM 2966 C C . LYS A 1 396 ? 11.256 -4.128 -23.125 1.00 77.62 396 LYS A C 1
ATOM 2968 O O . LYS A 1 396 ? 10.781 -3.902 -22.014 1.00 77.62 396 LYS A O 1
ATOM 2973 N N . LEU A 1 397 ? 12.281 -3.452 -23.637 1.00 75.75 397 LEU A N 1
ATOM 2974 C CA . LEU A 1 397 ? 12.911 -2.296 -22.994 1.00 75.75 397 LEU A CA 1
ATOM 2975 C C . LEU A 1 397 ? 12.784 -1.084 -23.921 1.00 75.75 397 LEU A C 1
ATOM 2977 O O . LEU A 1 397 ? 13.507 -0.996 -24.921 1.00 75.75 397 LEU A O 1
ATOM 2981 N N . TRP A 1 398 ? 11.867 -0.170 -23.598 1.00 72.25 398 TRP A N 1
ATOM 2982 C CA . TRP A 1 398 ? 11.452 0.910 -24.496 1.00 72.25 398 TRP A CA 1
ATOM 2983 C C . TRP A 1 398 ? 11.842 2.318 -24.033 1.00 72.25 398 TRP A C 1
ATOM 2985 O O . TRP A 1 398 ? 11.781 2.632 -22.844 1.00 72.25 398 TRP A O 1
ATOM 2995 N N . THR A 1 399 ? 12.204 3.177 -24.991 1.00 64.62 399 THR A N 1
ATOM 2996 C CA . THR A 1 399 ? 12.517 4.605 -24.778 1.00 64.62 399 THR A CA 1
ATOM 2997 C C . THR A 1 399 ? 11.823 5.528 -25.783 1.00 64.62 399 THR A C 1
ATOM 2999 O O . THR A 1 399 ? 11.383 5.070 -26.838 1.00 64.62 399 THR A O 1
ATOM 3002 N N . SER A 1 400 ? 11.806 6.833 -25.478 1.00 53.12 400 SER A N 1
ATOM 3003 C CA . SER A 1 400 ? 11.356 7.951 -26.332 1.00 53.12 400 SER A CA 1
ATOM 3004 C C . SER A 1 400 ? 11.614 7.823 -27.849 1.00 53.12 400 SER A C 1
ATOM 3006 O O . SER A 1 400 ? 12.690 7.360 -28.240 1.00 53.12 400 SER A O 1
ATOM 3008 N N . PRO A 1 401 ? 10.733 8.379 -28.711 1.00 45.44 401 PRO A N 1
ATOM 3009 C CA . PRO A 1 401 ? 10.890 8.421 -30.172 1.00 45.44 401 PRO A CA 1
ATOM 3010 C C . PRO A 1 401 ? 12.051 9.269 -30.733 1.00 45.44 401 PRO A C 1
ATOM 3012 O O . PRO A 1 401 ? 12.388 9.112 -31.913 1.00 45.44 401 PRO A O 1
ATOM 3015 N N . THR A 1 402 ? 12.644 10.192 -29.961 1.00 40.72 402 THR A N 1
ATOM 3016 C CA . THR A 1 402 ? 13.454 11.310 -30.509 1.00 40.72 402 THR A CA 1
ATOM 3017 C C . THR A 1 402 ? 14.947 11.023 -30.733 1.00 40.72 402 THR A C 1
ATOM 3019 O O . THR A 1 402 ? 15.791 11.905 -30.607 1.00 40.72 402 THR A O 1
ATOM 3022 N N . GLY A 1 403 ? 15.273 9.797 -31.124 1.00 41.53 403 GLY A N 1
ATOM 3023 C CA . GLY A 1 403 ? 16.576 9.365 -31.637 1.00 41.53 403 GLY A CA 1
ATOM 3024 C C . GLY A 1 403 ? 16.492 7.871 -31.919 1.00 41.53 403 GLY A C 1
ATOM 3025 O O . GLY A 1 403 ? 15.840 7.176 -31.154 1.00 41.53 403 GLY A O 1
ATOM 3026 N N . ASP A 1 404 ? 17.019 7.365 -33.035 1.00 33.78 404 ASP A N 1
ATOM 3027 C CA . ASP A 1 404 ? 16.899 5.938 -33.378 1.00 33.78 404 ASP A CA 1
ATOM 3028 C C . ASP A 1 404 ? 17.712 5.037 -32.434 1.00 33.78 404 ASP A C 1
ATOM 3030 O O . ASP A 1 404 ? 18.943 5.116 -32.448 1.00 33.78 404 ASP A O 1
ATOM 3034 N N . PRO A 1 405 ? 17.088 4.086 -31.710 1.00 39.22 405 PRO A N 1
ATOM 3035 C CA . PRO A 1 405 ? 17.739 2.863 -31.276 1.00 39.22 405 PRO A CA 1
ATOM 3036 C C . PRO A 1 405 ? 17.465 1.802 -32.353 1.00 39.22 405 PRO A C 1
ATOM 3038 O O . PRO A 1 405 ? 16.347 1.308 -32.492 1.00 39.22 405 PRO A O 1
ATOM 3041 N N . ALA A 1 406 ? 18.476 1.465 -33.149 1.00 37.22 406 ALA A N 1
ATOM 3042 C CA . ALA A 1 406 ? 18.310 0.720 -34.400 1.00 37.22 406 ALA A CA 1
ATOM 3043 C C . ALA A 1 406 ? 18.045 -0.800 -34.275 1.00 37.22 406 ALA A C 1
ATOM 3045 O O . ALA A 1 406 ? 18.101 -1.492 -35.288 1.00 37.22 406 ALA A O 1
ATOM 3046 N N . ASN A 1 407 ? 17.789 -1.370 -33.090 1.00 44.06 407 ASN A N 1
ATOM 3047 C CA . ASN A 1 407 ? 17.992 -2.813 -32.904 1.00 44.06 407 ASN A CA 1
ATOM 3048 C C . ASN A 1 407 ? 16.857 -3.536 -32.164 1.00 44.06 407 ASN A C 1
ATOM 3050 O O . ASN A 1 407 ? 16.847 -3.595 -30.939 1.00 44.06 407 ASN A O 1
ATOM 3054 N N . SER A 1 408 ? 15.972 -4.203 -32.911 1.00 39.31 408 SER A N 1
ATOM 3055 C CA . SER A 1 408 ? 15.205 -5.344 -32.389 1.00 39.31 408 SER A CA 1
ATOM 3056 C C . SER A 1 408 ? 15.989 -6.636 -32.658 1.00 39.31 408 SER A C 1
ATOM 3058 O O . SER A 1 408 ? 16.473 -6.850 -33.769 1.00 39.31 408 SER A O 1
ATOM 3060 N N . TYR A 1 409 ? 16.145 -7.501 -31.650 1.00 39.53 409 TYR A N 1
ATOM 3061 C CA . TYR A 1 409 ? 16.853 -8.776 -31.796 1.00 39.53 409 TYR A CA 1
ATOM 3062 C C . TYR A 1 409 ? 15.889 -9.939 -31.558 1.00 39.53 409 TYR A C 1
ATOM 3064 O O . TYR A 1 409 ? 15.600 -10.333 -30.430 1.00 39.53 409 TYR A O 1
ATOM 3072 N N . VAL A 1 410 ? 15.406 -10.534 -32.647 1.00 40.91 410 VAL A N 1
ATOM 3073 C CA . VAL A 1 410 ? 14.682 -11.809 -32.590 1.00 40.91 410 VAL A CA 1
ATOM 3074 C C . VAL A 1 410 ? 15.711 -12.934 -32.654 1.00 40.91 410 VAL A C 1
ATOM 3076 O O . VAL A 1 410 ? 16.429 -13.059 -33.648 1.00 40.91 410 VAL A O 1
ATOM 3079 N N . GLY A 1 411 ? 15.798 -13.749 -31.599 1.00 35.06 411 GLY A N 1
ATOM 3080 C CA . GLY A 1 411 ? 16.633 -14.948 -31.602 1.00 35.06 411 GLY A CA 1
ATOM 3081 C C . GLY A 1 411 ? 16.234 -15.847 -32.768 1.00 35.06 411 GLY A C 1
ATOM 3082 O O . GLY A 1 411 ? 15.089 -16.296 -32.856 1.00 35.06 411 GLY A O 1
ATOM 3083 N N . LYS A 1 412 ? 17.157 -16.087 -33.705 1.00 34.59 412 LYS A N 1
ATOM 3084 C CA . LYS A 1 412 ? 16.913 -17.048 -34.781 1.00 34.59 412 LYS A CA 1
ATOM 3085 C C . LYS A 1 412 ? 16.822 -18.433 -34.136 1.00 34.59 412 LYS A C 1
ATOM 3087 O O . LYS A 1 412 ? 17.746 -18.856 -33.455 1.00 34.59 412 LYS A O 1
ATOM 3092 N N . SER A 1 413 ? 15.672 -19.077 -34.333 1.00 35.25 413 SER A N 1
ATOM 3093 C CA . SER A 1 413 ? 15.337 -20.451 -33.939 1.00 35.25 413 SER A CA 1
ATOM 3094 C C . SER A 1 413 ? 15.340 -20.776 -32.443 1.00 35.25 413 SER A C 1
ATOM 3096 O O . SER A 1 413 ? 16.076 -21.669 -32.053 1.00 35.25 413 SER A O 1
ATOM 3098 N N . GLY A 1 414 ? 14.498 -20.120 -31.627 1.00 38.94 414 GLY A N 1
ATOM 3099 C CA . GLY A 1 414 ? 13.988 -20.668 -30.346 1.00 38.94 414 GLY A CA 1
ATOM 3100 C C . GLY A 1 414 ? 15.017 -21.263 -29.371 1.00 38.94 414 GLY A C 1
ATOM 3101 O O . GLY A 1 414 ? 14.660 -22.068 -28.516 1.00 38.94 414 GLY A O 1
ATOM 3102 N N . GLY A 1 415 ? 16.283 -20.907 -29.539 1.00 31.33 415 GLY A N 1
ATOM 3103 C CA . GLY A 1 415 ? 17.435 -21.457 -28.860 1.00 31.33 415 GLY A CA 1
ATOM 3104 C C . GLY A 1 415 ? 18.135 -20.338 -28.123 1.00 31.33 415 GLY A C 1
ATOM 3105 O O . GLY A 1 415 ? 17.948 -19.158 -28.431 1.00 31.33 415 GLY A O 1
ATOM 3106 N N . ASN A 1 416 ? 18.911 -20.734 -27.127 1.00 33.97 416 ASN A N 1
ATOM 3107 C CA . ASN A 1 416 ? 19.534 -19.829 -26.187 1.00 33.97 416 ASN A CA 1
ATOM 3108 C C . ASN A 1 416 ? 20.329 -18.727 -26.905 1.00 33.97 416 ASN A C 1
ATOM 3110 O O . ASN A 1 416 ? 21.364 -18.995 -27.515 1.00 33.97 416 ASN A O 1
ATOM 3114 N N . LEU A 1 417 ? 19.866 -17.476 -26.823 1.00 35.31 417 LEU A N 1
ATOM 3115 C CA . LEU A 1 417 ? 20.778 -16.343 -26.927 1.00 35.31 417 LEU A CA 1
ATOM 3116 C C . LEU A 1 417 ? 21.680 -16.452 -25.702 1.00 35.31 417 LEU A C 1
ATOM 3118 O O . LEU A 1 417 ? 21.174 -16.658 -24.615 1.00 35.31 417 LEU A O 1
ATOM 3122 N N . THR A 1 418 ? 22.992 -16.347 -25.850 1.00 32.31 418 THR A N 1
ATOM 3123 C CA . THR A 1 418 ? 23.902 -16.136 -24.720 1.00 32.31 418 THR A CA 1
ATOM 3124 C C . THR A 1 418 ? 24.732 -14.924 -25.089 1.00 32.31 418 THR A C 1
ATOM 3126 O O . THR A 1 418 ? 25.643 -15.006 -25.910 1.00 32.31 418 THR A O 1
ATOM 3129 N N . TRP A 1 419 ? 24.369 -13.765 -24.549 1.00 38.25 419 TRP A N 1
ATOM 3130 C CA . TRP A 1 419 ? 25.099 -12.526 -24.792 1.00 38.25 419 TRP A CA 1
ATOM 3131 C C . TRP A 1 419 ? 26.147 -12.332 -23.697 1.00 38.25 419 TRP A C 1
ATOM 3133 O O . TRP A 1 419 ? 25.892 -11.691 -22.691 1.00 38.25 419 TRP A O 1
ATOM 3143 N N . LYS A 1 420 ? 27.351 -12.878 -23.886 1.00 34.06 420 LYS A N 1
ATOM 3144 C CA . LYS A 1 420 ? 28.523 -12.471 -23.093 1.00 34.06 420 LYS A CA 1
ATOM 3145 C C . LYS A 1 420 ? 29.198 -11.291 -23.788 1.00 34.06 420 LYS A C 1
ATOM 3147 O O . LYS A 1 420 ? 30.209 -11.456 -24.464 1.00 34.06 420 LYS A O 1
ATOM 3152 N N . GLY A 1 421 ? 28.584 -10.114 -23.700 1.00 33.94 421 GLY A N 1
ATOM 3153 C CA . GLY A 1 421 ? 29.138 -8.874 -24.238 1.00 33.94 421 GLY A CA 1
ATOM 3154 C C . GLY A 1 421 ? 29.586 -7.947 -23.116 1.00 33.94 421 GLY A C 1
ATOM 3155 O O . GLY A 1 421 ? 28.764 -7.543 -22.305 1.00 33.94 421 GLY A O 1
ATOM 3156 N N . ILE A 1 422 ? 30.867 -7.566 -23.092 1.00 36.03 422 ILE A N 1
ATOM 3157 C CA . ILE A 1 422 ? 31.296 -6.372 -22.352 1.00 36.03 422 ILE A CA 1
ATOM 3158 C C . ILE A 1 422 ? 30.669 -5.180 -23.073 1.00 36.03 422 ILE A C 1
ATOM 3160 O O . ILE A 1 422 ? 30.904 -4.979 -24.268 1.00 36.03 422 ILE A O 1
ATOM 3164 N N . TYR A 1 423 ? 29.850 -4.416 -22.358 1.00 40.88 423 TYR A N 1
ATOM 3165 C CA . TYR A 1 423 ? 29.144 -3.252 -22.874 1.00 40.88 423 TYR A CA 1
ATOM 3166 C C . TYR A 1 423 ? 30.148 -2.212 -23.396 1.00 40.88 423 TYR A C 1
ATOM 3168 O O . TYR A 1 423 ? 30.739 -1.450 -22.635 1.00 40.88 423 TYR A O 1
ATOM 3176 N N . LYS A 1 424 ? 30.361 -2.161 -24.714 1.00 34.41 424 LYS A N 1
ATOM 3177 C CA . LYS A 1 424 ? 31.058 -1.048 -25.369 1.00 34.41 424 LYS A CA 1
ATOM 3178 C C . LYS A 1 424 ? 30.077 -0.326 -26.284 1.00 34.41 424 LYS A C 1
ATOM 3180 O O . LYS A 1 424 ? 29.738 -0.820 -27.351 1.00 34.41 424 LYS A O 1
ATOM 3185 N N . TYR A 1 425 ? 29.592 0.804 -25.761 1.00 39.19 425 TYR A N 1
ATOM 3186 C CA . TYR A 1 425 ? 29.027 1.984 -26.426 1.00 39.19 425 TYR A CA 1
ATOM 3187 C C . TYR A 1 425 ? 28.521 1.788 -27.872 1.00 39.19 425 TYR A C 1
ATOM 3189 O O . TYR A 1 425 ? 29.331 1.656 -28.787 1.00 39.19 425 TYR A O 1
ATOM 3197 N N . ASN A 1 426 ? 27.184 1.825 -28.039 1.00 39.28 426 ASN A N 1
ATOM 3198 C CA . ASN A 1 426 ? 26.396 2.318 -29.201 1.00 39.28 426 ASN A CA 1
ATOM 3199 C C . ASN A 1 426 ? 25.129 1.500 -29.543 1.00 39.28 426 ASN A C 1
ATOM 3201 O O . ASN A 1 426 ? 24.396 1.888 -30.447 1.00 39.28 426 ASN A O 1
ATOM 3205 N N . VAL A 1 427 ? 24.829 0.396 -28.844 1.00 43.66 427 VAL A N 1
ATOM 3206 C CA . VAL A 1 427 ? 23.857 -0.603 -29.355 1.00 43.66 427 VAL A CA 1
ATOM 3207 C C . VAL A 1 427 ? 22.521 -0.681 -28.588 1.00 43.66 427 VAL A C 1
ATOM 3209 O O . VAL A 1 427 ? 21.545 -1.174 -29.154 1.00 43.66 427 VAL A O 1
ATOM 3212 N N . ALA A 1 428 ? 22.431 -0.147 -27.360 1.00 50.66 428 ALA A N 1
ATOM 3213 C CA . ALA A 1 428 ? 21.214 -0.161 -26.532 1.00 50.66 428 ALA A CA 1
ATOM 3214 C C . ALA A 1 428 ? 20.971 1.194 -25.834 1.00 50.66 428 ALA A C 1
ATOM 3216 O O . ALA A 1 428 ? 21.464 1.438 -24.740 1.00 50.66 428 ALA A O 1
ATOM 3217 N N . GLN A 1 429 ? 20.193 2.090 -26.452 1.00 57.00 429 GLN A N 1
ATOM 3218 C CA . GLN A 1 429 ? 19.840 3.390 -25.848 1.00 57.00 429 GLN A CA 1
ATOM 3219 C C . GLN A 1 429 ? 18.862 3.270 -24.663 1.00 57.00 429 GLN A C 1
ATOM 3221 O O . GLN A 1 429 ? 18.609 4.265 -23.993 1.00 57.00 429 GLN A O 1
ATOM 3226 N N . SER A 1 430 ? 18.316 2.078 -24.394 1.00 54.94 430 SER A N 1
ATOM 3227 C CA . SER A 1 430 ? 17.308 1.832 -23.355 1.00 54.94 430 SER A CA 1
ATOM 3228 C C . SER A 1 430 ? 17.854 1.506 -21.964 1.00 54.94 430 SER A C 1
ATOM 3230 O O . SER A 1 430 ? 17.067 1.460 -21.015 1.00 54.94 430 SER A O 1
ATOM 3232 N N . ILE A 1 431 ? 19.176 1.345 -21.827 1.00 60.56 431 ILE A N 1
ATOM 3233 C CA . ILE A 1 431 ? 19.874 1.131 -20.553 1.00 60.56 431 ILE A CA 1
ATOM 3234 C C . ILE A 1 431 ? 20.930 2.234 -20.378 1.00 60.56 431 ILE A C 1
ATOM 3236 O O . ILE A 1 431 ? 21.785 2.428 -21.241 1.00 60.56 431 ILE A O 1
ATOM 3240 N N . GLY A 1 432 ? 20.851 2.980 -19.274 1.00 55.84 432 GLY A N 1
ATOM 3241 C CA . GLY A 1 432 ? 21.822 4.013 -18.884 1.00 55.84 432 GLY A CA 1
ATOM 3242 C C . GLY A 1 432 ? 22.681 3.598 -17.683 1.00 55.84 432 GLY A C 1
ATOM 3243 O O . GLY A 1 432 ? 22.428 2.559 -17.077 1.00 55.84 432 GLY A O 1
ATOM 3244 N N . GLY A 1 433 ? 23.674 4.418 -17.323 1.00 67.25 433 GLY A N 1
ATOM 3245 C CA . GLY A 1 433 ? 24.488 4.244 -16.110 1.00 67.25 433 GLY A CA 1
ATOM 3246 C C . GLY A 1 433 ? 25.867 3.610 -16.347 1.00 67.25 433 GLY A C 1
ATOM 3247 O O . GLY A 1 433 ? 26.489 3.906 -17.364 1.00 67.25 433 GLY A O 1
ATOM 3248 N N . ASN A 1 434 ? 26.360 2.794 -15.405 1.00 57.53 434 ASN A N 1
ATOM 3249 C CA . ASN A 1 434 ? 27.706 2.198 -15.379 1.00 57.53 434 ASN A CA 1
ATOM 3250 C C . ASN A 1 434 ? 27.792 0.935 -16.263 1.00 57.53 434 ASN A C 1
ATOM 3252 O O . ASN A 1 434 ? 27.367 -0.143 -15.838 1.00 57.53 434 ASN A O 1
ATOM 3256 N N . PRO A 1 435 ? 28.372 1.010 -17.475 1.00 56.38 435 PRO A N 1
ATOM 3257 C CA . PRO A 1 435 ? 28.360 -0.111 -18.413 1.00 56.38 435 PRO A CA 1
ATOM 3258 C C . PRO A 1 435 ? 29.361 -1.219 -18.059 1.00 56.38 435 PRO A C 1
ATOM 3260 O O . PRO A 1 435 ? 29.173 -2.371 -18.437 1.00 56.38 435 PRO A O 1
ATOM 3263 N N . GLU A 1 436 ? 30.430 -0.877 -17.338 1.00 54.81 436 GLU A N 1
ATOM 3264 C CA . GLU A 1 436 ? 31.529 -1.794 -17.002 1.00 54.81 436 GLU A CA 1
ATOM 3265 C C . GLU A 1 436 ? 31.152 -2.796 -15.899 1.00 54.81 436 GLU A C 1
ATOM 3267 O O . GLU A 1 436 ? 31.797 -3.830 -15.754 1.00 54.81 436 GLU A O 1
ATOM 3272 N N . ASN A 1 437 ? 30.064 -2.523 -15.174 1.00 58.25 437 ASN A N 1
ATOM 3273 C CA . ASN A 1 437 ? 29.596 -3.299 -14.025 1.00 58.25 437 ASN A CA 1
ATOM 3274 C C . ASN A 1 437 ? 28.354 -4.135 -14.353 1.00 58.25 437 ASN A C 1
ATOM 3276 O O . ASN A 1 437 ? 27.544 -4.418 -13.470 1.00 58.25 437 ASN A O 1
ATOM 3280 N N . PHE A 1 438 ? 28.149 -4.464 -15.628 1.00 63.59 438 PHE A N 1
ATOM 3281 C CA . PHE A 1 438 ? 26.895 -5.031 -16.100 1.00 63.59 438 PHE A CA 1
ATOM 3282 C C . PHE A 1 438 ? 27.098 -6.351 -16.838 1.00 63.59 438 PHE A C 1
ATOM 3284 O O . PHE A 1 438 ? 27.712 -6.393 -17.902 1.00 63.59 438 PHE A O 1
ATOM 3291 N N . ASN A 1 439 ? 26.535 -7.421 -16.277 1.00 59.53 439 ASN A N 1
ATOM 3292 C CA . ASN A 1 439 ? 26.531 -8.756 -16.860 1.00 59.53 439 ASN A CA 1
ATOM 3293 C C . ASN A 1 439 ? 25.086 -9.193 -17.121 1.00 59.53 439 ASN A C 1
ATOM 3295 O O . ASN A 1 439 ? 24.266 -9.213 -16.201 1.00 59.53 439 ASN A O 1
ATOM 3299 N N . ILE A 1 440 ? 24.780 -9.584 -18.359 1.00 63.38 440 ILE A N 1
ATOM 3300 C CA . ILE A 1 440 ? 23.507 -10.228 -18.696 1.00 63.38 440 ILE A CA 1
ATOM 3301 C C . ILE A 1 440 ? 23.789 -11.650 -19.155 1.00 63.38 440 ILE A C 1
ATOM 3303 O O . ILE A 1 440 ? 24.541 -11.869 -20.102 1.00 63.38 440 ILE A O 1
ATOM 3307 N N . GLU A 1 441 ? 23.147 -12.617 -18.517 1.00 59.66 441 GLU A N 1
ATOM 3308 C CA . GLU A 1 441 ? 23.153 -13.999 -18.961 1.00 59.66 441 GLU A CA 1
ATOM 3309 C C . GLU A 1 441 ? 21.798 -14.332 -19.565 1.00 59.66 441 GLU A C 1
ATOM 3311 O O . GLU A 1 441 ? 20.764 -14.305 -18.903 1.00 59.66 441 GLU A O 1
ATOM 3316 N N . PHE A 1 442 ? 21.804 -14.654 -20.851 1.00 62.44 442 PHE A N 1
ATOM 3317 C CA . PHE A 1 442 ? 20.628 -15.171 -21.524 1.00 62.44 442 PHE A CA 1
ATOM 3318 C C . PHE A 1 442 ? 20.734 -16.697 -21.549 1.00 62.44 442 PHE A C 1
ATOM 3320 O O . PHE A 1 442 ? 21.758 -17.257 -21.961 1.00 62.44 442 PHE A O 1
ATOM 3327 N N . SER A 1 443 ? 19.687 -17.361 -21.062 1.00 60.47 443 SER A N 1
ATOM 3328 C CA . SER A 1 443 ? 19.534 -18.808 -21.168 1.00 60.47 443 SER A CA 1
ATOM 3329 C C . SER A 1 443 ? 18.476 -19.099 -22.225 1.00 60.47 443 SER A C 1
ATOM 3331 O O . SER A 1 443 ? 18.848 -19.196 -23.376 1.00 60.47 443 SER A O 1
ATOM 3333 N N . LYS A 1 444 ? 17.174 -19.139 -21.925 1.00 63.22 444 LYS A N 1
ATOM 3334 C CA . LYS A 1 444 ? 16.121 -19.597 -22.863 1.00 63.22 444 LYS A CA 1
ATOM 3335 C C . LYS A 1 444 ? 15.172 -18.496 -23.356 1.00 63.22 444 LYS A C 1
ATOM 3337 O O . LYS A 1 444 ? 14.040 -18.770 -23.756 1.00 63.22 444 LYS A O 1
ATOM 3342 N N . THR A 1 445 ? 15.624 -17.243 -23.354 1.00 62.59 445 THR A N 1
ATOM 3343 C CA . THR A 1 445 ? 14.792 -16.104 -23.771 1.00 62.59 445 THR A CA 1
ATOM 3344 C C . THR A 1 445 ? 14.341 -16.214 -25.235 1.00 62.59 445 THR A C 1
ATOM 3346 O O . THR A 1 445 ? 15.175 -16.263 -26.139 1.00 62.59 445 THR A O 1
ATOM 3349 N N . LYS A 1 446 ? 13.020 -16.211 -25.487 1.00 60.97 446 LYS A N 1
ATOM 3350 C CA . LYS A 1 446 ? 12.457 -16.413 -26.842 1.00 60.97 446 LYS A CA 1
ATOM 3351 C C . LYS A 1 446 ? 12.494 -15.154 -27.711 1.00 60.97 446 LYS A C 1
ATOM 3353 O O . LYS A 1 446 ? 12.695 -15.257 -28.922 1.00 60.97 446 LYS A O 1
ATOM 3358 N N . LYS A 1 447 ? 12.263 -13.972 -27.124 1.00 62.41 447 LYS A N 1
ATOM 3359 C CA . LYS A 1 447 ? 12.213 -12.692 -27.851 1.00 62.41 447 LYS A CA 1
ATOM 3360 C C . LYS A 1 447 ? 12.686 -11.523 -26.989 1.00 62.41 447 LYS A C 1
ATOM 3362 O O . LYS A 1 447 ? 12.228 -11.367 -25.859 1.00 62.41 447 LYS A O 1
ATOM 3367 N N . ILE A 1 448 ? 13.533 -10.672 -27.567 1.00 64.12 448 ILE A N 1
ATOM 3368 C CA . ILE A 1 448 ? 13.981 -9.415 -26.964 1.00 64.12 448 ILE A CA 1
ATOM 3369 C C . ILE A 1 448 ? 13.674 -8.277 -27.936 1.00 64.12 448 ILE A C 1
ATOM 3371 O O . ILE A 1 448 ? 14.119 -8.269 -29.083 1.00 64.12 448 ILE A O 1
ATOM 3375 N N . GLU A 1 449 ? 12.919 -7.292 -27.471 1.00 63.06 449 GLU A N 1
ATOM 3376 C CA . GLU A 1 449 ? 12.691 -6.045 -28.190 1.00 63.06 449 GLU A CA 1
ATOM 3377 C C . GLU A 1 449 ? 13.380 -4.910 -27.435 1.00 63.06 449 GLU A C 1
ATOM 3379 O O . GLU A 1 449 ? 13.013 -4.577 -26.308 1.00 63.06 449 GLU A O 1
ATOM 3384 N N . LEU A 1 450 ? 14.392 -4.318 -28.064 1.00 62.28 450 LEU A N 1
ATOM 3385 C CA . LEU A 1 450 ? 15.026 -3.096 -27.588 1.00 62.28 450 LEU A CA 1
ATOM 3386 C C . LEU A 1 450 ? 14.616 -1.967 -28.535 1.00 62.28 450 LEU A C 1
ATOM 3388 O O . LEU A 1 450 ? 14.555 -2.169 -29.748 1.00 62.28 450 LEU A O 1
ATOM 3392 N N . GLY A 1 451 ? 14.349 -0.779 -27.998 1.00 55.94 451 GLY A N 1
ATOM 3393 C CA . GLY A 1 451 ? 14.230 0.427 -28.815 1.00 55.94 451 GLY A CA 1
ATOM 3394 C C . GLY A 1 451 ? 12.933 1.202 -28.624 1.00 55.94 451 GLY A C 1
ATOM 3395 O O . GLY A 1 451 ? 12.520 1.429 -27.494 1.00 55.94 451 GLY A O 1
ATOM 3396 N N . LYS A 1 452 ? 12.341 1.695 -29.716 1.00 60.88 452 LYS A N 1
ATOM 3397 C CA . LYS A 1 452 ? 11.177 2.592 -29.650 1.00 60.88 452 LYS A CA 1
ATOM 3398 C C . LYS A 1 452 ? 9.894 1.825 -29.371 1.00 60.88 452 LYS A C 1
ATOM 3400 O O . LYS A 1 452 ? 9.707 0.713 -29.867 1.00 60.88 452 LYS A O 1
ATOM 3405 N N . ASP A 1 453 ? 8.979 2.482 -28.676 1.00 63.50 453 ASP A N 1
ATOM 3406 C CA . ASP A 1 453 ? 7.582 2.076 -28.665 1.00 63.50 453 ASP A CA 1
ATOM 3407 C C . ASP A 1 453 ? 6.913 2.469 -29.992 1.00 63.50 453 ASP A C 1
ATOM 3409 O O . ASP A 1 453 ? 6.357 3.553 -30.150 1.00 63.50 453 ASP A O 1
ATOM 3413 N N . VAL A 1 454 ? 7.046 1.600 -30.993 1.00 57.78 454 VAL A N 1
ATOM 3414 C CA . VAL A 1 454 ? 6.538 1.842 -32.354 1.00 57.78 454 VAL A CA 1
ATOM 3415 C C . VAL A 1 454 ? 5.015 1.927 -32.427 1.00 57.78 454 VAL A C 1
ATOM 3417 O O . VAL A 1 454 ? 4.487 2.554 -33.342 1.00 57.78 454 VAL A O 1
ATOM 3420 N N . ASP A 1 455 ? 4.323 1.325 -31.461 1.00 66.75 455 ASP A N 1
ATOM 3421 C CA . ASP A 1 455 ? 2.867 1.263 -31.432 1.00 66.75 455 ASP A CA 1
ATOM 3422 C C . ASP A 1 455 ? 2.266 2.392 -30.587 1.00 66.75 455 ASP A C 1
ATOM 3424 O O . ASP A 1 455 ? 1.043 2.504 -30.541 1.00 66.75 455 ASP A O 1
ATOM 3428 N N . GLY A 1 456 ? 3.077 3.210 -29.905 1.00 69.44 456 GLY A N 1
ATOM 3429 C CA . GLY A 1 456 ? 2.625 4.271 -28.997 1.00 69.44 456 GLY A CA 1
ATOM 3430 C C . GLY A 1 456 ? 1.849 3.740 -27.787 1.00 69.44 456 GLY A C 1
ATOM 3431 O O . GLY A 1 456 ? 0.846 4.330 -27.374 1.00 69.44 456 GLY A O 1
ATOM 3432 N N . GLN A 1 457 ? 2.215 2.554 -27.294 1.00 75.62 457 GLN A N 1
ATOM 3433 C CA . GLN A 1 457 ? 1.527 1.895 -26.186 1.00 75.62 457 GLN A CA 1
ATOM 3434 C C . GLN A 1 457 ? 1.742 2.636 -24.861 1.00 75.62 457 GLN A C 1
ATOM 3436 O O . GLN A 1 457 ? 0.782 2.854 -24.132 1.00 75.62 457 GLN A O 1
ATOM 3441 N N . ALA A 1 458 ? 2.958 3.102 -24.598 1.00 72.69 458 ALA A N 1
ATOM 3442 C CA . ALA A 1 458 ? 3.349 3.870 -23.432 1.00 72.69 458 ALA A CA 1
ATOM 3443 C C . ALA A 1 458 ? 2.562 5.181 -23.345 1.00 72.69 458 ALA A C 1
ATOM 3445 O O . ALA A 1 458 ? 2.052 5.522 -22.281 1.00 72.69 458 ALA A O 1
ATOM 3446 N N . GLU A 1 459 ? 2.402 5.907 -24.456 1.00 79.12 459 GLU A N 1
ATOM 3447 C CA . GLU A 1 459 ? 1.577 7.115 -24.482 1.00 79.12 459 GLU A CA 1
ATOM 3448 C C . GLU A 1 459 ? 0.103 6.812 -24.183 1.00 79.12 459 GLU A C 1
ATOM 3450 O O . GLU A 1 459 ? -0.530 7.588 -23.465 1.00 79.12 459 GLU A O 1
ATOM 3455 N N . ARG A 1 460 ? -0.440 5.690 -24.681 1.00 80.44 460 ARG A N 1
ATOM 3456 C CA . ARG A 1 460 ? -1.812 5.259 -24.361 1.00 80.44 460 ARG A CA 1
ATOM 3457 C C . ARG A 1 460 ? -1.968 4.879 -22.896 1.00 80.44 460 ARG A C 1
ATOM 3459 O O . ARG A 1 460 ? -2.875 5.389 -22.253 1.00 80.44 460 ARG A O 1
ATOM 3466 N N . ASP A 1 461 ? -1.073 4.053 -22.362 1.00 80.69 461 ASP A N 1
ATOM 3467 C CA . ASP A 1 461 ? -1.122 3.621 -20.963 1.00 80.69 461 ASP A CA 1
ATOM 3468 C C . ASP A 1 461 ? -1.048 4.822 -20.013 1.00 80.69 461 ASP A C 1
ATOM 3470 O O . ASP A 1 461 ? -1.787 4.896 -19.032 1.00 80.69 461 ASP A O 1
ATOM 3474 N N . LEU A 1 462 ? -0.212 5.816 -20.335 1.00 81.62 462 LEU A N 1
ATOM 3475 C CA . LEU A 1 462 ? -0.124 7.058 -19.570 1.00 81.62 462 LEU A CA 1
ATOM 3476 C C . LEU A 1 462 ? -1.354 7.953 -19.739 1.00 81.62 462 LEU A C 1
ATOM 3478 O O . LEU A 1 462 ? -1.748 8.612 -18.778 1.00 81.62 462 LEU A O 1
ATOM 3482 N N . ALA A 1 463 ? -1.949 8.017 -20.931 1.00 82.19 463 ALA A N 1
ATOM 3483 C CA . ALA A 1 463 ? -3.191 8.754 -21.147 1.00 82.19 463 ALA A CA 1
ATOM 3484 C C . ALA A 1 463 ? -4.343 8.122 -20.354 1.00 82.19 463 ALA A C 1
ATOM 3486 O O . ALA A 1 463 ? -5.053 8.830 -19.643 1.00 82.19 463 ALA A O 1
ATOM 3487 N N . ASP A 1 464 ? -4.476 6.798 -20.402 1.00 81.81 464 ASP A N 1
ATOM 3488 C CA . ASP A 1 464 ? -5.480 6.052 -19.648 1.00 81.81 464 ASP A CA 1
ATOM 3489 C C . ASP A 1 464 ? -5.270 6.228 -18.140 1.00 81.81 464 ASP A C 1
ATOM 3491 O O . ASP A 1 464 ? -6.217 6.555 -17.429 1.00 81.81 464 ASP A O 1
ATOM 3495 N N . ALA A 1 465 ? -4.032 6.117 -17.647 1.00 82.44 465 ALA A N 1
ATOM 3496 C CA . ALA A 1 465 ? -3.708 6.344 -16.237 1.00 82.44 465 ALA A CA 1
ATOM 3497 C C . ALA A 1 465 ? -4.023 7.775 -15.760 1.00 82.44 465 ALA A C 1
ATOM 3499 O O . ALA A 1 465 ? -4.378 7.964 -14.601 1.00 82.44 465 ALA A O 1
ATOM 3500 N N . LYS A 1 466 ? -3.905 8.788 -16.633 1.00 83.00 466 LYS A N 1
ATOM 3501 C CA . LYS A 1 466 ? -4.255 10.191 -16.326 1.00 83.00 466 LYS A CA 1
ATOM 3502 C C . LYS A 1 466 ? -5.765 10.461 -16.351 1.00 83.00 466 LYS A C 1
ATOM 3504 O O . LYS A 1 466 ? -6.203 11.424 -15.729 1.00 83.00 466 LYS A O 1
ATOM 3509 N N . ASN A 1 467 ? -6.531 9.666 -17.102 1.00 77.44 467 ASN A N 1
ATOM 3510 C CA . ASN A 1 467 ? -7.966 9.872 -17.335 1.00 77.44 467 ASN A CA 1
ATOM 3511 C C . ASN A 1 467 ? -8.874 9.033 -16.417 1.00 77.44 467 ASN A C 1
ATOM 3513 O O . ASN A 1 467 ? -10.089 9.239 -16.413 1.00 77.44 467 ASN A O 1
ATOM 3517 N N . LYS A 1 468 ? -8.305 8.069 -15.693 1.00 69.50 468 LYS A N 1
ATOM 3518 C CA . LYS A 1 468 ? -8.975 7.266 -14.663 1.00 69.50 468 LYS A CA 1
ATOM 3519 C C . LYS A 1 468 ? -9.040 7.991 -13.327 1.00 69.50 468 LYS A C 1
ATOM 3521 O O . LYS A 1 468 ? -9.912 7.577 -12.524 1.00 69.50 468 LYS A O 1
#

Sequence (468 aa):
MKKSKMLKPINVMTTSFLLASSLLMPSAGFAEELSTPKNEESSNSQASGVKNQEARTQTTETQSSGKAASKMMVNEAVVNNFQELKVALEADNGITAIHLGQNIDISGAIKIHPAKSEIVIEGNDHTLSETGAVGASGGIYANGNILSSVHVKNVNIKGKNYYGLITIHDVTKNVEQIFENVHYSGPQLIWNRNGKAVFKGVNNIYINDQTMPGSAPAHEMAETGSVEIDGETKISHNNGYALIWSVTKEPQFKIAPNAKVEIKTLQSGYGLFYATGGDADFSIGNNAKVTFDGVKGVTGTGKLKSFNVDSGADVQMNRSGTDSYPMVSLYGPAQINNQAKLHVTTENGHALEVENKPTTIDFNTPEKVVLSSVKKQAVNNLSTSLAMSMDTGMLKLWTSPTGDPANSYVGKSGGNLTWKGIYKYNVAQSIGGNPENFNIEFSKTKKIELGKDVDGQAERDLADAKNK

Radius of gyration: 28.93 Å; chains: 1; bounding box: 72×121×82 Å

Foldseek 3Di:
DDDDDDDDDDDDDDDDDDPPPPPDDDDDDDDDDDDDDDDDDDDDDDDDDDDDDDDDDDDDDDDDPDPDPPPDDQQEDEDAEQVRVLCNFADPRNHAEYEYPAAYEQAFFREGHQAHQHHEYHDCQHEYEDNFDEDLRGAAEYDQHNHQEYAYENYEYQDQYPCANYHYDPNDAAYEYEYENYEYDAQEHEHAQRYEYEYYEAYEEEHQNPSYVNGDHREANYNYQEYEYHAEYEYEAEEAYANYEYAAAEYEYYYEAQHEYHYEAAHYNAANYDYPNHAYAYEYYHLYEEAAQHLAANGRPGAHQEAEYYANYEYAHAHQHADAHENHEYAEEYEHEAQYEAHFFYERYEPYEHAAEAYEYEDHEYAEHAQEYQAAANYEYAYQAYEYEDDYNEYHTAYHPPDWLPDWDAPPPQFWDADPDQDDDDHARRYHHDSRRDHYGTGRYGTYGGYHPPVCVSVVSSVVSNVD

InterPro domains:
  IPR046776 Putative pectate lyase-like adhesive domain [PF20585] (77-190)

Secondary structure (DSSP, 8-state):
-PPPPPPPPP---------------------------------------------------------------TTEEEE-SHHHHHHHHHSSS---EEEESS-EEE-S-EE--TT--EEEEE-TT-EEEE-S--STTTSEEE-S----EEEEEEEEEE---TT-SEEE-TTS-S-EEEEEEEEEEES-SEEEEEEEEEEEEEEEEEE-S-SSTTPPPP--SEEEEEEEEEEEEEEEE-SSS-SEEE-SSS-EEEEPTT-EEEEEETT-SS-SEEESSS-EEEEE-TT-EEEEEESS-SSTTS-EEEEEE-TT-EEEEEE--SSS--SEEE-S-EEE-TT-EEEEEESSS-SEEE-SSEEEEEEES-SEEEEEESSS-SEEE--SEEEEEEE-S-EEEEE-SSS----EEPPTTSS---------SSS-TTEEE-GGGEEEEESS---EEEEE-TT-HHHHHHHHHHH-

Organism: NCBI:txid1478